Protein 7M1U (pdb70)

Radius of gyration: 30.61 Å; Cα contacts (8 Å, |Δi|>4): 920; chains: 2; bounding box: 86×93×47 Å

Solvent-accessible surface area: 29976 Å² total; per-residue (Å²): 138,82,129,66,62,54,107,73,9,71,83,89,23,99,41,12,20,124,108,0,10,63,10,12,11,0,23,48,0,4,101,74,12,78,80,14,102,4,28,28,10,94,27,122,76,99,90,44,1,61,16,5,41,86,11,39,120,57,114,74,20,14,54,9,1,8,52,5,8,10,6,76,8,15,2,12,0,0,0,13,7,2,6,22,3,19,96,96,125,44,85,128,0,22,43,43,0,43,97,61,0,7,80,53,0,15,71,122,0,52,77,18,10,30,52,136,0,82,114,123,38,36,69,22,0,22,142,4,1,51,34,0,57,118,45,20,73,114,31,47,95,62,25,68,85,5,65,89,114,109,147,114,78,90,66,56,30,52,57,16,13,93,78,0,38,90,29,46,8,2,16,82,149,18,39,79,36,0,60,29,30,39,59,21,31,88,24,42,0,89,122,28,34,52,58,96,123,96,17,53,28,4,58,6,104,27,78,16,134,46,0,31,61,34,9,125,84,44,58,102,21,21,0,2,0,40,82,141,40,83,79,36,0,14,0,0,0,39,26,63,68,0,120,79,14,61,90,85,37,114,91,81,30,57,0,112,98,45,30,74,77,14,35,19,1,55,39,78,35,25,4,40,90,0,2,53,60,0,24,120,112,158,27,11,17,0,0,0,5,29,102,144,17,35,1,8,0,22,0,22,0,31,32,3,0,77,132,38,51,144,100,145,57,88,134,75,44,36,91,65,6,47,80,92,19,88,43,14,16,125,109,0,11,51,12,14,8,1,58,33,0,36,100,67,40,90,84,77,48,30,59,62,116,101,96,117,63,74,31,31,27,68,28,51,92,57,71,100,41,13,34,54,8,1,41,19,8,10,12,75,10,12,1,10,0,0,0,15,8,2,1,20,4,40,81,106,135,36,98,63,0,27,53,55,0,38,92,61,0,6,81,50,0,18,75,121,0,34,22,28,22,34,59,64,0,74,95,56,46,83,76,48,20,64,74,16,11,63,46,10,31,53,57,39,67,125,47,45,91,92,36,77,129,73,124,128,71,74,58,17,30,62,78,0,30,149,19,60,5,9,46,123,103,8,25,127,49,0,53,40,28,46,54,14,27,103,6,25,0,150,104,16,38,46,66,101,129,98,16,38,35,7,48,1,95,30,74,8,110,48,0,40,42,32,7,125,141,52,55,118,13,8,1,2,0,43,68,79,160,77,49,64,8,43,0,0,0,26,39,60,47,0,47,67,12,40,71,72,160,51,122,96,27,57,0,119,100,40,33,71,86,20,52,76,7,74,47,79,42,84,0,55,89,0,2,51,60,0,26,125,89,80,21,4,11,0,0,0,41,36,138,186,51,29,1,9,0,19,0,20,0,60,37,0,1,47,76,44,71,83,144

Secondary structure (DSSP, 8-state):
-HHHHHHHHHHHHHHHHHHHHHHHHHHHHHHHS-HHHHHHHHTTT-SS-HHHHHHHT-HHHHHHHHHHHHHHHHHHHHHHHHHHHHHHSGGGHHHHHHHHHHHHIIIIIIIHHHHHHHHSHHHHHHHHHHHHHHHHHHTHHHHHHHHHH----HHHHHHHHHHHHHHTSS-STTHHHHHHHHHHHT--HHHHSEEGGG---EETTS-HHHHHHHHHHH--SEEEEESSSTT---EEEEHHHHHHHHHH-SS---HHHH-B----B-TT--HHHHHHHHHHTT--EEEEE-TTS-EEEEEEHHHHHHHHHH-/--HHHHHHHHHHHHHHHHHHHHHHHHHHHHHHHS-HHHHHHHHH--HHHHHHHHSHHHHHHHHHHHHHHHHHHHHHHHHHHHHHHHTTHHHHHHHHHHHHHIIIIIIIHHHHHHHHTHHHHHHHTHHHHHHHHHHSHHHHHHH--HHHHHHHHHHTTSS-GGGHHHHHHHHHHHH-BHHHHSEEGGG---EESSS-HHHHHHHHHHT--SEEEEE-SSTT-EEEEEEHHHHHHHHHTT-SS--HHHH-B---EEETT-BHHHHHHHHHHTT--EEEEE-TTS-EEEEEEHHHHHHHHH--

Foldseek 3Di:
DVVVVLVVLVVLLVVLLVQLLLLQLLLLLLVPQDVLNLQQQVLVPHQQSVLSLVVLLDPVLSVVLSVVRNVVSLVSNLVSQLVSQCVVPPPCRNVVSVVVSVVSCCCRRHPVSNVCCVVPSDVSCSVCRVVSVVSSVVVVVVVVVVVVVHDPDPVCLVVVQVVCCVVVVHPPVCSLVVSLVVCLQQDFQLVLFDWLVPADAAEQPDALVVVVVVCVVVVDQKHFYAHPDSQGTNFIAGNVQSVVCVVPVVPRDTSVVHTDGFAEDERGHRVVVVLVVCVVVVHFKHFYHYSSRTGTGMHGNCSSCVVVVVD/DDDVVVLVVLVVLLVVLQQQLLLLQLQLLLLVVDDPVNCVVVVVVVPLSVVCVVPNVLSVVLSVVRNVVSLVSNLVSQLVVQCSVPNPCRNVVSCVVSVVSCCCRRHVPSNVVCVVVSPVSNVVSSVVSSVSSVVCVVVVVVVPPPVVVVVVCVVVVNDDPVCPVVVVVVVVQQQDWCLVLFDWLVPAAEDEQADDLVVVVVVCPVVVDFWHWYAHVDSFRTAFIAGNVLSVVDVVVPDVDDTSNVRGDGFAEDERGHRVVVVVVVCVVVVHFKHWYAYPVSTGTGMHGPCSSCVVVVPD

Organism: NCBI:txid2200

B-factor: mean 104.38, std 41.66, range [52.49, 440.48]

Sequence (611 aa):
VVIDLLIVEVVLFIAALLFSGFFSSSEVALISITRAKVHALQSQGRKGAKALDTLKRSTDAIQITTLIGSTIANVAVASLATAIGITLYGNLGIAVGLVVAAVLVLVFGEIGPKMYASRYTEELALRVSRPILFFSKLLYPVLWVTDRIEVVTEEEIKEWIDVGEEEGTIEEEERDMLYSVLRFGDTTAREVMTPRVDVVMIEDTATLESALAIFNETGFSLIPVYHERIDNIVGLLNVKDVFSAVFRQQTSATIRDLMYEPYFIPESKKIDELLKELQVKKQHMAVVLDEYGSFAGIVTVEDMLEELVHHMVVIDLLIVEVVLFIAALLFSGFFSSSEVALISITRAKVHALQSQAKALDTLKRSTDAIQITTLIGSTIANVAVASLATAIGITLYGNLGIAVGLVVAAVLVLVFGEIGPKMYASRYTEELALRVSRPILFFSKLLYPVLWVTDEIKEWIDVGEEEGTIEEEERDMLYSVLRFGDTTAREVMTPRVDVVMIEDTATLESALAIFNETGFSLIPVYHERIDNIVGLLNVKDVFSAVFRQQTSATIRDLMYEPYFIPESKKIDELLKELQVKKQHMAVVLDEYGSFAGIVTVEDMLEELVHH

Nearest PDB structures (foldseek):
  7m1u-assembly1_A  TM=1.003E+00  e=2.854E-54  Methanoculleus thermophilus
  7m1u-assembly1_B  TM=7.323E-01  e=1.204E-42  Methanoculleus thermophilus
  3nqr-assembly1_D-2  TM=9.173E-01  e=4.320E-12  Salmonella enterica subsp. enterica serovar Typhimurium
  5yz2-assembly1_A  TM=9.239E-01  e=7.484E-12  Escherichia coli K-12
  3i8n-assembly1_B  TM=8.575E-01  e=3.916E-10  Vibrio parahaemolyticus

InterPro domains:
  IPR000644 CBS domain [PF00571] (202-259)
  IPR000644 CBS domain [PF00571] (268-322)
  IPR000644 CBS domain [PS51371] (206-265)
  IPR000644 CBS domain [PS51371] (271-328)
  IPR000644 CBS domain [SM00116] (211-260)
  IPR000644 CBS domain [SM00116] (274-322)
  IPR002550 CNNM, transmembrane domain [PF01595] (13-187)
  IPR002550 CNNM, transmembrane domain [PS51846] (3-187)
  IPR005170 Transporter-associated domain [PF03471] (338-414)
  IPR005170 Transporter-associated domain [SM01091] (337-418)
  IPR016169 FAD-binding, type PCMH, subdomain 2 [G3DSA:3.30.465.10] (331-416)
  IPR036318 FAD-binding, type PCMH-like superfamily [SSF56176] (335-422)
  IPR044751 Ion transporter-like, CBS domain [cd04590] (201-319)
  IPR046342 CBS domain superfamily [G3DSA:3.10.580.10] (181-330)
  IPR046342 CBS domain superfamily [SSF54631] (197-340)

Structure (mmCIF, N/CA/C/O backbone):
data_7M1U
#
_entry.id   7M1U
#
_cell.length_a   139.168
_cell.length_b   124.024
_cell.length_c   86.261
_cell.angle_alpha   90.000
_cell.angle_beta   92.813
_cell.angle_gamma   90.000
#
_symmetry.space_group_name_H-M   'C 1 2 1'
#
loop_
_atom_site.group_PDB
_atom_site.id
_atom_site.type_symbol
_atom_site.label_atom_id
_atom_site.label_alt_id
_atom_site.label_comp_id
_atom_site.label_asym_id
_atom_site.label_entity_id
_atom_site.label_seq_id
_atom_site.pdbx_PDB_ins_code
_atom_site.Cartn_x
_atom_site.Cartn_y
_atom_site.Cartn_z
_atom_site.occupancy
_atom_site.B_iso_or_equiv
_atom_site.auth_seq_id
_atom_site.auth_comp_id
_atom_site.auth_asym_id
_atom_site.auth_atom_id
_atom_site.pdbx_PDB_model_num
ATOM 1 N N . VAL A 1 2 ? -62.94314 -16.80653 19.91038 1.000 72.69758 2 VAL A N 1
ATOM 2 C CA . VAL A 1 2 ? -63.24829 -17.50401 18.66548 1.000 95.23575 2 VAL A CA 1
ATOM 3 C C . VAL A 1 2 ? -62.14345 -18.52219 18.38886 1.000 108.54092 2 VAL A C 1
ATOM 4 O O . VAL A 1 2 ? -61.06106 -18.45250 18.97149 1.000 83.42302 2 VAL A O 1
ATOM 16 N N . VAL A 1 3 ? -62.42628 -19.47271 17.49794 1.000 127.35657 3 VAL A N 1
ATOM 17 C CA . VAL A 1 3 ? -61.44900 -20.50732 17.17814 1.000 107.77430 3 VAL A CA 1
ATOM 18 C C . VAL A 1 3 ? -60.29544 -19.92337 16.37055 1.000 111.04593 3 VAL A C 1
ATOM 19 O O . VAL A 1 3 ? -59.12064 -20.17111 16.66894 1.000 116.64845 3 VAL A O 1
ATOM 23 N N . ILE A 1 4 ? -60.61082 -19.13483 15.33926 1.000 100.37032 4 ILE A N 1
ATOM 24 C CA . ILE A 1 4 ? -59.56944 -18.65119 14.43839 1.000 86.78455 4 ILE A CA 1
ATOM 25 C C . ILE A 1 4 ? -58.62351 -17.69884 15.16096 1.000 94.43275 4 ILE A C 1
ATOM 26 O O . ILE A 1 4 ? -57.40749 -17.72677 14.93786 1.000 84.09995 4 ILE A O 1
ATOM 42 N N . ASP A 1 5 ? -59.15702 -16.83906 16.03314 1.000 113.32771 5 ASP A N 1
ATOM 43 C CA . ASP A 1 5 ? -58.30689 -15.84052 16.67336 1.000 115.29506 5 ASP A CA 1
ATOM 44 C C . ASP A 1 5 ? -57.43276 -16.45937 17.75806 1.000 97.16303 5 ASP A C 1
ATOM 45 O O . ASP A 1 5 ? -56.34480 -15.94529 18.03871 1.000 83.23950 5 ASP A O 1
ATOM 54 N N . LEU A 1 6 ? -57.87667 -17.56006 18.37057 1.000 89.72272 6 LEU A N 1
ATOM 55 C CA . LEU A 1 6 ? -57.03495 -18.24182 19.34885 1.000 75.70269 6 LEU A CA 1
ATOM 56 C C . LEU A 1 6 ? -55.98892 -19.12062 18.67425 1.000 73.77689 6 LEU A C 1
ATOM 57 O O . LEU A 1 6 ? -54.91686 -19.35096 19.24508 1.000 81.40710 6 LEU A O 1
ATOM 73 N N . LEU A 1 7 ? -56.28255 -19.62441 17.47239 1.000 70.11531 7 LEU A N 1
ATOM 74 C CA . LEU A 1 7 ? -55.26566 -20.33137 16.70300 1.000 69.97953 7 LEU A CA 1
ATOM 75 C C . LEU A 1 7 ? -54.19878 -19.37171 16.19354 1.000 78.75392 7 LEU A C 1
ATOM 76 O O . LEU A 1 7 ? -53.05735 -19.78141 15.95058 1.000 68.48791 7 LEU A O 1
ATOM 92 N N . ILE A 1 8 ? -54.55782 -18.09781 16.01482 1.000 94.00612 8 ILE A N 1
ATOM 93 C CA . ILE A 1 8 ? -53.57903 -17.08849 15.62971 1.000 67.55678 8 ILE A CA 1
ATOM 94 C C . ILE A 1 8 ? -52.69637 -16.72095 16.81342 1.000 66.64171 8 ILE A C 1
ATOM 95 O O . ILE A 1 8 ? -51.51278 -16.40470 16.64068 1.000 65.87383 8 ILE A O 1
ATOM 111 N N . VAL A 1 9 ? -53.25028 -16.74826 18.02807 1.000 66.75585 9 VAL A N 1
ATOM 112 C CA . VAL A 1 9 ? -52.45527 -16.45222 19.21423 1.000 67.97117 9 VAL A CA 1
ATOM 113 C C . VAL A 1 9 ? -51.45501 -17.56767 19.48621 1.000 78.55163 9 VAL A C 1
ATOM 114 O O . VAL A 1 9 ? -50.34825 -17.31444 19.97736 1.000 65.12316 9 VAL A O 1
ATOM 127 N N . GLU A 1 10 ? -51.81981 -18.81300 19.18284 1.000 98.52301 10 GLU A N 1
ATOM 128 C CA . GLU A 1 10 ? -50.92621 -19.93211 19.45219 1.000 82.09468 10 GLU A CA 1
ATOM 129 C C . GLU A 1 10 ? -49.85303 -20.07815 18.38232 1.000 81.11898 10 GLU A C 1
ATOM 130 O O . GLU A 1 10 ? -48.77022 -20.60180 18.66666 1.000 85.65063 10 GLU A O 1
ATOM 142 N N . VAL A 1 11 ? -50.12149 -19.61839 17.16048 1.000 74.42257 11 VAL A N 1
ATOM 143 C CA . VAL A 1 11 ? -49.13882 -19.78008 16.09559 1.000 70.03381 11 VAL A CA 1
ATOM 144 C C . VAL A 1 11 ? -47.99655 -18.78157 16.25085 1.000 65.12600 11 VAL A C 1
ATOM 145 O O . VAL A 1 11 ? -46.85065 -19.08751 15.90007 1.000 64.74132 11 VAL A O 1
ATOM 158 N N . VAL A 1 12 ? -48.27506 -17.58671 16.77465 1.000 68.48397 12 VAL A N 1
ATOM 159 C CA . VAL A 1 12 ? -47.20098 -16.63717 17.04325 1.000 73.76038 12 VAL A CA 1
ATOM 160 C C . VAL A 1 12 ? -46.44557 -17.03765 18.30358 1.000 67.83797 12 VAL A C 1
ATOM 161 O O . VAL A 1 12 ? -45.21217 -16.97409 18.35073 1.000 79.85740 12 VAL A O 1
ATOM 174 N N . LEU A 1 13 ? -47.17033 -17.45775 19.34298 1.000 63.60696 13 LEU A N 1
ATOM 175 C CA . LEU A 1 13 ? -46.51173 -17.94357 20.54962 1.000 63.33982 13 LEU A CA 1
ATOM 176 C C . LEU A 1 13 ? -45.67523 -19.17971 20.25687 1.000 65.57626 13 LEU A C 1
ATOM 177 O O . LEU A 1 13 ? -44.67476 -19.43109 20.93787 1.000 67.38846 13 LEU A O 1
ATOM 193 N N . PHE A 1 14 ? -46.06983 -19.96200 19.25219 1.000 64.16275 14 PHE A N 1
ATOM 194 C CA . PHE A 1 14 ? -45.24015 -21.07578 18.80789 1.000 64.30741 14 PHE A CA 1
ATOM 195 C C . PHE A 1 14 ? -43.93904 -20.56570 18.20001 1.000 69.24731 14 PHE A C 1
ATOM 196 O O . PHE A 1 14 ? -42.84913 -21.01740 18.57013 1.000 75.18810 14 PHE A O 1
ATOM 213 N N . ILE A 1 15 ? -44.03466 -19.61459 17.26773 1.000 77.85408 15 ILE A N 1
ATOM 214 C CA . ILE A 1 15 ? -42.83491 -19.03554 16.67010 1.000 80.95495 15 ILE A CA 1
ATOM 215 C C . ILE A 1 15 ? -41.95543 -18.41259 17.74736 1.000 62.15594 15 ILE A C 1
ATOM 216 O O . ILE A 1 15 ? -40.72700 -18.55934 17.73151 1.000 61.30433 15 ILE A O 1
ATOM 232 N N . ALA A 1 16 ? -42.57021 -17.71011 18.70133 1.000 61.62334 16 ALA A N 1
ATOM 233 C CA . ALA A 1 16 ? -41.80740 -17.09210 19.78053 1.000 79.56641 16 ALA A CA 1
ATOM 234 C C . ALA A 1 16 ? -41.15690 -18.14790 20.66617 1.000 72.45827 16 ALA A C 1
ATOM 235 O O . ALA A 1 16 ? -39.96503 -18.05891 20.98498 1.000 60.34704 16 ALA A O 1
ATOM 242 N N . ALA A 1 17 ? -41.92978 -19.15500 21.08112 1.000 80.21150 17 ALA A N 1
ATOM 243 C CA . ALA A 1 17 ? -41.37837 -20.20262 21.93216 1.000 68.61000 17 ALA A CA 1
ATOM 244 C C . ALA A 1 17 ? -40.20731 -20.90769 21.26489 1.000 62.95713 17 ALA A C 1
ATOM 245 O O . ALA A 1 17 ? -39.25703 -21.30912 21.94789 1.000 61.30148 17 ALA A O 1
ATOM 252 N N . LEU A 1 18 ? -40.25074 -21.06237 19.94114 1.000 110.21168 18 LEU A N 1
ATOM 253 C CA . LEU A 1 18 ? -39.13266 -21.68160 19.24225 1.000 120.10355 18 LEU A CA 1
ATOM 254 C C . LEU A 1 18 ? -37.91784 -20.76308 19.22286 1.000 115.08267 18 LEU A C 1
ATOM 255 O O . LEU A 1 18 ? -36.77972 -21.24261 19.17757 1.000 117.46725 18 LEU A O 1
ATOM 271 N N . LEU A 1 19 ? -38.13584 -19.44601 19.25475 1.000 91.74178 19 LEU A N 1
ATOM 272 C CA . LEU A 1 19 ? -37.01228 -18.51551 19.27946 1.000 59.54414 19 LEU A CA 1
ATOM 273 C C . LEU A 1 19 ? -36.31770 -18.52987 20.63630 1.000 73.82281 19 LEU A C 1
ATOM 274 O O . LEU A 1 19 ? -35.08381 -18.48891 20.70740 1.000 70.15459 19 LEU A O 1
ATOM 290 N N . PHE A 1 20 ? -37.09125 -18.59369 21.72325 1.000 78.56394 20 PHE A N 1
ATOM 291 C CA . PHE A 1 20 ? -36.49542 -18.67648 23.05350 1.000 68.54620 20 PHE A CA 1
ATOM 292 C C . PHE A 1 20 ? -35.55998 -19.87363 23.16063 1.000 72.59321 20 PHE A C 1
ATOM 293 O O . PHE A 1 20 ? -34.43059 -19.75410 23.65063 1.000 84.49261 20 PHE A O 1
ATOM 310 N N . SER A 1 21 ? -36.01998 -21.04510 22.71234 1.000 73.38328 21 SER A N 1
ATOM 311 C CA . SER A 1 21 ? -35.17598 -22.23234 22.76552 1.000 59.89421 21 SER A CA 1
ATOM 312 C C . SER A 1 21 ? -33.89543 -22.04451 21.96531 1.000 72.81995 21 SER A C 1
ATOM 313 O O . SER A 1 21 ? -32.86730 -22.65027 22.28670 1.000 67.92926 21 SER A O 1
ATOM 321 N N . GLY A 1 22 ? -33.94314 -21.23471 20.90740 1.000 72.12019 22 GLY A N 1
ATOM 322 C CA . GLY A 1 22 ? -32.72174 -20.89295 20.20033 1.000 74.10334 22 GLY A CA 1
ATOM 323 C C . GLY A 1 22 ? -31.84725 -19.95201 21.00399 1.000 63.87920 22 GLY A C 1
ATOM 324 O O . GLY A 1 22 ? -30.61703 -20.05537 20.97926 1.000 66.40461 22 GLY A O 1
ATOM 328 N N . PHE A 1 23 ? -32.46986 -19.02435 21.73234 1.000 57.82877 23 PHE A N 1
ATOM 329 C CA . PHE A 1 23 ? -31.70706 -18.11699 22.57959 1.000 57.22753 23 PHE A CA 1
ATOM 330 C C . PHE A 1 23 ? -31.00014 -18.87838 23.69373 1.000 57.18415 23 PHE A C 1
ATOM 331 O O . PHE A 1 23 ? -29.79441 -18.71146 23.91415 1.000 73.97888 23 PHE A O 1
ATOM 348 N N . PHE A 1 24 ? -31.74220 -19.72203 24.41385 1.000 57.67223 24 PHE A N 1
ATOM 349 C CA . PHE A 1 24 ? -31.13798 -20.48136 25.50262 1.000 57.72124 24 PHE A CA 1
ATOM 350 C C . PHE A 1 24 ? -30.12710 -21.49462 24.98033 1.000 57.74900 24 PHE A C 1
ATOM 351 O O . PHE A 1 24 ? -29.07593 -21.70609 25.59719 1.000 57.48894 24 PHE A O 1
ATOM 368 N N . SER A 1 25 ? -30.42519 -22.12775 23.84327 1.000 58.09451 25 SER A N 1
ATOM 369 C CA . SER A 1 25 ? -29.55175 -23.18031 23.33523 1.000 60.09068 25 SER A CA 1
ATOM 370 C C . SER A 1 25 ? -28.28395 -22.60331 22.71779 1.000 66.70077 25 SER A C 1
ATOM 371 O O . SER A 1 25 ? -27.18374 -23.11691 22.95737 1.000 68.21700 25 SER A O 1
ATOM 379 N N . SER A 1 26 ? -28.41635 -21.54369 21.91647 1.000 67.01870 26 SER A N 1
ATOM 380 C CA . SER A 1 26 ? -27.24347 -20.93653 21.29695 1.000 66.63725 26 SER A CA 1
ATOM 381 C C . SER A 1 26 ? -26.37662 -20.22958 22.32997 1.000 64.28971 26 SER A C 1
ATOM 382 O O . SER A 1 26 ? -25.14339 -20.26725 22.24534 1.000 67.47553 26 SER A O 1
ATOM 390 N N . SER A 1 27 ? -27.00230 -19.56767 23.30487 1.000 66.02825 27 SER A N 1
ATOM 391 C CA . SER A 1 27 ? -26.23188 -18.89370 24.34381 1.000 55.83317 27 SER A CA 1
ATOM 392 C C . SER A 1 27 ? -25.47474 -19.89945 25.20390 1.000 58.14289 27 SER A C 1
ATOM 393 O O . SER A 1 27 ? -24.35203 -19.62902 25.64389 1.000 64.98455 27 SER A O 1
ATOM 401 N N . GLU A 1 28 ? -26.06908 -21.06987 25.45136 1.000 67.55295 28 GLU A N 1
ATOM 402 C CA . GLU A 1 28 ? -25.40118 -22.06724 26.28382 1.000 61.86744 28 GLU A CA 1
ATOM 403 C C . GLU A 1 28 ? -24.06720 -22.49036 25.67799 1.000 67.29812 28 GLU A C 1
ATOM 404 O O . GLU A 1 28 ? -23.06815 -22.63402 26.39379 1.000 60.18237 28 GLU A O 1
ATOM 408 N N . VAL A 1 29 ? -24.02643 -22.68758 24.35868 1.000 95.27550 29 VAL A N 1
ATOM 409 C CA . VAL A 1 29 ? -22.78821 -23.11814 23.71419 1.000 94.38527 29 VAL A CA 1
ATOM 410 C C . VAL A 1 29 ? -21.76364 -21.98961 23.71382 1.000 97.48859 29 VAL A C 1
ATOM 411 O O . VAL A 1 29 ? -20.59935 -22.18447 24.08386 1.000 98.62792 29 VAL A O 1
ATOM 424 N N . ALA A 1 30 ? -22.17979 -20.79195 23.29790 1.000 88.43690 30 ALA A N 1
ATOM 425 C CA . ALA A 1 30 ? -21.22571 -19.69958 23.14431 1.000 81.85322 30 ALA A CA 1
ATOM 426 C C . ALA A 1 30 ? -20.64119 -19.27338 24.48444 1.000 67.85535 30 ALA A C 1
ATOM 427 O O . ALA A 1 30 ? -19.44330 -18.98305 24.57961 1.000 86.48244 30 ALA A O 1
ATOM 434 N N . LEU A 1 31 ? -21.46313 -19.23064 25.53200 1.000 66.83020 31 LEU A N 1
ATOM 435 C CA . LEU A 1 31 ? -20.99615 -18.68917 26.80375 1.000 56.34490 31 LEU A CA 1
ATOM 436 C C . LEU A 1 31 ? -19.94519 -19.59312 27.44009 1.000 63.51842 31 LEU A C 1
ATOM 437 O O . LEU A 1 31 ? -18.91187 -19.11664 27.92076 1.000 90.50926 31 LEU A O 1
ATOM 453 N N . ILE A 1 32 ? -20.18606 -20.90653 27.45521 1.000 60.84844 32 ILE A N 1
ATOM 454 C CA . ILE A 1 32 ? -19.24659 -21.79673 28.13402 1.000 75.49280 32 ILE A CA 1
ATOM 455 C C . ILE A 1 32 ? -17.94552 -21.92183 27.34942 1.000 85.43684 32 ILE A C 1
ATOM 456 O O . ILE A 1 32 ? -16.87872 -22.14396 27.93670 1.000 94.09129 32 ILE A O 1
ATOM 472 N N . SER A 1 33 ? -18.00060 -21.77517 26.02361 1.000 73.29480 33 SER A N 1
ATOM 473 C CA . SER A 1 33 ? -16.82093 -21.99074 25.19574 1.000 81.89397 33 SER A CA 1
ATOM 474 C C . SER A 1 33 ? -15.88501 -20.78740 25.16131 1.000 59.09876 33 SER A C 1
ATOM 475 O O . SER A 1 33 ? -14.70170 -20.95398 24.84474 1.000 85.11795 33 SER A O 1
ATOM 483 N N . ILE A 1 34 ? -16.37850 -19.58673 25.46576 1.000 58.67573 34 ILE A N 1
ATOM 484 C CA . ILE A 1 34 ? -15.51799 -18.40801 25.46540 1.000 75.28361 34 ILE A CA 1
ATOM 485 C C . ILE A 1 34 ? -14.56918 -18.50328 26.64852 1.000 76.16679 34 ILE A C 1
ATOM 486 O O . ILE A 1 34 ? -14.99776 -18.54018 27.81017 1.000 64.49959 34 ILE A O 1
ATOM 502 N N . THR A 1 35 ? -13.27041 -18.58949 26.35807 1.000 65.42150 35 THR A N 1
ATOM 503 C CA . THR A 1 35 ? -12.28374 -18.82060 27.40719 1.000 56.90481 35 THR A CA 1
ATOM 504 C C . THR A 1 35 ? -12.23559 -17.64702 28.37922 1.000 53.50364 35 THR A C 1
ATOM 505 O O . THR A 1 35 ? -12.27464 -16.48185 27.97508 1.000 81.34601 35 THR A O 1
ATOM 516 N N . ARG A 1 36 ? -12.12954 -17.96355 29.67452 1.000 53.54589 36 ARG A N 1
ATOM 517 C CA . ARG A 1 36 ? -12.15152 -16.92546 30.69991 1.000 82.80687 36 ARG A CA 1
ATOM 518 C C . ARG A 1 36 ? -11.05651 -15.88562 30.49697 1.000 94.47979 36 ARG A C 1
ATOM 519 O O . ARG A 1 36 ? -11.18934 -14.75771 30.98458 1.000 69.34291 36 ARG A O 1
ATOM 540 N N . ALA A 1 37 ? -9.97262 -16.24115 29.80464 1.000 92.19846 37 ALA A N 1
ATOM 541 C CA . ALA A 1 37 ? -8.96186 -15.24883 29.45932 1.000 87.95287 37 ALA A CA 1
ATOM 542 C C . ALA A 1 37 ? -9.49240 -14.25438 28.43549 1.000 99.46809 37 ALA A C 1
ATOM 543 O O . ALA A 1 37 ? -9.10471 -13.08044 28.45217 1.000 119.33494 37 ALA A O 1
ATOM 550 N N . LYS A 1 38 ? -10.37263 -14.70530 27.53762 1.000 68.48526 38 LYS A N 1
ATOM 551 C CA . LYS A 1 38 ? -10.98326 -13.79894 26.57087 1.000 72.87188 38 LYS A CA 1
ATOM 552 C C . LYS A 1 38 ? -12.03215 -12.91227 27.22816 1.000 84.10556 38 LYS A C 1
ATOM 553 O O . LYS A 1 38 ? -12.23174 -11.76995 26.80000 1.000 119.02311 38 LYS A O 1
ATOM 572 N N . VAL A 1 39 ? -12.70247 -13.41271 28.26806 1.000 75.16336 39 VAL A N 1
ATOM 573 C CA . VAL A 1 39 ? -13.67156 -12.59405 28.98913 1.000 81.14442 39 VAL A CA 1
ATOM 574 C C . VAL A 1 39 ? -12.96906 -11.45193 29.71428 1.000 118.88472 39 VAL A C 1
ATOM 575 O O . VAL A 1 39 ? -13.49367 -10.33467 29.79845 1.000 134.57494 39 VAL A O 1
ATOM 588 N N . HIS A 1 40 ? -11.77354 -11.71099 30.24926 1.000 105.09660 40 HIS A N 1
ATOM 589 C CA . HIS A 1 40 ? -11.02353 -10.65904 30.92871 1.000 93.51594 40 HIS A CA 1
ATOM 590 C C . HIS A 1 40 ? -10.64026 -9.54611 29.96175 1.000 90.25135 40 HIS A C 1
ATOM 591 O O . HIS A 1 40 ? -10.63401 -8.36558 30.33030 1.000 110.79131 40 HIS A O 1
ATOM 605 N N . ALA A 1 41 ? -10.32451 -9.90239 28.71556 1.000 56.72758 41 ALA A N 1
ATOM 606 C CA . ALA A 1 41 ? -9.93989 -8.89366 27.73443 1.000 103.27760 41 ALA A CA 1
ATOM 607 C C . ALA A 1 41 ? -11.10518 -7.97086 27.39651 1.000 119.09200 41 ALA A C 1
ATOM 608 O O . ALA A 1 41 ? -10.91101 -6.76599 27.19486 1.000 111.80412 41 ALA A O 1
ATOM 615 N N . LEU A 1 42 ? -12.32316 -8.51451 27.33835 1.000 106.90580 42 LEU A N 1
ATOM 616 C CA . LEU A 1 42 ? -13.46816 -7.72221 26.90072 1.000 106.04718 42 LEU A CA 1
ATOM 617 C C . LEU A 1 42 ? -13.80039 -6.61578 27.89428 1.000 117.37335 42 LEU A C 1
ATOM 618 O O . LEU A 1 42 ? -14.16460 -5.50309 27.49450 1.000 114.88829 42 LEU A O 1
ATOM 622 N N . GLN A 1 43 ? -13.68696 -6.90080 29.19206 1.000 95.67176 43 GLN A N 1
ATOM 623 C CA . GLN A 1 43 ? -14.07885 -5.91653 30.19439 1.000 104.74149 43 GLN A CA 1
ATOM 624 C C . GLN A 1 43 ? -13.23608 -4.65255 30.08715 1.000 123.60616 43 GLN A C 1
ATOM 625 O O . GLN A 1 43 ? -13.76123 -3.53695 30.18347 1.000 111.65360 43 GLN A O 1
ATOM 639 N N . SER A 1 44 ? -11.92971 -4.80525 29.88438 1.000 128.18433 44 SER A N 1
ATOM 640 C CA . SER A 1 44 ? -11.03171 -3.66687 29.74842 1.000 109.91640 44 SER A CA 1
ATOM 641 C C . SER A 1 44 ? -11.06841 -3.04866 28.35776 1.000 92.46170 44 SER A C 1
ATOM 642 O O . SER A 1 44 ? -10.36894 -2.05803 28.11845 1.000 68.98138 44 SER A O 1
ATOM 650 N N . GLN A 1 45 ? -11.86315 -3.60045 27.44513 1.000 98.60826 45 GLN A N 1
ATOM 651 C CA . GLN A 1 45 ? -11.91328 -3.14361 26.06486 1.000 97.54499 45 GLN A CA 1
ATOM 652 C C . GLN A 1 45 ? -13.02191 -2.12901 25.81819 1.000 98.28975 45 GLN A C 1
ATOM 653 O O . GLN A 1 45 ? -13.28942 -1.79171 24.66052 1.000 111.55149 45 GLN A O 1
ATOM 667 N N . GLY A 1 46 ? -13.66456 -1.62965 26.87007 1.000 125.02001 46 GLY A N 1
ATOM 668 C CA . GLY A 1 46 ? -14.82740 -0.78189 26.67865 1.000 125.93616 46 GLY A CA 1
ATOM 669 C C . GLY A 1 46 ? -15.92061 -1.45678 25.88344 1.000 134.17942 46 GLY A C 1
ATOM 670 O O . GLY A 1 46 ? -16.63940 -0.79350 25.12940 1.000 109.81944 46 GLY A O 1
ATOM 674 N N . ARG A 1 47 ? -16.06532 -2.76718 26.03524 1.000 112.24274 47 ARG A N 1
ATOM 675 C CA . ARG A 1 47 ? -16.98546 -3.54031 25.21777 1.000 78.27061 47 ARG A CA 1
ATOM 676 C C . ARG A 1 47 ? -18.39276 -3.49997 25.79954 1.000 71.43045 47 ARG A C 1
ATOM 677 O O . ARG A 1 47 ? -18.58811 -3.36272 27.01095 1.000 52.48597 47 ARG A O 1
ATOM 698 N N . LYS A 1 48 ? -19.37842 -3.61794 24.91095 1.000 79.85364 48 LYS A N 1
ATOM 699 C CA . LYS A 1 48 ? -20.77538 -3.66073 25.32374 1.000 67.97845 48 LYS A CA 1
ATOM 700 C C . LYS A 1 48 ? -21.02033 -4.83973 26.25440 1.000 80.49189 48 LYS A C 1
ATOM 701 O O . LYS A 1 48 ? -20.59132 -5.96426 25.97701 1.000 115.27309 48 LYS A O 1
ATOM 720 N N . GLY A 1 49 ? -21.74000 -4.59282 27.34461 1.000 71.42529 49 GLY A N 1
ATOM 721 C CA . GLY A 1 49 ? -21.94075 -5.62009 28.33358 1.000 72.66131 49 GLY A CA 1
ATOM 722 C C . GLY A 1 49 ? -20.62328 -6.05834 28.93077 1.000 115.88885 49 GLY A C 1
ATOM 723 O O . GLY A 1 49 ? -19.96200 -5.26509 29.60421 1.000 146.01841 49 GLY A O 1
ATOM 727 N N . ALA A 1 50 ? -20.22688 -7.30262 28.67916 1.000 77.12270 50 ALA A N 1
ATOM 728 C CA . ALA A 1 50 ? -18.93263 -7.80423 29.12304 1.000 71.05475 50 ALA A CA 1
ATOM 729 C C . ALA A 1 50 ? -18.83410 -7.82922 30.64327 1.000 94.89030 50 ALA A C 1
ATOM 730 O O . ALA A 1 50 ? -18.59781 -8.88860 31.23246 1.000 114.20175 50 ALA A O 1
ATOM 737 N N . LYS A 1 51 ? -18.99625 -6.66989 31.28855 1.000 110.11280 51 LYS A N 1
ATOM 738 C CA . LYS A 1 51 ? -19.02697 -6.64204 32.74702 1.000 85.02859 51 LYS A CA 1
ATOM 739 C C . LYS A 1 51 ? -20.04439 -7.63400 33.29248 1.000 104.20995 51 LYS A C 1
ATOM 740 O O . LYS A 1 51 ? -19.84066 -8.20763 34.36821 1.000 124.13037 51 LYS A O 1
ATOM 744 N N . ALA A 1 52 ? -21.14277 -7.85202 32.56716 1.000 98.24184 52 ALA A N 1
ATOM 745 C CA . ALA A 1 52 ? -22.08817 -8.89208 32.94808 1.000 79.08131 52 ALA A CA 1
ATOM 746 C C . ALA A 1 52 ? -21.56558 -10.27444 32.57732 1.000 80.37011 52 ALA A C 1
ATOM 747 O O . ALA A 1 52 ? -21.77482 -11.23890 33.32025 1.000 79.12473 52 ALA A O 1
ATOM 754 N N . LEU A 1 53 ? -20.88226 -10.38551 31.43620 1.000 101.47896 53 LEU A N 1
ATOM 755 C CA . LEU A 1 53 ? -20.33054 -11.67252 31.02762 1.000 57.15001 53 LEU A CA 1
ATOM 756 C C . LEU A 1 53 ? -19.38438 -12.23425 32.08060 1.000 53.51401 53 LEU A C 1
ATOM 757 O O . LEU A 1 53 ? -19.23682 -13.45648 32.19048 1.000 53.70414 53 LEU A O 1
ATOM 773 N N . ASP A 1 54 ? -18.74279 -11.36306 32.86535 1.000 98.09128 54 ASP A N 1
ATOM 774 C CA . ASP A 1 54 ? -17.84707 -11.83439 33.91910 1.000 117.31064 54 ASP A CA 1
ATOM 775 C C . ASP A 1 54 ? -18.63522 -12.38688 35.10064 1.000 104.53612 54 ASP A C 1
ATOM 776 O O . ASP A 1 54 ? -18.27235 -13.42441 35.66919 1.000 114.78835 54 ASP A O 1
ATOM 785 N N . THR A 1 55 ? -19.72131 -11.70979 35.48406 1.000 99.57062 55 THR A N 1
ATOM 786 C CA . THR A 1 55 ? -20.49955 -12.15254 36.63693 1.000 103.69204 55 THR A CA 1
ATOM 787 C C . THR A 1 55 ? -20.98308 -13.58634 36.45765 1.000 83.20986 55 THR A C 1
ATOM 788 O O . THR A 1 55 ? -21.02200 -14.36340 37.41935 1.000 63.11027 55 THR A O 1
ATOM 799 N N . LEU A 1 56 ? -21.34688 -13.95781 35.23037 1.000 87.84943 56 LEU A N 1
ATOM 800 C CA . LEU A 1 56 ? -21.85400 -15.30013 34.97661 1.000 93.61302 56 LEU A CA 1
ATOM 801 C C . LEU A 1 56 ? -20.74305 -16.34280 34.98336 1.000 101.40549 56 LEU A C 1
ATOM 802 O O . LEU A 1 56 ? -20.96973 -17.47893 35.41596 1.000 104.13576 56 LEU A O 1
ATOM 818 N N . LYS A 1 57 ? -19.54134 -15.97544 34.53583 1.000 70.73078 57 LYS A N 1
ATOM 819 C CA . LYS A 1 57 ? -18.46916 -16.95242 34.40905 1.000 60.19357 57 LYS A CA 1
ATOM 820 C C . LYS A 1 57 ? -17.96445 -17.45657 35.75348 1.000 83.24762 57 LYS A C 1
ATOM 821 O O . LYS A 1 57 ? -17.27975 -18.48337 35.79456 1.000 119.32278 57 LYS A O 1
ATOM 840 N N . ARG A 1 58 ? -18.28202 -16.77021 36.85077 1.000 107.60134 58 ARG A N 1
ATOM 841 C CA . ARG A 1 58 ? -17.77630 -17.20504 38.14906 1.000 116.89298 58 ARG A CA 1
ATOM 842 C C . ARG A 1 58 ? -18.43349 -18.50482 38.60056 1.000 167.01976 58 ARG A C 1
ATOM 843 O O . ARG A 1 58 ? -17.80630 -19.29348 39.31720 1.000 194.07992 58 ARG A O 1
ATOM 864 N N . SER A 1 59 ? -19.67745 -18.75392 38.18620 1.000 154.87443 59 SER A N 1
ATOM 865 C CA . SER A 1 59 ? -20.40316 -19.97533 38.52729 1.000 118.38506 59 SER A CA 1
ATOM 866 C C . SER A 1 59 ? -20.67466 -20.75468 37.24655 1.000 90.95883 59 SER A C 1
ATOM 867 O O . SER A 1 59 ? -21.47466 -20.32228 36.40998 1.000 64.89014 59 SER A O 1
ATOM 875 N N . THR A 1 60 ? -20.01707 -21.90514 37.09618 1.000 79.78541 60 THR A N 1
ATOM 876 C CA . THR A 1 60 ? -20.20937 -22.72690 35.90783 1.000 109.37934 60 THR A CA 1
ATOM 877 C C . THR A 1 60 ? -21.49370 -23.54488 35.96573 1.000 122.69728 60 THR A C 1
ATOM 878 O O . THR A 1 60 ? -21.97106 -24.00121 34.92138 1.000 99.59348 60 THR A O 1
ATOM 889 N N . ASP A 1 61 ? -22.06025 -23.74113 37.15634 1.000 131.04672 61 ASP A N 1
ATOM 890 C CA . ASP A 1 61 ? -23.32244 -24.46269 37.27017 1.000 117.85275 61 ASP A CA 1
ATOM 891 C C . ASP A 1 61 ? -24.50318 -23.57265 36.90403 1.000 98.36538 61 ASP A C 1
ATOM 892 O O . ASP A 1 61 ? -25.42439 -24.01424 36.20796 1.000 105.55912 61 ASP A O 1
ATOM 901 N N . ALA A 1 62 ? -24.48222 -22.31396 37.34848 1.000 72.63196 62 ALA A N 1
ATOM 902 C CA . ALA A 1 62 ? -25.61022 -21.42187 37.10394 1.000 83.82241 62 ALA A CA 1
ATOM 903 C C . ALA A 1 62 ? -25.87269 -21.25029 35.61342 1.000 81.82166 62 ALA A C 1
ATOM 904 O O . ALA A 1 62 ? -27.03006 -21.20481 35.18054 1.000 73.22620 62 ALA A O 1
ATOM 911 N N . ILE A 1 63 ? -24.81234 -21.14830 34.81095 1.000 79.39402 63 ILE A N 1
ATOM 912 C CA . ILE A 1 63 ? -25.00044 -20.98371 33.37366 1.000 76.76287 63 ILE A CA 1
ATOM 913 C C . ILE A 1 63 ? -25.64468 -22.22685 32.77371 1.000 91.32390 63 ILE A C 1
ATOM 914 O O . ILE A 1 63 ? -26.44206 -22.12812 31.83270 1.000 90.00132 63 ILE A O 1
ATOM 930 N N . GLN A 1 64 ? -25.32746 -23.40859 33.30762 1.000 84.13155 64 GLN A N 1
ATOM 931 C CA . GLN A 1 64 ? -25.92396 -24.64061 32.80672 1.000 61.90405 64 GLN A CA 1
ATOM 932 C C . GLN A 1 64 ? -27.35976 -24.81428 33.28407 1.000 70.88449 64 GLN A C 1
ATOM 933 O O . GLN A 1 64 ? -28.17023 -25.43241 32.58440 1.000 80.64168 64 GLN A O 1
ATOM 937 N N . ILE A 1 65 ? -27.68996 -24.27999 34.45990 1.000 63.63008 65 ILE A N 1
ATOM 938 C CA . ILE A 1 65 ? -29.05501 -24.36133 34.96745 1.000 61.85352 65 ILE A CA 1
ATOM 939 C C . ILE A 1 65 ? -29.94917 -23.34722 34.26516 1.000 73.95543 65 ILE A C 1
ATOM 940 O O . ILE A 1 65 ? -31.06954 -23.66503 33.85081 1.000 101.84420 65 ILE A O 1
ATOM 956 N N . THR A 1 66 ? -29.46776 -22.11057 34.11903 1.000 58.61494 66 THR A N 1
ATOM 957 C CA . THR A 1 66 ? -30.28957 -21.06806 33.51475 1.000 63.16283 66 THR A CA 1
ATOM 958 C C . THR A 1 66 ? -30.60507 -21.36985 32.05644 1.000 58.35472 66 THR A C 1
ATOM 959 O O . THR A 1 66 ? -31.69072 -21.02721 31.57399 1.000 70.98442 66 THR A O 1
ATOM 970 N N . THR A 1 67 ? -29.67383 -21.99708 31.33661 1.000 58.66005 67 THR A N 1
ATOM 971 C CA . THR A 1 67 ? -29.94026 -22.36542 29.95078 1.000 75.01800 67 THR A CA 1
ATOM 972 C C . THR A 1 67 ? -30.81503 -23.61116 29.86517 1.000 76.62787 67 THR A C 1
ATOM 973 O O . THR A 1 67 ? -31.68874 -23.70041 28.99540 1.000 62.59418 67 THR A O 1
ATOM 984 N N . LEU A 1 68 ? -30.59386 -24.58153 30.75489 1.000 86.73708 68 LEU A N 1
ATOM 985 C CA . LEU A 1 68 ? -31.40879 -25.79228 30.74902 1.000 75.16549 68 LEU A CA 1
ATOM 986 C C . LEU A 1 68 ? -32.85893 -25.47624 31.09259 1.000 85.25740 68 LEU A C 1
ATOM 987 O O . LEU A 1 68 ? -33.78175 -25.87495 30.37214 1.000 98.57456 68 LEU A O 1
ATOM 1003 N N . ILE A 1 69 ? -33.07954 -24.76496 32.20107 1.000 74.31360 69 ILE A N 1
ATOM 1004 C CA . ILE A 1 69 ? -34.44223 -24.43784 32.61129 1.000 61.11152 69 ILE A CA 1
ATOM 1005 C C . ILE A 1 69 ? -35.16739 -23.69032 31.50023 1.000 60.90047 69 ILE A C 1
ATOM 1006 O O . ILE A 1 69 ? -36.32316 -23.99231 31.17943 1.000 66.89716 69 ILE A O 1
ATOM 1022 N N . GLY A 1 70 ? -34.50417 -22.71482 30.89169 1.000 60.13280 70 GLY A N 1
ATOM 1023 C CA . GLY A 1 70 ? -35.12161 -21.94848 29.83157 1.000 59.93376 70 GLY A CA 1
ATOM 1024 C C . GLY A 1 70 ? -35.47522 -22.79567 28.62839 1.000 60.31762 70 GLY A C 1
ATOM 1025 O O . GLY A 1 70 ? -36.63699 -22.84940 28.21275 1.000 60.78728 70 GLY A O 1
ATOM 1029 N N . SER A 1 71 ? -34.47402 -23.46978 28.05988 1.000 60.15999 71 SER A N 1
ATOM 1030 C CA . SER A 1 71 ? -34.71537 -24.26649 26.86265 1.000 60.53066 71 SER A CA 1
ATOM 1031 C C . SER A 1 71 ? -35.74631 -25.35852 27.11719 1.000 77.54056 71 SER A C 1
ATOM 1032 O O . SER A 1 71 ? -36.51131 -25.71232 26.21286 1.000 93.77793 71 SER A O 1
ATOM 1040 N N . THR A 1 72 ? -35.79119 -25.89658 28.33649 1.000 62.41373 72 THR A N 1
ATOM 1041 C CA . THR A 1 72 ? -36.77743 -26.92301 28.65716 1.000 62.76170 72 THR A CA 1
ATOM 1042 C C . THR A 1 72 ? -38.18834 -26.34753 28.63616 1.000 69.50623 72 THR A C 1
ATOM 1043 O O . THR A 1 72 ? -39.06257 -26.83306 27.90845 1.000 70.56157 72 THR A O 1
ATOM 1054 N N . ILE A 1 73 ? -38.42828 -25.30592 29.43500 1.000 75.25656 73 ILE A N 1
ATOM 1055 C CA . ILE A 1 73 ? -39.75095 -24.68980 29.47270 1.000 77.73562 73 ILE A CA 1
ATOM 1056 C C . ILE A 1 73 ? -40.13988 -24.18150 28.09185 1.000 64.66904 73 ILE A C 1
ATOM 1057 O O . ILE A 1 73 ? -41.31220 -24.23527 27.70039 1.000 76.73472 73 ILE A O 1
ATOM 1073 N N . ALA A 1 74 ? -39.16569 -23.68114 27.33070 1.000 62.21276 74 ALA A N 1
ATOM 1074 C CA . ALA A 1 74 ? -39.47026 -23.18099 25.99527 1.000 62.07024 74 ALA A CA 1
ATOM 1075 C C . ALA A 1 74 ? -39.80045 -24.32313 25.04200 1.000 62.73863 74 ALA A C 1
ATOM 1076 O O . ALA A 1 74 ? -40.66070 -24.17959 24.16622 1.000 63.08305 74 ALA A O 1
ATOM 1083 N N . ASN A 1 75 ? -39.12350 -25.46434 25.18837 1.000 62.96464 75 ASN A N 1
ATOM 1084 C CA . ASN A 1 75 ? -39.39239 -26.59948 24.31080 1.000 63.64577 75 ASN A CA 1
ATOM 1085 C C . ASN A 1 75 ? -40.68180 -27.31998 24.68434 1.000 64.65012 75 ASN A C 1
ATOM 1086 O O . ASN A 1 75 ? -41.36992 -27.84644 23.80205 1.000 65.28236 75 ASN A O 1
ATOM 1097 N N . VAL A 1 76 ? -41.01904 -27.36568 25.97461 1.000 64.87157 76 VAL A N 1
ATOM 1098 C CA . VAL A 1 76 ? -42.32763 -27.87057 26.38066 1.000 65.84242 76 VAL A CA 1
ATOM 1099 C C . VAL A 1 76 ? -43.42470 -26.96932 25.83132 1.000 80.65487 76 VAL A C 1
ATOM 1100 O O . VAL A 1 76 ? -44.50257 -27.43865 25.44482 1.000 77.72873 76 VAL A O 1
ATOM 1113 N N . ALA A 1 77 ? -43.16794 -25.65923 25.79142 1.000 86.66286 77 ALA A N 1
ATOM 1114 C CA . ALA A 1 77 ? -44.15949 -24.72286 25.27549 1.000 65.11706 77 ALA A CA 1
ATOM 1115 C C . ALA A 1 77 ? -44.33698 -24.87916 23.77144 1.000 65.29518 77 ALA A C 1
ATOM 1116 O O . ALA A 1 77 ? -45.46079 -24.80140 23.26197 1.000 65.87315 77 ALA A O 1
ATOM 1123 N N . VAL A 1 78 ? -43.23855 -25.08272 23.04150 1.000 64.84119 78 VAL A N 1
ATOM 1124 C CA . VAL A 1 78 ? -43.34325 -25.32287 21.60586 1.000 65.09087 78 VAL A CA 1
ATOM 1125 C C . VAL A 1 78 ? -44.22997 -26.53087 21.33649 1.000 68.38425 78 VAL A C 1
ATOM 1126 O O . VAL A 1 78 ? -45.06832 -26.51666 20.42637 1.000 76.87891 78 VAL A O 1
ATOM 1139 N N . ALA A 1 79 ? -44.06098 -27.59431 22.12429 1.000 67.33228 79 ALA A N 1
ATOM 1140 C CA . ALA A 1 79 ? -44.84906 -28.80420 21.91685 1.000 67.76489 79 ALA A CA 1
ATOM 1141 C C . ALA A 1 79 ? -46.28282 -28.61604 22.39799 1.000 68.46712 79 ALA A C 1
ATOM 1142 O O . ALA A 1 79 ? -47.23596 -29.00055 21.70966 1.000 89.08811 79 ALA A O 1
ATOM 1149 N N . SER A 1 80 ? -46.45403 -28.03492 23.58865 1.000 68.20121 80 SER A N 1
ATOM 1150 C CA . SER A 1 80 ? -47.79677 -27.77879 24.09883 1.000 70.74023 80 SER A CA 1
ATOM 1151 C C . SER A 1 80 ? -48.61808 -26.95413 23.11795 1.000 68.87675 80 SER A C 1
ATOM 1152 O O . SER A 1 80 ? -49.84075 -27.12493 23.03365 1.000 69.72857 80 SER A O 1
ATOM 1160 N N . LEU A 1 81 ? -47.96717 -26.05056 22.38080 1.000 87.36710 81 LEU A N 1
ATOM 1161 C CA . LEU A 1 81 ? -48.66484 -25.22806 21.40229 1.000 82.30766 81 LEU A CA 1
ATOM 1162 C C . LEU A 1 81 ? -48.81318 -25.94166 20.06404 1.000 68.60564 81 LEU A C 1
ATOM 1163 O O . LEU A 1 81 ? -49.77826 -25.68554 19.33536 1.000 89.62786 81 LEU A O 1
ATOM 1179 N N . ALA A 1 82 ? -47.88110 -26.83845 19.72612 1.000 68.58707 82 ALA A N 1
ATOM 1180 C CA . ALA A 1 82 ? -47.98657 -27.56874 18.46726 1.000 83.80941 82 ALA A CA 1
ATOM 1181 C C . ALA A 1 82 ? -49.10403 -28.60358 18.51007 1.000 72.44654 82 ALA A C 1
ATOM 1182 O O . ALA A 1 82 ? -49.70822 -28.90499 17.47367 1.000 71.18476 82 ALA A O 1
ATOM 1189 N N . THR A 1 83 ? -49.38521 -29.16623 19.68853 1.000 88.36681 83 THR A N 1
ATOM 1190 C CA . THR A 1 83 ? -50.50371 -30.09235 19.81289 1.000 96.92221 83 THR A CA 1
ATOM 1191 C C . THR A 1 83 ? -51.82686 -29.35708 19.98808 1.000 116.73000 83 THR A C 1
ATOM 1192 O O . THR A 1 83 ? -52.86951 -29.85464 19.54873 1.000 156.66304 83 THR A O 1
ATOM 1203 N N . ALA A 1 84 ? -51.81120 -28.18401 20.62687 1.000 102.96934 84 ALA A N 1
ATOM 1204 C CA . ALA A 1 84 ? -53.02782 -27.38367 20.72200 1.000 94.49312 84 ALA A CA 1
ATOM 1205 C C . ALA A 1 84 ? -53.49508 -26.95561 19.33693 1.000 84.51911 84 ALA A C 1
ATOM 1206 O O . ALA A 1 84 ? -54.66402 -27.13477 18.97674 1.000 86.75575 84 ALA A O 1
ATOM 1213 N N . ILE A 1 85 ? -52.58748 -26.38340 18.54346 1.000 83.68195 85 ILE A N 1
ATOM 1214 C CA . ILE A 1 85 ? -52.90674 -26.07544 17.15325 1.000 92.00332 85 ILE A CA 1
ATOM 1215 C C . ILE A 1 85 ? -53.17269 -27.35938 16.37862 1.000 83.45186 85 ILE A C 1
ATOM 1216 O O . ILE A 1 85 ? -54.08150 -27.42256 15.54014 1.000 101.76542 85 ILE A O 1
ATOM 1232 N N . GLY A 1 86 ? -52.39313 -28.40643 16.65588 1.000 93.31219 86 GLY A N 1
ATOM 1233 C CA . GLY A 1 86 ? -52.52448 -29.63535 15.89214 1.000 88.38432 86 GLY A CA 1
ATOM 1234 C C . GLY A 1 86 ? -53.82974 -30.36419 16.14918 1.000 100.07113 86 GLY A C 1
ATOM 1235 O O . GLY A 1 86 ? -54.47127 -30.85360 15.21403 1.000 136.89347 86 GLY A O 1
ATOM 1239 N N . ILE A 1 87 ? -54.23954 -30.45663 17.41622 1.000 97.95089 87 ILE A N 1
ATOM 1240 C CA . ILE A 1 87 ? -55.43368 -31.23324 17.73140 1.000 76.52437 87 ILE A CA 1
ATOM 1241 C C . ILE A 1 87 ? -56.68671 -30.52900 17.22136 1.000 106.34309 87 ILE A C 1
ATOM 1242 O O . ILE A 1 87 ? -57.67541 -31.18577 16.87034 1.000 137.05413 87 ILE A O 1
ATOM 1258 N N . THR A 1 88 ? -56.67590 -29.19342 17.16581 1.000 123.75095 88 THR A N 1
ATOM 1259 C CA . THR A 1 88 ? -57.82024 -28.48008 16.60855 1.000 122.39645 88 THR A CA 1
ATOM 1260 C C . THR A 1 88 ? -57.87732 -28.61814 15.09053 1.000 122.75679 88 THR A C 1
ATOM 1261 O O . THR A 1 88 ? -58.95833 -28.51036 14.50058 1.000 77.83299 88 THR A O 1
ATOM 1272 N N . LEU A 1 89 ? -56.73575 -28.86858 14.44670 1.000 145.16479 89 LEU A N 1
ATOM 1273 C CA . LEU A 1 89 ? -56.67912 -28.98487 12.99495 1.000 138.54077 89 LEU A CA 1
ATOM 1274 C C . LEU A 1 89 ? -56.92175 -30.40826 12.50157 1.000 155.58652 89 LEU A C 1
ATOM 1275 O O . LEU A 1 89 ? -57.53484 -30.59596 11.44437 1.000 189.11854 89 LEU A O 1
ATOM 1291 N N . TYR A 1 90 ? -56.45479 -31.41644 13.23690 1.000 148.44307 90 TYR A N 1
ATOM 1292 C CA . TYR A 1 90 ? -56.48100 -32.79741 12.76830 1.000 123.18257 90 TYR A CA 1
ATOM 1293 C C . TYR A 1 90 ? -57.00940 -33.73895 13.84177 1.000 140.13750 90 TYR A C 1
ATOM 1294 O O . TYR A 1 90 ? -56.48441 -34.83887 14.04250 1.000 139.61959 90 TYR A O 1
ATOM 1312 N N . GLY A 1 91 ? -58.06476 -33.32711 14.53762 1.000 134.68165 91 GLY A N 1
ATOM 1313 C CA . GLY A 1 91 ? -58.68385 -34.19744 15.52154 1.000 88.98990 91 GLY A CA 1
ATOM 1314 C C . GLY A 1 91 ? -57.67910 -34.74712 16.50782 1.000 100.02354 91 GLY A C 1
ATOM 1315 O O . GLY A 1 91 ? -56.73299 -34.06294 16.91324 1.000 113.97580 91 GLY A O 1
ATOM 1319 N N . ASN A 1 92 ? -57.87654 -36.00837 16.89988 1.000 107.23738 92 ASN A N 1
ATOM 1320 C CA . ASN A 1 92 ? -56.97069 -36.64909 17.84438 1.000 106.04601 92 ASN A CA 1
ATOM 1321 C C . ASN A 1 92 ? -55.70102 -37.17493 17.18969 1.000 113.35673 92 ASN A C 1
ATOM 1322 O O . ASN A 1 92 ? -54.80519 -37.64065 17.90172 1.000 146.44488 92 ASN A O 1
ATOM 1333 N N . LEU A 1 93 ? -55.60697 -37.13494 15.86117 1.000 95.58076 93 LEU A N 1
ATOM 1334 C CA . LEU A 1 93 ? -54.33670 -37.40357 15.20320 1.000 85.40210 93 LEU A CA 1
ATOM 1335 C C . LEU A 1 93 ? -53.40346 -36.20354 15.27082 1.000 78.90358 93 LEU A C 1
ATOM 1336 O O . LEU A 1 93 ? -52.19586 -36.35768 15.04181 1.000 82.10462 93 LEU A O 1
ATOM 1352 N N . GLY A 1 94 ? -53.93607 -35.01822 15.58522 1.000 90.69586 94 GLY A N 1
ATOM 1353 C CA . GLY A 1 94 ? -53.10038 -33.84250 15.73370 1.000 76.93258 94 GLY A CA 1
ATOM 1354 C C . GLY A 1 94 ? -52.13708 -33.91556 16.89828 1.000 76.11345 94 GLY A C 1
ATOM 1355 O O . GLY A 1 94 ? -51.10695 -33.23371 16.88208 1.000 90.46887 94 GLY A O 1
ATOM 1359 N N . ILE A 1 95 ? -52.45044 -34.71176 17.92247 1.000 76.75306 95 ILE A N 1
ATOM 1360 C CA . ILE A 1 95 ? -51.49317 -34.89209 19.01001 1.000 76.08007 95 ILE A CA 1
ATOM 1361 C C . ILE A 1 95 ? -50.23603 -35.56753 18.48489 1.0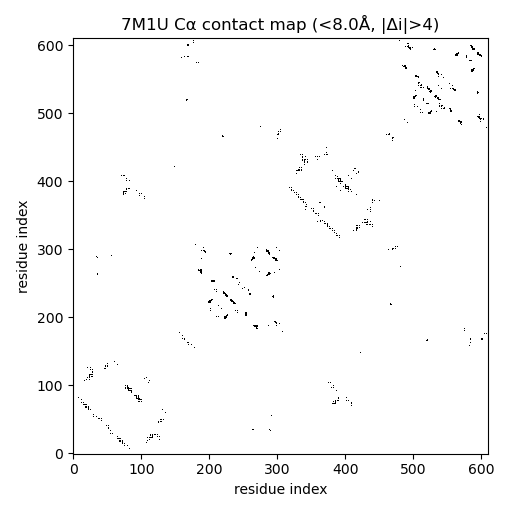00 94.24020 95 ILE A C 1
ATOM 1362 O O . ILE A 1 95 ? -49.13673 -35.35465 19.00888 1.000 100.83928 95 ILE A O 1
ATOM 1378 N N . ALA A 1 96 ? -50.37499 -36.39220 17.44409 1.000 101.71594 96 ALA A N 1
ATOM 1379 C CA . ALA A 1 96 ? -49.21640 -37.03247 16.83533 1.000 76.24285 96 ALA A CA 1
ATOM 1380 C C . ALA A 1 96 ? -48.47188 -36.07107 15.91928 1.000 79.12164 96 ALA A C 1
ATOM 1381 O O . ALA A 1 96 ? -47.23612 -36.04102 15.92338 1.000 88.48031 96 ALA A O 1
ATOM 1388 N N . VAL A 1 97 ? -49.19976 -35.27820 15.12748 1.000 88.12568 97 VAL A N 1
ATOM 1389 C CA . VAL A 1 97 ? -48.53040 -34.33337 14.24119 1.000 93.56289 97 VAL A CA 1
ATOM 1390 C C . VAL A 1 97 ? -47.79876 -33.27428 15.05892 1.000 83.47940 97 VAL A C 1
ATOM 1391 O O . VAL A 1 97 ? -46.69463 -32.84772 14.70126 1.000 83.40037 97 VAL A O 1
ATOM 1404 N N . GLY A 1 98 ? -48.39237 -32.84356 16.17551 1.000 89.36914 98 GLY A N 1
ATOM 1405 C CA . GLY A 1 98 ? -47.73247 -31.86726 17.02395 1.000 85.20692 98 GLY A CA 1
ATOM 1406 C C . GLY A 1 98 ? -46.46693 -32.39762 17.66325 1.000 81.37628 98 GLY A C 1
ATOM 1407 O O . GLY A 1 98 ? -45.54388 -31.63041 17.95389 1.000 92.59394 98 GLY A O 1
ATOM 1411 N N . LEU A 1 99 ? -46.40395 -33.70869 17.89563 1.000 72.00955 99 LEU A N 1
ATOM 1412 C CA . LEU A 1 99 ? -45.17769 -34.30697 18.40929 1.000 89.40892 99 LEU A CA 1
ATOM 1413 C C . LEU A 1 99 ? -44.09355 -34.34144 17.33913 1.000 101.65421 99 LEU A C 1
ATOM 1414 O O . LEU A 1 99 ? -42.91495 -34.11273 17.63417 1.000 101.81164 99 LEU A O 1
ATOM 1430 N N . VAL A 1 100 ? -44.47259 -34.61130 16.08916 1.000 85.50493 100 VAL A N 1
ATOM 1431 C CA . VAL A 1 100 ? -43.48630 -34.70641 15.01697 1.000 75.43622 100 VAL A CA 1
ATOM 1432 C C . VAL A 1 100 ? -42.96851 -33.32284 14.64090 1.000 87.00943 100 VAL A C 1
ATOM 1433 O O . VAL A 1 100 ? -41.75475 -33.09129 14.58125 1.000 76.49959 100 VAL A O 1
ATOM 1446 N N . VAL A 1 101 ? -43.88053 -32.38274 14.38043 1.000 104.00716 101 VAL A N 1
ATOM 1447 C CA . VAL A 1 101 ? -43.47042 -31.05665 13.92583 1.000 69.35581 101 VAL A CA 1
ATOM 1448 C C . VAL A 1 101 ? -42.66115 -30.34586 15.00352 1.000 88.16039 101 VAL A C 1
ATOM 1449 O O . VAL A 1 101 ? -41.63826 -29.71149 14.71691 1.000 101.83271 101 VAL A O 1
ATOM 1462 N N . ALA A 1 102 ? -43.10407 -30.43570 16.25861 1.000 106.52926 102 ALA A N 1
ATOM 1463 C CA . ALA A 1 102 ? -42.39099 -29.75796 17.33533 1.000 102.30948 102 ALA A CA 1
ATOM 1464 C C . ALA A 1 102 ? -41.02334 -30.38571 17.57176 1.000 98.76189 102 ALA A C 1
ATOM 1465 O O . ALA A 1 102 ? -40.04324 -29.67483 17.82318 1.000 98.80380 102 ALA A O 1
ATOM 1472 N N . ALA A 1 103 ? -40.93464 -31.71542 17.48566 1.000 96.78017 103 ALA A N 1
ATOM 1473 C CA . ALA A 1 103 ? -39.67078 -32.38974 17.75932 1.000 88.83979 103 ALA A CA 1
ATOM 1474 C C . ALA A 1 103 ? -38.66508 -32.19281 16.63251 1.000 83.21379 103 ALA A C 1
ATOM 1475 O O . ALA A 1 103 ? -37.45546 -32.15833 16.88467 1.000 101.62296 103 ALA A O 1
ATOM 1482 N N . VAL A 1 104 ? -39.13536 -32.06384 15.39205 1.000 73.20716 104 VAL A N 1
ATOM 1483 C CA . VAL A 1 104 ? -38.20798 -31.89821 14.27874 1.000 76.58332 104 VAL A CA 1
ATOM 1484 C C . VAL A 1 104 ? -37.76828 -30.44254 14.14411 1.000 95.93135 104 VAL A C 1
ATOM 1485 O O . VAL A 1 104 ? -36.65024 -30.16894 13.69172 1.000 113.92444 104 VAL A O 1
ATOM 1498 N N . LEU A 1 105 ? -38.61968 -29.49107 14.53339 1.000 102.22656 105 LEU A N 1
ATOM 1499 C CA . LEU A 1 105 ? -38.24389 -28.08416 14.44539 1.000 86.68277 105 LEU A CA 1
ATOM 1500 C C . LEU A 1 105 ? -37.37084 -27.65999 15.62071 1.000 88.73188 105 LEU A C 1
ATOM 1501 O O . LEU A 1 105 ? -36.39485 -26.92338 15.43791 1.000 101.77612 105 LEU A O 1
ATOM 1517 N N . VAL A 1 106 ? -37.71074 -28.10852 16.83147 1.000 92.91467 106 VAL A N 1
ATOM 1518 C CA . VAL A 1 106 ? -36.93870 -27.73004 18.01176 1.000 91.53964 106 VAL A CA 1
ATOM 1519 C C . VAL A 1 106 ? -35.49672 -28.20017 17.88001 1.000 85.98355 106 VAL A C 1
ATOM 1520 O O . VAL A 1 106 ? -34.55788 -27.48693 18.25453 1.000 83.47863 106 VAL A O 1
ATOM 1533 N N . LEU A 1 107 ? -35.29723 -29.41230 17.36148 1.000 64.83202 107 LEU A N 1
ATOM 1534 C CA . LEU A 1 107 ? -33.94306 -29.91563 17.16201 1.000 69.59728 107 LEU A CA 1
ATOM 1535 C C . LEU A 1 107 ? -33.20160 -29.08471 16.12149 1.000 83.79577 107 LEU A C 1
ATOM 1536 O O . LEU A 1 107 ? -32.08521 -28.61339 16.36530 1.000 78.13566 107 LEU A O 1
ATOM 1552 N N . VAL A 1 108 ? -33.81947 -28.87916 14.95716 1.000 92.01273 108 VAL A N 1
ATOM 1553 C CA . VAL A 1 108 ? -33.13703 -28.20131 13.85947 1.000 93.59696 108 VAL A CA 1
ATOM 1554 C C . VAL A 1 108 ? -32.93463 -26.72569 14.17947 1.000 80.95241 108 VAL A C 1
ATOM 1555 O O . VAL A 1 108 ? -31.81731 -26.20422 14.09236 1.000 85.05852 108 VAL A O 1
ATOM 1568 N N . PHE A 1 109 ? -34.00916 -26.02998 14.54771 1.000 65.62619 109 PHE A N 1
ATOM 1569 C CA . PHE A 1 109 ? -33.97816 -24.58314 14.69850 1.000 61.50753 109 PHE A CA 1
ATOM 1570 C C . PHE A 1 109 ? -33.98538 -24.11690 16.14690 1.000 61.01461 109 PHE A C 1
ATOM 1571 O O . PHE A 1 109 ? -33.94112 -22.90507 16.38947 1.000 82.67197 109 PHE A O 1
ATOM 1588 N N . GLY A 1 110 ? -34.03292 -25.03163 17.11060 1.000 61.22294 110 GLY A N 1
ATOM 1589 C CA . GLY A 1 110 ? -34.14487 -24.63717 18.49928 1.000 70.81785 110 GLY A CA 1
ATOM 1590 C C . GLY A 1 110 ? -33.01183 -25.12120 19.37745 1.000 66.54148 110 GLY A C 1
ATOM 1591 O O . GLY A 1 110 ? -32.76666 -24.55688 20.44851 1.000 60.07731 110 GLY A O 1
ATOM 1595 N N . GLU A 1 111 ? -32.31002 -26.16412 18.93606 1.000 64.19244 111 GLU A N 1
ATOM 1596 C CA . GLU A 1 111 ? -31.25187 -26.75818 19.74259 1.000 72.47686 111 GLU A CA 1
ATOM 1597 C C . GLU A 1 111 ? -29.99984 -27.02503 18.91523 1.000 81.86391 111 GLU A C 1
ATOM 1598 O O . GLU A 1 111 ? -28.92116 -26.51888 19.24046 1.000 106.41660 111 GLU A O 1
ATOM 1610 N N . ILE A 1 112 ? -30.12722 -27.80362 17.84005 1.000 64.88493 112 ILE A N 1
ATOM 1611 C CA . ILE A 1 112 ? -28.95417 -28.16468 17.04864 1.000 94.46604 112 ILE A CA 1
ATOM 1612 C C . ILE A 1 112 ? -28.47908 -26.97350 16.22315 1.000 107.24345 112 ILE A C 1
ATOM 1613 O O . ILE A 1 112 ? -27.30134 -26.59613 16.26962 1.000 99.67072 112 ILE A O 1
ATOM 1629 N N . GLY A 1 113 ? -29.38753 -26.36773 15.45642 1.000 106.17981 113 GLY A N 1
ATOM 1630 C CA . GLY A 1 113 ? -29.06172 -25.26767 14.57907 1.000 104.76681 113 GLY A CA 1
ATOM 1631 C C . GLY A 1 113 ? -28.45637 -24.07831 15.29626 1.000 71.48327 113 GLY A C 1
ATOM 1632 O O . GLY A 1 113 ? -27.34067 -23.64853 14.99140 1.000 72.69717 113 GLY A O 1
ATOM 1636 N N . PRO A 1 114 ? -29.17400 -23.52420 16.27841 1.000 68.38168 114 PRO A N 1
ATOM 1637 C CA . PRO A 1 114 ? -28.58347 -22.45673 17.09453 1.000 69.96862 114 PRO A CA 1
ATOM 1638 C C . PRO A 1 114 ? -27.24925 -22.80858 17.73487 1.000 68.19186 114 PRO A C 1
ATOM 1639 O O . PRO A 1 114 ? -26.49180 -21.89405 18.07512 1.000 71.44045 114 PRO A O 1
ATOM 1650 N N . LYS A 1 115 ? -26.91028 -24.09460 17.90239 1.000 76.92861 115 LYS A N 1
ATOM 1651 C CA . LYS A 1 115 ? -25.56220 -24.40522 18.38242 1.000 80.45703 115 LYS A CA 1
ATOM 1652 C C . LYS A 1 115 ? -24.51001 -24.12999 17.31205 1.000 97.65271 115 LYS A C 1
ATOM 1653 O O . LYS A 1 115 ? -23.36478 -23.79114 17.63454 1.000 95.44896 115 LYS A O 1
ATOM 1657 N N . MET A 1 116 ? -24.88364 -24.26297 16.03828 1.000 105.96325 116 MET A N 1
ATOM 1658 C CA . MET A 1 116 ? -23.94275 -24.00442 14.95566 1.000 98.21997 116 MET A CA 1
ATOM 1659 C C . MET A 1 116 ? -23.54435 -22.53529 14.91222 1.000 90.28956 116 MET A C 1
ATOM 1660 O O . MET A 1 116 ? -22.36457 -22.21472 14.72601 1.000 94.71481 116 MET A O 1
ATOM 1664 N N . TYR A 1 117 ? -24.50936 -21.62737 15.08040 1.000 93.27032 117 TYR A N 1
ATOM 1665 C CA . TYR A 1 117 ? -24.17724 -20.20763 15.09732 1.000 85.60998 117 TYR A CA 1
ATOM 1666 C C . TYR A 1 117 ? -23.30246 -19.86032 16.29262 1.000 87.56264 117 TYR A C 1
ATOM 1667 O O . TYR A 1 117 ? -22.52101 -18.90490 16.23407 1.000 118.06919 117 TYR A O 1
ATOM 1685 N N . ALA A 1 118 ? -23.42401 -20.61318 17.38743 1.000 66.11607 118 ALA A N 1
ATOM 1686 C CA . ALA A 1 118 ? -22.59574 -20.34008 18.55624 1.000 69.34214 118 ALA A CA 1
ATOM 1687 C C . ALA A 1 118 ? -21.13417 -20.67613 18.28502 1.000 100.50114 118 ALA A C 1
ATOM 1688 O O . ALA A 1 118 ? -20.23554 -19.93008 18.69174 1.000 113.91178 118 ALA A O 1
ATOM 1695 N N . SER A 1 119 ? -20.87490 -21.78798 17.58987 1.000 96.01037 119 SER A N 1
ATOM 1696 C CA . SER A 1 119 ? -19.49476 -22.18328 17.32448 1.000 72.38533 119 SER A CA 1
ATOM 1697 C C . SER A 1 119 ? -18.79758 -21.18399 16.40910 1.000 86.30959 119 SER A C 1
ATOM 1698 O O . SER A 1 119 ? -17.62023 -20.86351 16.61299 1.000 90.89943 119 SER A O 1
ATOM 1706 N N . ARG A 1 120 ? -19.50531 -20.68288 15.39374 1.000 103.40663 120 ARG A N 1
ATOM 1707 C CA . ARG A 1 120 ? -18.91021 -19.71345 14.48265 1.000 93.83862 120 ARG A CA 1
ATOM 1708 C C . ARG A 1 120 ? -18.85039 -18.31620 15.08977 1.000 82.10930 120 ARG A C 1
ATOM 1709 O O . ARG A 1 120 ? -17.94540 -17.54247 14.75665 1.000 127.23295 120 ARG A O 1
ATOM 1719 N N . TYR A 1 121 ? -19.79540 -17.97169 15.97099 1.000 92.31570 121 TYR A N 1
ATOM 1720 C CA . TYR A 1 121 ? -19.87577 -16.63839 16.56507 1.000 102.60636 121 TYR A CA 1
ATOM 1721 C C . TYR A 1 121 ? -20.05356 -16.79719 18.07653 1.000 108.77984 121 TYR A C 1
ATOM 1722 O O . TYR A 1 121 ? -21.09403 -16.46199 18.64321 1.000 128.02334 121 TYR A O 1
ATOM 1740 N N . THR A 1 122 ? -19.01782 -17.31894 18.73264 1.000 108.67614 122 THR A N 1
ATOM 1741 C CA . THR A 1 122 ? -19.07524 -17.50786 20.17589 1.000 99.00830 122 THR A CA 1
ATOM 1742 C C . THR A 1 122 ? -18.88157 -16.19852 20.93195 1.000 113.33608 122 THR A C 1
ATOM 1743 O O . THR A 1 122 ? -19.47188 -16.01733 22.00235 1.000 104.12500 122 THR A O 1
ATOM 1754 N N . GLU A 1 123 ? -18.09315 -15.27030 20.38652 1.000 110.37224 123 GLU A N 1
ATOM 1755 C CA . GLU A 1 123 ? -17.76913 -14.04236 21.10635 1.000 89.98027 123 GLU A CA 1
ATOM 1756 C C . GLU A 1 123 ? -18.93045 -13.05299 21.09478 1.000 82.36774 123 GLU A C 1
ATOM 1757 O O . GLU A 1 123 ? -19.46899 -12.69795 22.14881 1.000 53.50014 123 GLU A O 1
ATOM 1761 N N . GLU A 1 124 ? -19.32176 -12.58910 19.90634 1.000 85.93072 124 GLU A N 1
ATOM 1762 C CA . GLU A 1 124 ? -20.34417 -11.55123 19.81917 1.000 86.45478 124 GLU A CA 1
ATOM 1763 C C . GLU A 1 124 ? -21.66607 -12.01779 20.41430 1.000 90.07115 124 GLU A C 1
ATOM 1764 O O . GLU A 1 124 ? -22.36210 -11.24212 21.08030 1.000 76.12819 124 GLU A O 1
ATOM 1776 N N . LEU A 1 125 ? -22.03368 -13.28012 20.18280 1.000 92.54890 125 LEU A N 1
ATOM 1777 C CA . LEU A 1 125 ? -23.26965 -13.79889 20.75875 1.000 85.04504 125 LEU A CA 1
ATOM 1778 C C . LEU A 1 125 ? -23.24161 -13.73190 22.27925 1.000 85.60963 125 LEU A C 1
ATOM 1779 O O . LEU A 1 125 ? -24.27974 -13.50269 22.90921 1.000 78.63209 125 LEU A O 1
ATOM 1795 N N . ALA A 1 126 ? -22.06690 -13.92149 22.88465 1.000 78.60731 126 ALA A N 1
ATOM 1796 C CA . ALA A 1 126 ? -21.96344 -13.86594 24.33901 1.000 72.52608 126 ALA A CA 1
ATOM 1797 C C . ALA A 1 126 ? -22.27520 -12.46662 24.85745 1.000 79.50413 126 ALA A C 1
ATOM 1798 O O . ALA A 1 126 ? -23.07468 -12.29820 25.78515 1.000 91.85145 126 ALA A O 1
ATOM 1805 N N . LEU A 1 127 ? -21.64697 -11.44591 24.27031 1.000 63.99983 127 LEU A N 1
ATOM 1806 C CA . LEU A 1 127 ? -21.90116 -10.07615 24.70365 1.000 67.14444 127 LEU A CA 1
ATOM 1807 C C . LEU A 1 127 ? -23.32789 -9.64203 24.39587 1.000 82.92870 127 LEU A C 1
ATOM 1808 O O . LEU A 1 127 ? -23.86809 -8.76268 25.07685 1.000 72.10001 127 LEU A O 1
ATOM 1824 N N . ARG A 1 128 ? -23.94934 -10.23918 23.37883 1.000 72.74824 128 ARG A N 1
ATOM 1825 C CA . ARG A 1 128 ? -25.32690 -9.91716 23.03302 1.000 53.80841 128 ARG A CA 1
ATOM 1826 C C . ARG A 1 128 ? -26.33728 -10.62413 23.92577 1.000 54.02465 128 ARG A C 1
ATOM 1827 O O . ARG A 1 128 ? -27.47763 -10.15819 24.03165 1.000 54.14911 128 ARG A O 1
ATOM 1848 N N . VAL A 1 129 ? -25.94698 -11.72643 24.56956 1.000 61.39789 129 VAL A N 1
ATOM 1849 C CA . VAL A 1 129 ? -26.82126 -12.48287 25.45372 1.000 57.63703 129 VAL A CA 1
ATOM 1850 C C . VAL A 1 129 ? -26.29898 -12.51359 26.88552 1.000 64.77298 129 VAL A C 1
ATOM 1851 O O . VAL A 1 129 ? -26.79947 -13.28406 27.70637 1.000 55.14010 129 VAL A O 1
ATOM 1864 N N . SER A 1 130 ? -25.30700 -11.67968 27.20717 1.000 80.41564 130 SER A N 1
ATOM 1865 C CA . SER A 1 130 ? -24.72032 -11.69428 28.54440 1.000 55.94039 130 SER A CA 1
ATOM 1866 C C . SER A 1 130 ? -25.72143 -11.22081 29.59085 1.000 62.09430 130 SER A C 1
ATOM 1867 O O . SER A 1 130 ? -26.06585 -11.96111 30.52288 1.000 58.14871 130 SER A O 1
ATOM 1875 N N . ARG A 1 131 ? -26.19078 -9.98038 29.44921 1.000 86.49418 131 ARG A N 1
ATOM 1876 C CA . ARG A 1 131 ? -27.12631 -9.42707 30.41873 1.000 69.51634 131 ARG A CA 1
ATOM 1877 C C . ARG A 1 131 ? -28.44753 -10.17992 30.47113 1.000 62.56184 131 ARG A C 1
ATOM 1878 O O . ARG A 1 131 ? -28.93610 -10.43132 31.58771 1.000 57.99975 131 ARG A O 1
ATOM 1882 N N . PRO A 1 132 ? -29.06585 -10.54611 29.34877 1.000 86.56818 132 PRO A N 1
ATOM 1883 C CA . PRO A 1 132 ? -30.33827 -11.28162 29.43037 1.000 71.77718 132 PRO A CA 1
ATOM 1884 C C . PRO A 1 132 ? -30.27804 -12.49697 30.33375 1.000 75.66540 132 PRO A C 1
ATOM 1885 O O . PRO A 1 132 ? -31.09642 -12.62332 31.25165 1.000 88.08580 132 PRO A O 1
ATOM 1896 N N . ILE A 1 133 ? -29.32130 -13.39832 30.10514 1.000 71.72437 133 ILE A N 1
ATOM 1897 C CA . ILE A 1 133 ? -29.21096 -14.58785 30.93982 1.000 87.84548 133 ILE A CA 1
ATOM 1898 C C . ILE A 1 133 ? -28.88904 -14.23029 32.38219 1.000 75.41655 133 ILE A C 1
ATOM 1899 O O . ILE A 1 133 ? -29.05298 -15.06715 33.27682 1.000 60.76307 133 ILE A O 1
ATOM 1915 N N . LEU A 1 134 ? -28.45838 -12.99534 32.64271 1.000 88.02767 134 LEU A N 1
ATOM 1916 C CA . LEU A 1 134 ? -28.14413 -12.61572 34.01468 1.000 87.03857 134 LEU A CA 1
ATOM 1917 C C . LEU A 1 134 ? -29.38681 -12.20963 34.80265 1.000 124.50423 134 LEU A C 1
ATOM 1918 O O . LEU A 1 134 ? -29.44009 -12.44635 36.01275 1.000 136.25607 134 LEU A O 1
ATOM 1934 N N . PHE A 1 135 ? -30.39129 -11.59797 34.16864 1.000 142.35353 135 PHE A N 1
ATOM 1935 C CA . PHE A 1 135 ? -31.63554 -11.33963 34.88868 1.000 125.28621 135 PHE A CA 1
ATOM 1936 C C . PHE A 1 135 ? -32.56730 -12.54435 34.87578 1.000 145.62782 135 PHE A C 1
ATOM 1937 O O . PHE A 1 135 ? -33.47299 -12.61664 35.71412 1.000 160.91062 135 PHE A O 1
ATOM 1954 N N . PHE A 1 136 ? -32.36254 -13.49094 33.95349 1.000 128.58628 136 PHE A N 1
ATOM 1955 C CA . PHE A 1 136 ? -33.04990 -14.77449 34.05292 1.000 121.61033 136 PHE A CA 1
ATOM 1956 C C . PHE A 1 136 ? -32.55725 -15.55427 35.26761 1.000 122.17133 136 PHE A C 1
ATOM 1957 O O . PHE A 1 136 ? -33.33275 -16.26364 35.91986 1.000 136.37471 136 PHE A O 1
ATOM 1974 N N . SER A 1 137 ? -31.26586 -15.43138 35.58536 1.000 116.43070 137 SER A N 1
ATOM 1975 C CA . SER A 1 137 ? -30.71925 -16.10963 36.75520 1.000 122.71352 137 SER A CA 1
ATOM 1976 C C . SER A 1 137 ? -31.27396 -15.51735 38.04453 1.000 115.44473 137 SER A C 1
ATOM 1977 O O . SER A 1 137 ? -31.53459 -16.24700 39.00841 1.000 123.33858 137 SER A O 1
ATOM 1985 N N . LYS A 1 138 ? -31.46543 -14.19689 38.08007 1.000 121.35308 138 LYS A N 1
ATOM 1986 C CA . LYS A 1 138 ? -31.96718 -13.55854 39.29207 1.000 137.37093 138 LYS A CA 1
ATOM 1987 C C . LYS A 1 138 ? -33.37429 -14.03769 39.62773 1.000 158.53946 138 LYS A C 1
ATOM 1988 O O . LYS A 1 138 ? -33.69490 -14.27474 40.79823 1.000 160.66468 138 LYS A O 1
ATOM 1992 N N . LEU A 1 139 ? -34.23033 -14.18558 38.61567 1.000 178.20715 139 LEU A N 1
ATOM 1993 C CA . LEU A 1 139 ? -35.60481 -14.60733 38.85619 1.000 180.98854 139 LEU A CA 1
ATOM 1994 C C . LEU A 1 139 ? -35.73204 -16.11664 39.01071 1.000 181.91474 139 LEU A C 1
ATOM 1995 O O . LEU A 1 139 ? -36.69415 -16.58078 39.63186 1.000 196.55410 139 LEU A O 1
ATOM 2011 N N . LEU A 1 140 ? -34.78944 -16.88906 38.46855 1.000 161.82993 140 LEU A N 1
ATOM 2012 C CA . LEU A 1 140 ? -34.70522 -18.31944 38.72635 1.000 161.01640 140 LEU A CA 1
ATOM 2013 C C . LEU A 1 140 ? -33.89797 -18.62837 39.98508 1.000 133.50799 140 LEU A C 1
ATOM 2014 O O . LEU A 1 140 ? -33.41491 -19.75576 40.14532 1.000 130.05432 140 LEU A O 1
ATOM 2030 N N . TYR A 1 141 ? -33.75143 -17.65281 40.88231 1.000 121.06192 141 TYR A N 1
ATOM 2031 C CA . TYR A 1 141 ? -32.88395 -17.83271 42.04609 1.000 132.12130 141 TYR A CA 1
ATOM 2032 C C . TYR A 1 141 ? -33.32740 -18.97515 42.94486 1.000 133.08499 141 TYR A C 1
ATOM 2033 O O . TYR A 1 141 ? -32.47111 -19.76424 43.38199 1.000 128.92059 141 TYR A O 1
ATOM 2037 N N . PRO A 1 142 ? -34.61334 -19.11800 43.28586 1.000 135.30261 142 PRO A N 1
ATOM 2038 C CA . PRO A 1 142 ? -34.99768 -20.19407 44.22042 1.000 151.10806 142 PRO A CA 1
ATOM 2039 C C . PRO A 1 142 ? -34.57950 -21.58263 43.76237 1.000 137.06670 142 PRO A C 1
ATOM 2040 O O . PRO A 1 142 ? -34.09219 -22.37559 44.57754 1.000 122.72656 142 PRO A O 1
ATOM 2051 N N . VAL A 1 143 ? -34.75118 -21.90269 42.47809 1.000 133.18221 143 VAL A N 1
ATOM 2052 C CA . VAL A 1 143 ? -34.35856 -23.22134 41.98941 1.000 120.70925 143 VAL A CA 1
ATOM 2053 C C . VAL A 1 143 ? -32.84447 -23.38666 42.05270 1.000 136.93831 143 VAL A C 1
ATOM 2054 O O . VAL A 1 143 ? -32.33709 -24.46411 42.38878 1.000 128.97732 143 VAL A O 1
ATOM 2067 N N . LEU A 1 144 ? -32.09895 -22.32790 41.72418 1.000 159.58284 144 LEU A N 1
ATOM 2068 C CA . LEU A 1 144 ? -30.64174 -22.41574 41.73732 1.000 136.64836 144 LEU A CA 1
ATOM 2069 C C . LEU A 1 144 ? -30.12067 -22.74843 43.12922 1.000 121.60879 144 LEU A C 1
ATOM 2070 O O . LEU A 1 144 ? -29.23971 -23.60315 43.28298 1.000 125.51102 144 LEU A O 1
ATOM 2086 N N . TRP A 1 145 ? -30.65168 -22.08394 44.15691 1.000 116.37685 145 TRP A N 1
ATOM 2087 C CA . TRP A 1 145 ? -30.27195 -22.42505 45.52287 1.000 115.84066 145 TRP A CA 1
ATOM 2088 C C . TRP A 1 145 ? -30.66285 -23.86006 45.85349 1.000 156.34388 145 TRP A C 1
ATOM 2089 O O . TRP A 1 145 ? -29.94142 -24.55875 46.57521 1.000 152.91876 145 TRP A O 1
ATOM 2093 N N . VAL A 1 146 ? -31.80083 -24.31938 45.32846 1.000 155.68875 146 VAL A N 1
ATOM 2094 C CA . VAL A 1 146 ? -32.22813 -25.69259 45.57121 1.000 159.09576 146 VAL A CA 1
ATOM 2095 C C . VAL A 1 146 ? -31.25841 -26.67538 44.92731 1.000 162.72160 146 VAL A C 1
ATOM 2096 O O . VAL A 1 146 ? -30.89210 -27.68973 45.53266 1.000 167.11976 146 VAL A O 1
ATOM 2109 N N . THR A 1 147 ? -30.81689 -26.38967 43.69904 1.000 151.75209 147 THR A N 1
ATOM 2110 C CA . THR A 1 147 ? -29.89955 -27.29685 43.01734 1.000 156.77313 147 THR A CA 1
ATOM 2111 C C . THR A 1 147 ? -28.50678 -27.26414 43.63614 1.000 173.54229 147 THR A C 1
ATOM 2112 O O . THR A 1 147 ? -27.78747 -28.26858 43.59042 1.000 189.77175 147 THR A O 1
ATOM 2123 N N . ASP A 1 148 ? -28.10346 -26.12658 44.20635 1.000 164.63863 148 ASP A N 1
ATOM 2124 C CA . ASP A 1 148 ? -26.81962 -26.07147 44.89793 1.000 154.25104 148 ASP A CA 1
ATOM 2125 C C . ASP A 1 148 ? -26.86772 -26.86625 46.19699 1.000 175.22865 148 ASP A C 1
ATOM 2126 O O . ASP A 1 148 ? -25.90480 -27.56018 46.54501 1.000 161.13414 148 ASP A O 1
ATOM 2130 N N . ARG A 1 149 ? -27.98155 -26.77507 46.92824 1.000 213.43617 149 ARG A N 1
ATOM 2131 C CA . ARG A 1 149 ? -28.13976 -27.57866 48.13529 1.000 222.70610 149 ARG A CA 1
ATOM 2132 C C . ARG A 1 149 ? -28.13075 -29.06482 47.80446 1.000 234.22873 149 ARG A C 1
ATOM 2133 O O . ARG A 1 149 ? -27.47945 -29.85937 48.49294 1.000 254.72262 149 ARG A O 1
ATOM 2137 N N . ILE A 1 150 ? -28.84653 -29.45892 46.74845 1.000 211.52346 150 ILE A N 1
ATOM 2138 C CA . ILE A 1 150 ? -28.82491 -30.85112 46.31410 1.000 193.87114 150 ILE A CA 1
ATOM 2139 C C . ILE A 1 150 ? -27.40902 -31.27253 45.94499 1.000 174.66173 150 ILE A C 1
ATOM 2140 O O . ILE A 1 150 ? -27.01945 -32.42559 46.16670 1.000 161.68248 150 ILE A O 1
ATOM 2156 N N . GLU A 1 151 ? -26.61644 -30.35635 45.39365 1.000 177.33834 151 GLU A N 1
ATOM 2157 C CA . GLU A 1 151 ? -25.23834 -30.65748 45.02098 1.000 137.94269 151 GLU A CA 1
ATOM 2158 C C . GLU A 1 151 ? -24.28414 -30.38407 46.17978 1.000 124.61034 151 GLU A C 1
ATOM 2159 O O . GLU A 1 151 ? -23.27402 -31.06766 46.34057 1.000 94.52326 151 GLU A O 1
ATOM 2163 N N . VAL A 1 164 ? -0.63158 -37.90794 36.95020 1.000 111.60479 164 VAL A N 1
ATOM 2164 C CA . VAL A 1 164 ? -0.14466 -39.22344 37.34292 1.000 138.06345 164 VAL A CA 1
ATOM 2165 C C . VAL A 1 164 ? 1.15966 -39.53791 36.61315 1.000 138.06487 164 VAL A C 1
ATOM 2166 O O . VAL A 1 164 ? 1.42455 -40.69066 36.26647 1.000 104.56323 164 VAL A O 1
ATOM 2169 N N . VAL A 1 165 ? 1.97359 -38.50501 36.38879 1.000 141.94619 165 VAL A N 1
ATOM 2170 C CA . VAL A 1 165 ? 3.23477 -38.65397 35.67139 1.000 123.11164 165 VAL A CA 1
ATOM 2171 C C . VAL A 1 165 ? 4.28691 -39.24750 36.59942 1.000 107.33059 165 VAL A C 1
ATOM 2172 O O . VAL A 1 165 ? 5.11855 -38.52621 37.16399 1.000 73.43122 165 VAL A O 1
ATOM 2185 N N . THR A 1 166 ? 4.25856 -40.56821 36.75519 1.000 131.23377 166 THR A N 1
ATOM 2186 C CA . THR A 1 166 ? 5.24099 -41.24834 37.58576 1.000 116.64762 166 THR A CA 1
ATOM 2187 C C . THR A 1 166 ? 6.61958 -41.14739 36.94911 1.000 99.40021 166 THR A C 1
ATOM 2188 O O . THR A 1 166 ? 6.78128 -41.38520 35.74801 1.000 97.28950 166 THR A O 1
ATOM 2199 N N . GLU A 1 167 ? 7.61744 -40.79167 37.75777 1.000 85.56240 167 GLU A N 1
ATOM 2200 C CA . GLU A 1 167 ? 8.97887 -40.71564 37.24290 1.000 106.98616 167 GLU A CA 1
ATOM 2201 C C . GLU A 1 167 ? 9.48096 -42.09122 36.82134 1.000 124.77210 167 GLU A C 1
ATOM 2202 O O . GLU A 1 167 ? 10.16700 -42.22031 35.80127 1.000 136.48276 167 GLU A O 1
ATOM 2206 N N . GLU A 1 168 ? 9.13985 -43.13346 37.58483 1.000 132.40820 168 GLU A N 1
ATOM 2207 C CA . GLU A 1 168 ? 9.59452 -44.47667 37.23974 1.000 122.78263 168 GLU A CA 1
ATOM 2208 C C . GLU A 1 168 ? 8.87473 -45.01871 36.01074 1.000 142.65122 168 GLU A C 1
ATOM 2209 O O . GLU A 1 168 ? 9.45505 -45.80399 35.25161 1.000 150.62404 168 GLU A O 1
ATOM 2213 N N . GLU A 1 169 ? 7.61827 -44.61844 35.80017 1.000 114.35481 169 GLU A N 1
ATOM 2214 C CA . GLU A 1 169 ? 6.87503 -45.08674 34.63480 1.000 106.83924 169 GLU A CA 1
ATOM 2215 C C . GLU A 1 169 ? 7.59877 -44.72441 33.34423 1.000 109.94655 169 GLU A C 1
ATOM 2216 O O . GLU A 1 169 ? 7.72539 -45.55162 32.43383 1.000 111.42523 169 GLU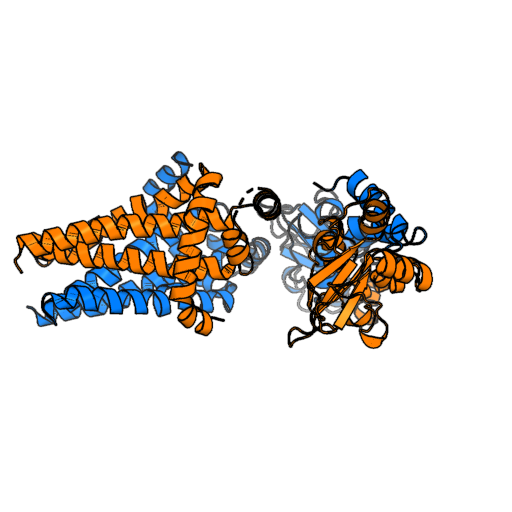 A O 1
ATOM 2220 N N . ILE A 1 170 ? 8.07676 -43.48306 33.24530 1.000 105.66066 170 ILE A N 1
ATOM 2221 C CA . ILE A 1 170 ? 8.81301 -43.06654 32.05567 1.000 94.72294 170 ILE A CA 1
ATOM 2222 C C . ILE A 1 170 ? 10.10836 -43.85957 31.93612 1.000 103.05266 170 ILE A C 1
ATOM 2223 O O . ILE A 1 170 ? 10.45842 -44.35554 30.85897 1.000 105.01116 170 ILE A O 1
ATOM 2227 N N . LYS A 1 171 ? 10.83363 -44.00052 33.04713 1.000 103.25448 171 LYS A N 1
ATOM 2228 C CA . LYS A 1 171 ? 12.09044 -44.74136 33.03081 1.000 103.32431 171 LYS A CA 1
ATOM 2229 C C . LYS A 1 171 ? 11.87148 -46.17843 32.57100 1.000 103.63805 171 LYS A C 1
ATOM 2230 O O . LYS A 1 171 ? 12.50054 -46.64337 31.61395 1.000 92.73074 171 LYS A O 1
ATOM 2234 N N . GLU A 1 172 ? 10.97928 -46.90265 33.24887 1.000 104.30278 172 GLU A N 1
ATOM 2235 C CA . GLU A 1 172 ? 10.70778 -48.28363 32.86233 1.000 84.98251 172 GLU A CA 1
ATOM 2236 C C . GLU A 1 172 ? 10.16297 -48.35340 31.44017 1.000 104.35785 172 GLU A C 1
ATOM 2237 O O . GLU A 1 172 ? 10.62328 -49.16130 30.62541 1.000 116.95680 172 GLU A O 1
ATOM 2241 N N . TRP A 1 173 ? 9.17940 -47.50658 31.12158 1.000 109.19438 173 TRP A N 1
ATOM 2242 C CA . TRP A 1 173 ? 8.60224 -47.51825 29.78056 1.000 105.58531 173 TRP A CA 1
ATOM 2243 C C . TRP A 1 173 ? 9.67194 -47.29025 28.72075 1.000 106.11049 173 TRP A C 1
ATOM 2244 O O . TRP A 1 173 ? 9.67005 -47.94496 27.67169 1.000 123.73377 173 TRP A O 1
ATOM 2248 N N . ILE A 1 174 ? 10.59812 -46.36786 28.97872 1.000 92.78214 174 ILE A N 1
ATOM 2249 C CA . ILE A 1 174 ? 11.67210 -46.11095 28.02575 1.000 88.46134 174 ILE A CA 1
ATOM 2250 C C . ILE A 1 174 ? 12.61890 -47.30318 27.96356 1.000 97.31451 174 ILE A C 1
ATOM 2251 O O . ILE A 1 174 ? 12.91041 -47.82861 26.88266 1.000 86.73368 174 ILE A O 1
ATOM 2267 N N . ASP A 1 175 ? 13.10598 -47.75442 29.12327 1.000 100.06896 175 ASP A N 1
ATOM 2268 C CA . ASP A 1 175 ? 14.02491 -48.88838 29.14615 1.000 89.86637 175 ASP A CA 1
ATOM 2269 C C . ASP A 1 175 ? 13.39776 -50.12658 28.52054 1.000 92.09903 175 ASP A C 1
ATOM 2270 O O . ASP A 1 175 ? 14.09949 -50.92853 27.89274 1.000 107.42097 175 ASP A O 1
ATOM 2279 N N . VAL A 1 176 ? 12.08542 -50.30445 28.68525 1.000 107.24529 176 VAL A N 1
ATOM 2280 C CA . VAL A 1 176 ? 11.38607 -51.34689 27.94198 1.000 96.57568 176 VAL A CA 1
ATOM 2281 C C . VAL A 1 176 ? 11.52453 -51.09941 26.44672 1.000 83.24030 176 VAL A C 1
ATOM 2282 O O . VAL A 1 176 ? 11.75999 -52.02854 25.66394 1.000 87.38107 176 VAL A O 1
ATOM 2295 N N . GLY A 1 177 ? 11.37493 -49.84190 26.02685 1.000 72.90149 177 GLY A N 1
ATOM 2296 C CA . GLY A 1 177 ? 11.57975 -49.51312 24.62785 1.000 71.19828 177 GLY A CA 1
ATOM 2297 C C . GLY A 1 177 ? 13.01597 -49.72290 24.19319 1.000 91.67589 177 GLY A C 1
ATOM 2298 O O . GLY A 1 177 ? 13.27300 -50.23633 23.09978 1.000 119.85372 177 GLY A O 1
ATOM 2302 N N . GLU A 1 178 ? 13.97225 -49.32925 25.03803 1.000 73.94486 178 GLU A N 1
ATOM 2303 C CA . GLU A 1 178 ? 15.37369 -49.58167 24.72492 1.000 81.90526 178 GLU A CA 1
ATOM 2304 C C . GLU A 1 178 ? 15.63826 -51.07063 24.54924 1.000 111.08133 178 GLU A C 1
ATOM 2305 O O . GLU A 1 178 ? 16.47375 -51.46012 23.72514 1.000 126.04734 178 GLU A O 1
ATOM 2309 N N . GLU A 1 179 ? 14.93499 -51.91567 25.30896 1.000 107.33304 179 GLU A N 1
ATOM 2310 C CA . GLU A 1 179 ? 15.08635 -53.35786 25.15001 1.000 100.21979 179 GLU A CA 1
ATOM 2311 C C . GLU A 1 179 ? 14.49359 -53.82916 23.82882 1.000 101.84953 179 GLU A C 1
ATOM 2312 O O . GLU A 1 179 ? 15.08087 -54.67307 23.14136 1.000 161.25329 179 GLU A O 1
A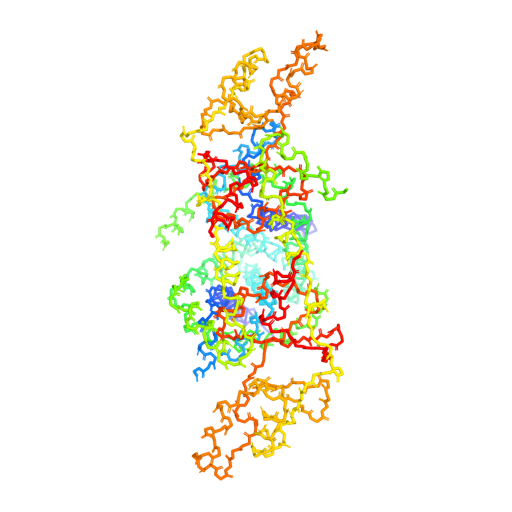TOM 2316 N N . GLU A 1 180 ? 13.33086 -53.29370 23.45787 1.000 89.07033 180 GLU A N 1
ATOM 2317 C CA . GLU A 1 180 ? 12.70472 -53.64565 22.19304 1.000 104.88474 180 GLU A CA 1
ATOM 2318 C C . GLU A 1 180 ? 13.48291 -53.14598 20.98370 1.000 109.36082 180 GLU A C 1
ATOM 2319 O O . GLU A 1 180 ? 13.19735 -53.58238 19.86339 1.000 105.27327 180 GLU A O 1
ATOM 2331 N N . GLY A 1 181 ? 14.45346 -52.25452 21.17553 1.000 117.17139 181 GLY A N 1
ATOM 2332 C CA . GLY A 1 181 ? 15.04792 -51.53304 20.07442 1.000 112.75631 181 GLY A CA 1
ATOM 2333 C C . GLY A 1 181 ? 14.17234 -50.44734 19.49832 1.000 110.04102 181 GLY A C 1
ATOM 2334 O O . GLY A 1 181 ? 14.63086 -49.70264 18.62273 1.000 99.67508 181 GLY A O 1
ATOM 2338 N N . THR A 1 182 ? 12.92478 -50.33225 19.95807 1.000 103.44743 182 THR A N 1
ATOM 2339 C CA . THR A 1 182 ? 12.03373 -49.28458 19.47338 1.000 100.35847 182 THR A CA 1
ATOM 2340 C C . THR A 1 182 ? 12.52189 -47.90484 19.89374 1.000 112.30806 182 THR A C 1
ATOM 2341 O O . THR A 1 182 ? 12.30157 -46.92480 19.17286 1.000 94.88162 182 THR A O 1
ATOM 2352 N N . ILE A 1 183 ? 13.18552 -47.81238 21.04446 1.000 114.60662 183 ILE A N 1
ATOM 2353 C CA . ILE A 1 183 ? 13.88724 -46.61069 21.46658 1.000 79.80642 183 ILE A CA 1
ATOM 2354 C C . ILE A 1 183 ? 15.36158 -46.97407 21.60385 1.000 93.42701 183 ILE A C 1
ATOM 2355 O O . ILE A 1 183 ? 15.72719 -48.14292 21.75519 1.000 108.18500 183 ILE A O 1
ATOM 2371 N N . GLU A 1 184 ? 16.21281 -45.95682 21.54394 1.000 95.18836 184 GLU A N 1
ATOM 2372 C CA . GLU A 1 184 ? 17.64793 -46.12907 21.71028 1.000 87.37326 184 GLU A CA 1
ATOM 2373 C C . GLU A 1 184 ? 18.06987 -45.62045 23.08169 1.000 106.20958 184 GLU A C 1
ATOM 2374 O O . GLU A 1 184 ? 17.42152 -44.74484 23.66276 1.000 142.34248 184 GLU A O 1
ATOM 2378 N N . GLU A 1 185 ? 19.15854 -46.19069 23.60353 1.000 104.13646 185 GLU A N 1
ATOM 2379 C CA . GLU A 1 185 ? 19.70778 -45.69067 24.85827 1.000 83.60850 185 GLU A CA 1
ATOM 2380 C C . GLU A 1 185 ? 20.37241 -44.33339 24.66620 1.000 95.55069 185 GLU A C 1
ATOM 2381 O O . GLU A 1 185 ? 20.34637 -43.49548 25.57610 1.000 115.49182 185 GLU A O 1
ATOM 2385 N N . GLU A 1 186 ? 20.95939 -44.09532 23.48870 1.000 91.30489 186 GLU A N 1
ATOM 2386 C CA . GLU A 1 186 ? 21.60128 -42.81264 23.22034 1.000 87.53798 186 GLU A CA 1
ATOM 2387 C C . GLU A 1 186 ? 20.59732 -41.66522 23.25864 1.000 96.76010 186 GLU A C 1
ATOM 2388 O O . GLU A 1 186 ? 20.93040 -40.55629 23.69363 1.000 73.62654 186 GLU A O 1
ATOM 2400 N N . GLU A 1 187 ? 19.36387 -41.90983 22.81214 1.000 147.62197 187 GLU A N 1
ATOM 2401 C CA . GLU A 1 187 ? 18.34839 -40.87124 22.69864 1.000 142.58500 187 GLU A CA 1
ATOM 2402 C C . GLU A 1 187 ? 17.49406 -40.73248 23.95646 1.000 114.18277 187 GLU A C 1
ATOM 2403 O O . GLU A 1 187 ? 16.37182 -40.21779 23.87937 1.000 111.86497 187 GLU A O 1
ATOM 2415 N N . ARG A 1 188 ? 17.99616 -41.17529 25.10923 1.000 88.01266 188 ARG A N 1
ATOM 2416 C CA . ARG A 1 188 ? 17.19412 -41.13075 26.32744 1.000 63.74192 188 ARG A CA 1
ATOM 2417 C C . ARG A 1 188 ? 16.99233 -39.69695 26.80431 1.000 94.07479 188 ARG A C 1
ATOM 2418 O O . ARG A 1 188 ? 15.87662 -39.30331 27.16486 1.000 92.51554 188 ARG A O 1
ATOM 2422 N N . ASP A 1 189 ? 18.06178 -38.89820 26.80519 1.000 86.11661 189 ASP A N 1
ATOM 2423 C CA . ASP A 1 189 ? 17.97951 -37.54342 27.34228 1.000 58.42356 189 ASP A CA 1
ATOM 2424 C C . ASP A 1 189 ? 16.91304 -36.72435 26.62384 1.000 79.86729 189 ASP A C 1
ATOM 2425 O O . ASP A 1 189 ? 16.03528 -36.13107 27.26170 1.000 79.52736 189 ASP A O 1
ATOM 2429 N N . MET A 1 190 ? 16.97653 -36.67225 25.29128 1.000 93.67191 190 MET A N 1
ATOM 2430 C CA . MET A 1 190 ? 15.99825 -35.88682 24.54626 1.000 57.34905 190 MET A CA 1
ATOM 2431 C C . MET A 1 190 ? 14.57734 -36.36351 24.81847 1.000 75.04430 190 MET A C 1
ATOM 2432 O O . MET A 1 190 ? 13.64425 -35.55275 24.83034 1.000 68.64259 190 MET A O 1
ATOM 2436 N N . LEU A 1 191 ? 14.39310 -37.66669 25.05030 1.000 88.15660 191 LEU A N 1
ATOM 2437 C CA . LEU A 1 191 ? 13.05747 -38.19169 25.31764 1.000 89.26181 191 LEU A CA 1
ATOM 2438 C C . LEU A 1 191 ? 12.58265 -37.79626 26.71138 1.000 90.69607 191 LEU A C 1
ATOM 2439 O O . LEU A 1 191 ? 11.44472 -37.34530 26.88564 1.000 99.96168 191 LEU A O 1
ATOM 2455 N N . TYR A 1 192 ? 13.43949 -37.96855 27.72247 1.000 77.01733 192 TYR A N 1
ATOM 2456 C CA . TYR A 1 192 ? 13.05479 -37.60163 29.08150 1.000 79.55815 192 TYR A CA 1
ATOM 2457 C C . TYR A 1 192 ? 12.75207 -36.11567 29.19479 1.000 89.45615 192 TYR A C 1
ATOM 2458 O O . TYR A 1 192 ? 11.86724 -35.71988 29.96403 1.000 84.31175 192 TYR A O 1
ATOM 2462 N N . SER A 1 193 ? 13.46055 -35.28567 28.43359 1.000 67.97532 193 SER A N 1
ATOM 2463 C CA . SER A 1 193 ? 13.21614 -33.85149 28.47235 1.000 56.77206 193 SER A CA 1
ATOM 2464 C C . SER A 1 193 ? 11.94303 -33.48301 27.72197 1.000 61.83122 193 SER A C 1
ATOM 2465 O O . SER A 1 193 ? 11.09336 -32.75308 28.24496 1.000 79.28677 193 SER A O 1
ATOM 2473 N N . VAL A 1 194 ? 11.80262 -33.97363 26.48791 1.000 64.77356 194 VAL A N 1
ATOM 2474 C CA . VAL A 1 194 ? 10.64780 -33.62101 25.66821 1.000 66.53003 194 VAL A CA 1
ATOM 2475 C C . VAL A 1 194 ? 9.34879 -33.95827 26.38437 1.000 72.21901 194 VAL A C 1
ATOM 2476 O O . VAL A 1 194 ? 8.33012 -33.28356 26.18955 1.000 94.26272 194 VAL A O 1
ATOM 2489 N N . LEU A 1 195 ? 9.35454 -34.99758 27.22090 1.000 57.66595 195 LEU A N 1
ATOM 2490 C CA . LEU A 1 195 ? 8.15655 -35.32330 27.98710 1.000 81.70821 195 LEU A CA 1
ATOM 2491 C C . LEU A 1 195 ? 7.87727 -34.26077 29.04455 1.000 84.88008 195 LEU A C 1
ATOM 2492 O O . LEU A 1 195 ? 6.72329 -33.86441 29.24520 1.000 86.29779 195 LEU A O 1
ATOM 2508 N N . ARG A 1 196 ? 8.91979 -33.78487 29.72978 1.000 72.84075 196 ARG A N 1
ATOM 2509 C CA . ARG A 1 196 ? 8.72708 -32.72886 30.71754 1.000 86.31609 196 ARG A CA 1
ATOM 2510 C C . ARG A 1 196 ? 8.32369 -31.41523 30.06165 1.000 89.66053 196 ARG A C 1
ATOM 2511 O O . ARG A 1 196 ? 7.56665 -30.63713 30.65343 1.000 97.88611 196 ARG A O 1
ATOM 2515 N N . PHE A 1 197 ? 8.80629 -31.15672 28.84428 1.000 89.88147 197 PHE A N 1
ATOM 2516 C CA . PHE A 1 197 ? 8.46048 -29.91748 28.15591 1.000 74.11705 197 PHE A CA 1
ATOM 2517 C C . PHE A 1 197 ? 6.96521 -29.85089 27.86820 1.000 91.19316 197 PHE A C 1
ATOM 2518 O O . PHE A 1 197 ? 6.32127 -28.82091 28.09908 1.000 118.63187 197 PHE A O 1
ATOM 2535 N N . GLY A 1 198 ? 6.39238 -30.94439 27.36308 1.000 76.71627 198 GLY A N 1
ATOM 2536 C CA . GLY A 1 198 ? 4.97364 -30.94529 27.05763 1.000 93.68218 198 GLY A CA 1
ATOM 2537 C C . GLY A 1 198 ? 4.09497 -30.95131 28.29003 1.000 100.41705 198 GLY A C 1
ATOM 2538 O O . GLY A 1 198 ? 3.01328 -30.35533 28.28708 1.000 93.37983 198 GLY A O 1
ATOM 2542 N N . ASP A 1 199 ? 4.54120 -31.61332 29.35457 1.000 104.91192 199 ASP A N 1
ATOM 2543 C CA . ASP A 1 199 ? 3.77892 -31.72726 30.59013 1.000 122.45716 199 ASP A CA 1
ATOM 2544 C C . ASP A 1 199 ? 4.00523 -30.55704 31.53885 1.000 116.06616 199 ASP A C 1
ATOM 2545 O O . ASP A 1 199 ? 3.48904 -30.57872 32.66130 1.000 126.89807 199 ASP A O 1
ATOM 2554 N N . THR A 1 200 ? 4.75143 -29.53999 31.11961 1.000 103.33053 200 THR A N 1
ATOM 2555 C CA . THR A 1 200 ? 5.00498 -28.37459 31.95341 1.000 93.56827 200 THR A CA 1
ATOM 2556 C C . THR A 1 200 ? 3.94543 -27.30562 31.71833 1.000 76.03085 200 THR A C 1
ATOM 2557 O O . THR A 1 200 ? 3.59139 -27.00093 30.57549 1.000 56.80589 200 THR A O 1
ATOM 2568 N N . THR A 1 201 ? 3.45190 -26.73286 32.81097 1.000 70.29897 201 THR A N 1
ATOM 2569 C CA . THR A 1 201 ? 2.42663 -25.70585 32.75495 1.000 55.03776 201 THR A CA 1
ATOM 2570 C C . THR A 1 201 ? 3.06160 -24.32119 32.68495 1.000 54.88201 201 THR A C 1
ATOM 2571 O O . THR A 1 201 ? 4.27161 -24.15132 32.84787 1.000 61.98956 201 THR A O 1
ATOM 2582 N N . ALA A 1 202 ? 2.21861 -23.31531 32.44666 1.000 66.13673 202 ALA A N 1
ATOM 2583 C CA . ALA A 1 202 ? 2.70279 -21.94056 32.47292 1.000 54.56405 202 ALA A CA 1
ATOM 2584 C C . ALA A 1 202 ? 3.11287 -21.53566 33.88278 1.000 54.78328 202 ALA A C 1
ATOM 2585 O O . ALA A 1 202 ? 4.12455 -20.84942 34.06785 1.000 70.12852 202 ALA A O 1
ATOM 2592 N N . ARG A 1 203 ? 2.33979 -21.95236 34.88983 1.000 54.93341 203 ARG A N 1
ATOM 2593 C CA . ARG A 1 203 ? 2.67920 -21.61935 36.26937 1.000 55.21681 203 ARG A CA 1
ATOM 2594 C C . ARG A 1 203 ? 4.11659 -22.00257 36.59339 1.000 55.46971 203 ARG A C 1
ATOM 2595 O O . ARG A 1 203 ? 4.84723 -21.23409 37.23044 1.000 82.80355 203 ARG A O 1
ATOM 2609 N N . GLU A 1 204 ? 4.53940 -23.19263 36.16646 1.000 55.53383 204 GLU A N 1
ATOM 2610 C CA . GLU A 1 204 ? 5.87264 -23.67010 36.50534 1.000 64.85165 204 GLU A CA 1
ATOM 2611 C C . GLU A 1 204 ? 6.97092 -22.82097 35.88366 1.000 57.16021 204 GLU A C 1
ATOM 2612 O O . GLU A 1 204 ? 8.09135 -22.81497 36.40173 1.000 58.85084 204 GLU A O 1
ATOM 2624 N N . VAL A 1 205 ? 6.67921 -22.08230 34.81337 1.000 55.42015 205 VAL A N 1
ATOM 2625 C CA . VAL A 1 205 ? 7.68430 -21.25938 34.14993 1.000 62.90375 205 VAL A CA 1
ATOM 2626 C C . VAL A 1 205 ? 7.38125 -19.77454 34.25074 1.000 74.49401 205 VAL A C 1
ATOM 2627 O O . VAL A 1 205 ? 8.19772 -18.95855 33.80271 1.000 61.46233 205 VAL A O 1
ATOM 2640 N N . MET A 1 206 ? 6.23825 -19.38842 34.81493 1.000 73.81934 206 MET A N 1
ATOM 2641 C CA . MET A 1 206 ? 5.84460 -17.98624 34.81889 1.000 62.11711 206 MET A CA 1
ATOM 2642 C C . MET A 1 206 ? 6.61660 -17.21114 35.87727 1.000 63.90710 206 MET A C 1
ATOM 2643 O O . MET A 1 206 ? 6.79220 -17.67404 37.00532 1.000 64.11195 206 MET A O 1
ATOM 2657 N N . THR A 1 207 ? 7.08065 -16.03022 35.50492 1.000 61.78608 207 THR A N 1
ATOM 2658 C CA . THR A 1 207 ? 7.62165 -15.09282 36.48578 1.000 55.79346 207 THR A CA 1
ATOM 2659 C C . THR A 1 207 ? 6.47491 -14.65272 37.38618 1.000 55.76662 207 THR A C 1
ATOM 2660 O O . THR A 1 207 ? 5.47879 -14.11753 36.88165 1.000 61.86349 207 THR A O 1
ATOM 2671 N N . PRO A 1 208 ? 6.55540 -14.85889 38.70041 1.000 56.09731 208 PRO A N 1
ATOM 2672 C CA . PRO A 1 208 ? 5.38359 -14.61412 39.55109 1.000 56.10444 208 PRO A CA 1
ATOM 2673 C C . PRO A 1 208 ? 4.94180 -13.16125 39.48539 1.000 56.03098 208 PRO A C 1
ATOM 2674 O O . PRO A 1 208 ? 5.70887 -12.26340 39.13138 1.000 56.12322 208 PRO A O 1
ATOM 2685 N N . ARG A 1 209 ? 3.67255 -12.93874 39.83228 1.000 55.89821 209 ARG A N 1
ATOM 2686 C CA . ARG A 1 209 ? 3.14023 -11.58273 39.79831 1.000 55.82758 209 ARG A CA 1
ATOM 2687 C C . ARG A 1 209 ? 3.98276 -10.63986 40.64538 1.000 56.26820 209 ARG A C 1
ATOM 2688 O O . ARG A 1 209 ? 4.19570 -9.47908 40.27467 1.000 99.06770 209 ARG A O 1
ATOM 2709 N N . VAL A 1 210 ? 4.45057 -11.11539 41.79940 1.000 56.69276 210 VAL A N 1
ATOM 2710 C CA . VAL A 1 210 ? 5.08241 -10.22658 42.76568 1.000 61.34853 210 VAL A CA 1
ATOM 2711 C C . VAL A 1 210 ? 6.33610 -9.59008 42.18544 1.000 81.25162 210 VAL A C 1
ATOM 2712 O O . VAL A 1 210 ? 6.64330 -8.42924 42.48221 1.000 146.35154 210 VAL A O 1
ATOM 2725 N N . ASP A 1 211 ? 7.06785 -10.31576 41.34369 1.000 57.17974 211 ASP A N 1
ATOM 2726 C CA . ASP A 1 211 ? 8.33094 -9.83259 40.80460 1.000 57.38026 211 ASP A CA 1
ATOM 2727 C C . ASP A 1 211 ? 8.17850 -9.11792 39.46303 1.000 59.06138 211 ASP A C 1
ATOM 2728 O O . ASP A 1 211 ? 9.19063 -8.80920 38.82400 1.000 82.12038 211 ASP A O 1
ATOM 2737 N N . VAL A 1 212 ? 6.95165 -8.83347 39.02968 1.000 64.54371 212 VAL A N 1
ATOM 2738 C CA . VAL A 1 212 ? 6.71562 -8.19902 37.73675 1.000 62.79224 212 VAL A CA 1
ATOM 2739 C C . VAL A 1 212 ? 6.70799 -6.68669 37.90749 1.000 66.84355 212 VAL A C 1
ATOM 2740 O O . VAL A 1 212 ? 6.22907 -6.16103 38.91994 1.000 63.80135 212 VAL A O 1
ATOM 2753 N N . VAL A 1 213 ? 7.23823 -5.98124 36.91024 1.000 76.14704 213 VAL A N 1
ATOM 2754 C CA . VAL A 1 213 ? 7.25231 -4.52451 36.87998 1.000 56.84307 213 VAL A CA 1
ATOM 2755 C C . VAL A 1 213 ? 6.28959 -4.06321 35.79593 1.000 56.44619 213 VAL A C 1
ATOM 2756 O O . VAL A 1 213 ? 6.41065 -4.47014 34.63300 1.000 56.23352 213 VAL A O 1
ATOM 2769 N N . MET A 1 214 ? 5.34934 -3.20274 36.17220 1.000 56.38851 214 MET A N 1
ATOM 2770 C CA . MET A 1 214 ? 4.28134 -2.76571 35.28978 1.000 56.02192 214 MET A CA 1
ATOM 2771 C C . MET A 1 214 ? 4.23061 -1.24519 35.28388 1.000 56.28420 214 MET A C 1
ATOM 2772 O O . MET A 1 214 ? 4.98926 -0.57101 35.98615 1.000 80.12381 214 MET A O 1
ATOM 2786 N N . ILE A 1 215 ? 3.31024 -0.70474 34.49322 1.000 56.01706 215 ILE A N 1
ATOM 2787 C CA . ILE A 1 215 ? 3.07748 0.73203 34.42923 1.000 56.23374 215 ILE A CA 1
ATOM 2788 C C . ILE A 1 215 ? 1.57654 0.95377 34.33038 1.000 75.10213 215 ILE A C 1
ATOM 2789 O O . ILE A 1 215 ? 0.90583 0.33102 33.50205 1.000 90.70824 215 ILE A O 1
ATOM 2805 N N . GLU A 1 216 ? 1.04588 1.82750 35.17715 1.000 55.99120 216 GLU A N 1
ATOM 2806 C CA . GLU A 1 216 ? -0.38353 2.09756 35.15108 1.000 55.66407 216 GLU A CA 1
ATOM 2807 C C . GLU A 1 216 ? -0.75399 2.80241 33.85290 1.000 55.54944 216 GLU A C 1
ATOM 2808 O O . GLU A 1 216 ? 0.00658 3.62571 33.33679 1.000 77.07251 216 GLU A O 1
ATOM 2820 N N . ASP A 1 217 ? -1.93169 2.46876 33.31850 1.000 62.69326 217 ASP A N 1
ATOM 2821 C CA . ASP A 1 217 ? -2.34760 3.04356 32.04463 1.000 55.03807 217 ASP A CA 1
ATOM 2822 C C . ASP A 1 217 ? -2.48182 4.55862 32.11475 1.000 55.33058 217 ASP A C 1
ATOM 2823 O O . ASP A 1 217 ? -2.38752 5.22735 31.07879 1.000 55.44988 217 ASP A O 1
ATOM 2832 N N . THR A 1 218 ? -2.68878 5.11406 33.30774 1.000 61.09853 218 THR A N 1
ATOM 2833 C CA . THR A 1 218 ? -2.80905 6.55535 33.47713 1.000 74.98504 218 THR A CA 1
ATOM 2834 C C . THR A 1 218 ? -1.45983 7.26281 33.54489 1.000 62.96084 218 THR A C 1
ATOM 2835 O O . THR A 1 218 ? -1.43125 8.49224 33.67323 1.000 85.54412 218 THR A O 1
ATOM 2846 N N . ALA A 1 219 ? -0.35200 6.53002 33.46122 1.000 60.16866 219 ALA A N 1
ATOM 2847 C CA . ALA A 1 219 ? 0.96175 7.13128 33.61555 1.000 82.08022 219 ALA A CA 1
ATOM 2848 C C . ALA A 1 219 ? 1.43512 7.75596 32.30397 1.000 95.00785 219 ALA A C 1
ATOM 2849 O O . ALA A 1 219 ? 0.88267 7.51379 31.22727 1.000 61.69906 219 ALA A O 1
ATOM 2856 N N . THR A 1 220 ? 2.48906 8.56429 32.41373 1.000 99.19588 220 THR A N 1
ATOM 2857 C CA . THR A 1 220 ? 3.03288 9.28451 31.27320 1.000 77.03844 220 THR A CA 1
ATOM 2858 C C . THR A 1 220 ? 4.01376 8.41633 30.49578 1.000 61.66120 220 THR A C 1
ATOM 2859 O O . THR A 1 220 ? 4.66064 7.52110 31.04825 1.000 74.33973 220 THR A O 1
ATOM 2870 N N . LEU A 1 221 ? 4.12400 8.69659 29.19339 1.000 58.48712 221 LEU A N 1
ATOM 2871 C CA . LEU A 1 221 ? 5.14723 8.04166 28.38741 1.000 86.63469 221 LEU A CA 1
ATOM 2872 C C . LEU A 1 221 ? 6.54336 8.37764 28.89374 1.000 73.96088 221 LEU A C 1
ATOM 2873 O O . LEU A 1 221 ? 7.46728 7.56597 28.76689 1.000 65.03199 221 LEU A O 1
ATOM 2889 N N . GLU A 1 222 ? 6.71954 9.57770 29.44789 1.000 59.82564 222 GLU A N 1
ATOM 2890 C CA . GLU A 1 222 ? 7.99958 9.94159 30.04263 1.000 60.50608 222 GLU A CA 1
ATOM 2891 C C . GLU A 1 222 ? 8.29787 9.08829 31.26715 1.000 68.02401 222 GLU A C 1
ATOM 2892 O O . GLU A 1 222 ? 9.46219 8.76421 31.52665 1.000 74.85877 222 GLU A O 1
ATOM 2904 N N . SER A 1 223 ? 7.26350 8.69913 32.01602 1.000 70.13483 223 SER A N 1
ATOM 2905 C CA . SER A 1 223 ? 7.46839 7.81466 33.15699 1.000 74.71509 223 SER A CA 1
ATOM 2906 C C . SER A 1 223 ? 7.74339 6.38384 32.71291 1.000 66.75712 223 SER A C 1
ATOM 2907 O O . SER A 1 223 ? 8.50185 5.66499 33.37432 1.000 59.32902 223 SER A O 1
ATOM 2915 N N . ALA A 1 224 ? 7.13439 5.95223 31.60576 1.000 79.80384 224 ALA A N 1
ATOM 2916 C CA . ALA A 1 224 ? 7.40168 4.61378 31.09248 1.000 58.42194 224 ALA A CA 1
ATOM 2917 C C . ALA A 1 224 ? 8.87744 4.44330 30.76091 1.000 58.93209 224 ALA A C 1
ATOM 2918 O O . ALA A 1 224 ? 9.48652 3.42099 31.09813 1.000 91.42803 224 ALA A O 1
ATOM 2925 N N . LEU A 1 225 ? 9.46891 5.43711 30.09490 1.000 61.84845 225 LEU A N 1
ATOM 2926 C CA . LEU A 1 225 ? 10.88026 5.34986 29.73962 1.000 60.05248 225 LEU A CA 1
ATOM 2927 C C . LEU A 1 225 ? 11.74362 5.13794 30.97339 1.000 60.37648 225 LEU A C 1
ATOM 2928 O O . LEU A 1 225 ? 12.70883 4.36562 30.93929 1.000 60.53155 225 LEU A O 1
ATOM 2944 N N . ALA A 1 226 ? 11.40972 5.81241 32.07547 1.000 60.51622 226 ALA A N 1
ATOM 2945 C CA . ALA A 1 226 ? 12.15173 5.60975 33.31409 1.000 60.85910 226 ALA A CA 1
ATOM 2946 C C . ALA A 1 226 ? 12.09930 4.15181 33.74665 1.000 72.76008 226 ALA A C 1
ATOM 2947 O O . ALA A 1 226 ? 13.08786 3.60605 34.25013 1.000 89.34022 226 ALA A O 1
ATOM 2954 N N . ILE A 1 227 ? 10.94995 3.50521 33.55762 1.000 69.66525 227 ILE A N 1
ATOM 2955 C CA . ILE A 1 227 ? 10.81729 2.10205 33.92973 1.000 62.62414 227 ILE A CA 1
ATOM 2956 C C . ILE A 1 227 ? 11.61493 1.22139 32.97724 1.000 63.91869 227 ILE A C 1
ATOM 2957 O O . ILE A 1 227 ? 12.29802 0.28284 33.40541 1.000 77.56555 227 ILE A O 1
ATOM 2973 N N . PHE A 1 228 ? 11.55639 1.51547 31.67482 1.000 59.45259 228 PHE A N 1
ATOM 2974 C CA . PHE A 1 228 ? 12.29078 0.70870 30.70545 1.000 59.15345 228 PHE A CA 1
ATOM 2975 C C . PHE A 1 228 ? 13.79117 0.77167 30.95865 1.000 64.02583 228 PHE A C 1
ATOM 2976 O O . PHE A 1 228 ? 14.49901 -0.23213 30.81260 1.000 77.58711 228 PHE A O 1
ATOM 2993 N N . ASN A 1 229 ? 14.29804 1.95032 31.31867 1.000 92.41637 229 ASN A N 1
ATOM 2994 C CA . ASN A 1 229 ? 15.72353 2.08414 31.58959 1.000 93.73851 229 ASN A CA 1
ATOM 2995 C C . ASN A 1 229 ? 16.08555 1.46977 32.93513 1.000 95.67151 229 ASN A C 1
ATOM 2996 O O . ASN A 1 229 ? 17.04682 0.69888 33.03889 1.000 117.50741 229 ASN A O 1
ATOM 3007 N N . GLU A 1 230 ? 15.32750 1.80485 33.98119 1.000 81.32736 230 GLU A N 1
ATOM 3008 C CA . GLU A 1 230 ? 15.65119 1.31264 35.31618 1.000 84.11404 230 GLU A CA 1
ATOM 3009 C C . GLU A 1 230 ? 15.69586 -0.20981 35.34333 1.000 104.51608 230 GLU A C 1
ATOM 3010 O O . GLU A 1 230 ? 16.65051 -0.80682 35.85513 1.000 159.61614 230 GLU A O 1
ATOM 3014 N N . THR A 1 231 ? 14.67246 -0.85679 34.78411 1.000 110.85076 231 THR A N 1
ATOM 3015 C CA . THR A 1 231 ? 14.61423 -2.31313 34.81291 1.000 115.41007 231 THR A CA 1
ATOM 3016 C C . THR A 1 231 ? 15.46897 -2.93645 33.71543 1.000 109.85187 231 THR A C 1
ATOM 3017 O O . THR A 1 231 ? 16.07127 -3.99659 33.92058 1.000 94.64000 231 THR A O 1
ATOM 3028 N N . GLY A 1 232 ? 15.53166 -2.29728 32.54834 1.000 111.98482 232 GLY A N 1
ATOM 3029 C CA . GLY A 1 232 ? 16.16228 -2.87861 31.38788 1.000 103.32425 232 GLY A CA 1
ATOM 3030 C C . GLY A 1 232 ? 15.23236 -3.68242 30.50451 1.000 87.19826 232 GLY A C 1
ATOM 3031 O O . GLY A 1 232 ? 15.63940 -4.09058 29.40936 1.000 67.45753 232 GLY A O 1
ATOM 3035 N N . PHE A 1 233 ? 13.99999 -3.92258 30.94101 1.000 89.27856 233 PHE A N 1
ATOM 3036 C CA . PHE A 1 233 ? 13.05811 -4.69093 30.14218 1.000 84.45656 233 PHE A CA 1
ATOM 3037 C C . PHE A 1 233 ? 12.58030 -3.85838 28.95699 1.000 78.52669 233 PHE A C 1
ATOM 3038 O O . PHE A 1 233 ? 12.56028 -2.62471 29.00172 1.000 80.46896 233 PHE A O 1
ATOM 3055 N N . SER A 1 234 ? 12.19642 -4.54733 27.88521 1.000 70.45920 234 SER A N 1
ATOM 3056 C CA . SER A 1 234 ? 11.66009 -3.87406 26.71033 1.000 70.04267 234 SER A CA 1
ATOM 3057 C C . SER A 1 234 ? 10.14155 -3.79880 26.72446 1.000 75.92130 234 SER A C 1
ATOM 3058 O O . SER A 1 234 ? 9.57475 -2.80448 26.25171 1.000 68.39320 234 SER A O 1
ATOM 3066 N N . LEU A 1 235 ? 9.47506 -4.81338 27.26748 1.000 86.20277 235 LEU A N 1
ATOM 3067 C CA . LEU A 1 235 ? 8.02125 -4.86372 27.34548 1.000 58.06575 235 LEU A CA 1
ATOM 3068 C C . LEU A 1 235 ? 7.61242 -4.96760 28.80616 1.000 56.05867 235 LEU 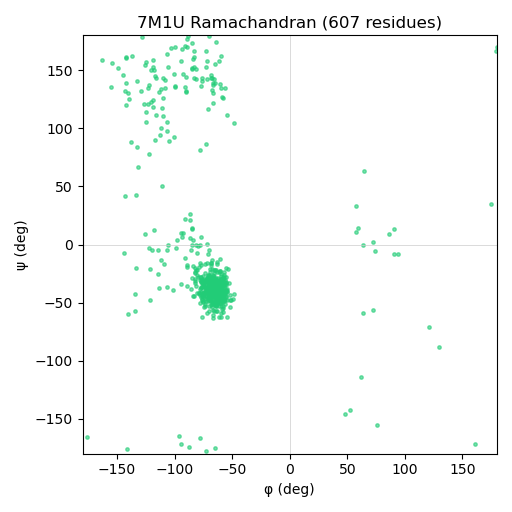A C 1
ATOM 3069 O O . LEU A 1 235 ? 8.02623 -5.89865 29.50412 1.000 71.52601 235 LEU A O 1
ATOM 3085 N N . ILE A 1 236 ? 6.79825 -4.02242 29.26457 1.000 55.99920 236 ILE A N 1
ATOM 3086 C CA . ILE A 1 236 ? 6.28404 -4.00737 30.62632 1.000 55.89646 236 ILE A CA 1
ATOM 3087 C C . ILE A 1 236 ? 4.76114 -3.99727 30.54624 1.000 55.46302 236 ILE A C 1
ATOM 3088 O O . ILE A 1 236 ? 4.20342 -3.24828 29.74363 1.000 55.41038 236 ILE A O 1
ATOM 3104 N N . PRO A 1 237 ? 4.06224 -4.81343 31.33126 1.000 55.19167 237 PRO A N 1
ATOM 3105 C CA . PRO A 1 237 ? 2.59848 -4.81460 31.25568 1.000 54.82389 237 PRO A CA 1
ATOM 3106 C C . PRO A 1 237 ? 2.02662 -3.47327 31.68040 1.000 54.91343 237 PRO A C 1
ATOM 3107 O O . PRO A 1 237 ? 2.72319 -2.56958 32.14807 1.000 55.27015 237 PRO A O 1
ATOM 3118 N N . VAL A 1 238 ? 0.71507 -3.36134 31.51930 1.000 54.61102 238 VAL A N 1
ATOM 3119 C CA . VAL A 1 238 ? -0.03650 -2.17800 31.90827 1.000 54.64459 238 VAL A CA 1
ATOM 3120 C C . VAL A 1 238 ? -1.21071 -2.64126 32.75441 1.000 54.39912 238 VAL A C 1
ATOM 3121 O O . VAL A 1 238 ? -1.91089 -3.59016 32.38482 1.000 54.10655 238 VAL A O 1
ATOM 3134 N N . TYR A 1 239 ? -1.41193 -1.98969 33.89441 1.000 54.57219 239 TYR A N 1
ATOM 3135 C CA . TYR A 1 239 ? -2.50449 -2.31076 34.80173 1.000 54.43326 239 TYR A CA 1
ATOM 3136 C C . TYR A 1 239 ? -3.40122 -1.09079 34.93401 1.000 54.43456 239 TYR A C 1
ATOM 3137 O O . TYR A 1 239 ? -2.93121 -0.00215 35.28050 1.000 89.84750 239 TYR A O 1
ATOM 3155 N N . HIS A 1 240 ? -4.68980 -1.27965 34.64972 1.000 54.13657 240 HIS A N 1
ATOM 3156 C CA . HIS A 1 240 ? -5.60960 -0.15059 34.57054 1.000 69.76934 240 HIS A CA 1
ATOM 3157 C C . HIS A 1 240 ? -5.79375 0.51881 35.92612 1.000 93.75518 240 HIS A C 1
ATOM 3158 O O . HIS A 1 240 ? -5.68810 1.74678 36.04079 1.000 96.69105 240 HIS A O 1
ATOM 3172 N N . GLU A 1 241 ? -6.07104 -0.26992 36.96381 1.000 77.09160 241 GLU A N 1
ATOM 3173 C CA . GLU A 1 241 ? -6.33137 0.27348 38.29041 1.000 72.07117 241 GLU A CA 1
ATOM 3174 C C . GLU A 1 241 ? -5.60226 -0.46730 39.39917 1.000 54.99104 241 GLU A C 1
ATOM 3175 O O . GLU A 1 241 ? -5.08643 0.17721 40.31937 1.000 63.93375 241 GLU A O 1
ATOM 3187 N N . ARG A 1 242 ? -5.56956 -1.79938 39.35604 1.000 58.40776 242 ARG A N 1
ATOM 3188 C CA . ARG A 1 242 ? -4.92490 -2.59554 40.38975 1.000 69.62184 242 ARG A CA 1
ATOM 3189 C C . ARG A 1 242 ? -3.90758 -3.52256 39.74735 1.000 95.79180 242 ARG A C 1
ATOM 3190 O O . ARG A 1 242 ? -4.03111 -3.88313 38.57348 1.000 122.63718 242 ARG A O 1
ATOM 3194 N N . ILE A 1 243 ? -2.89884 -3.90622 40.53423 1.000 86.92513 243 ILE A N 1
ATOM 3195 C CA . ILE A 1 243 ? -1.90722 -4.86035 40.06235 1.000 66.52460 243 ILE A CA 1
ATOM 3196 C C . ILE A 1 243 ? -2.53882 -6.19594 39.70235 1.000 59.13645 243 ILE A C 1
ATOM 3197 O O . ILE A 1 243 ? -1.95685 -6.96949 38.93161 1.000 54.93539 243 ILE A O 1
ATOM 3213 N N . ASP A 1 244 ? -3.71676 -6.49500 40.25577 1.000 82.07363 244 ASP A N 1
ATOM 3214 C CA . ASP A 1 244 ? -4.45185 -7.68319 39.84642 1.000 58.46190 244 ASP A CA 1
ATOM 3215 C C . ASP A 1 244 ? -4.85688 -7.62117 38.38209 1.000 58.75470 244 ASP A C 1
ATOM 3216 O O . ASP A 1 244 ? -5.21169 -8.65191 37.79914 1.000 55.05502 244 ASP A O 1
ATOM 3225 N N . ASN A 1 245 ? -4.81733 -6.43596 37.78330 1.000 72.80500 245 ASN A N 1
ATOM 3226 C CA . ASN A 1 245 ? -5.33429 -6.19875 36.44480 1.000 64.31775 245 ASN A CA 1
ATOM 3227 C C . ASN A 1 245 ? -4.18452 -5.98840 35.47363 1.000 63.64889 245 ASN A C 1
ATOM 3228 O O . ASN A 1 245 ? -3.24141 -5.25040 35.77094 1.000 74.33998 245 ASN A O 1
ATOM 3239 N N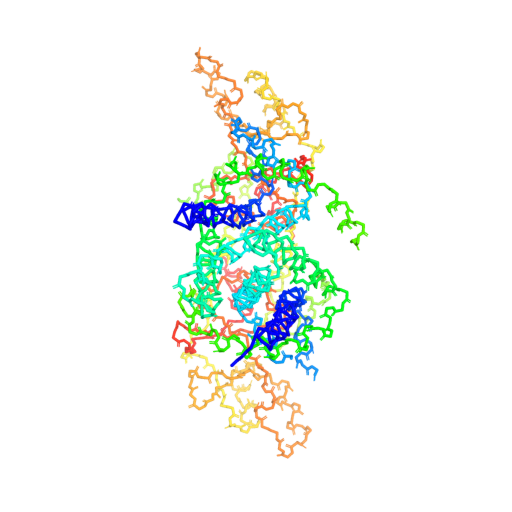 . ILE A 1 246 ? -4.26571 -6.64412 34.32113 1.000 59.91278 246 ILE A N 1
ATOM 3240 C CA . ILE A 1 246 ? -3.35914 -6.40583 33.20658 1.000 56.24903 246 ILE A CA 1
ATOM 3241 C C . ILE A 1 246 ? -4.22096 -6.11556 31.98821 1.000 57.50578 246 ILE A C 1
ATOM 3242 O O . ILE A 1 246 ? -5.04724 -6.94970 31.59650 1.000 67.93828 246 ILE A O 1
ATOM 3258 N N . VAL A 1 247 ? -4.03698 -4.94016 31.39421 1.000 53.52634 247 VAL A N 1
ATOM 3259 C CA . VAL A 1 247 ? -4.84631 -4.52293 30.25654 1.000 53.36850 247 VAL A CA 1
ATOM 3260 C C . VAL A 1 247 ? -4.05563 -4.45777 28.96376 1.000 53.44839 247 VAL A C 1
ATOM 3261 O O . VAL A 1 247 ? -4.66884 -4.37977 27.88623 1.000 53.35216 247 VAL A O 1
ATOM 3274 N N . GLY A 1 248 ? -2.73326 -4.50378 29.02203 1.000 53.66385 248 GLY A N 1
ATOM 3275 C CA . GLY A 1 248 ? -1.94791 -4.39649 27.81016 1.000 53.80827 248 GLY A CA 1
ATOM 3276 C C . GLY A 1 248 ? -0.47037 -4.46512 28.11756 1.000 54.08638 248 GLY A C 1
ATOM 3277 O O . GLY A 1 248 ? -0.04197 -4.41454 29.27619 1.000 54.19505 248 GLY A O 1
ATOM 3281 N N . LEU A 1 249 ? 0.30399 -4.59011 27.04582 1.000 61.74135 249 LEU A N 1
ATOM 3282 C CA . LEU A 1 249 ? 1.75767 -4.59993 27.09741 1.000 58.58058 249 LEU A CA 1
ATOM 3283 C C . LEU A 1 249 ? 2.27938 -3.40273 26.31893 1.000 65.43340 249 LEU A C 1
ATOM 3284 O O . LEU A 1 249 ? 1.69714 -3.01583 25.29945 1.000 75.70496 249 LEU A O 1
ATOM 3300 N N . LEU A 1 250 ? 3.37500 -2.82479 26.79554 1.000 68.74074 250 LEU A N 1
ATOM 3301 C CA . LEU A 1 250 ? 3.92214 -1.59433 26.24177 1.000 55.85523 250 LEU A CA 1
ATOM 3302 C C . LEU A 1 250 ? 5.35966 -1.84183 25.81523 1.000 71.39844 250 LEU A C 1
ATOM 3303 O O . LEU A 1 250 ? 6.20018 -2.21099 26.64193 1.000 92.64013 250 LEU A O 1
ATOM 3319 N N . ASN A 1 251 ? 5.63871 -1.63836 24.53004 1.000 68.01616 251 ASN A N 1
ATOM 3320 C CA . ASN A 1 251 ? 6.98210 -1.81106 23.99337 1.000 87.11751 251 ASN A CA 1
ATOM 3321 C C . ASN A 1 251 ? 7.74256 -0.49345 24.08705 1.000 105.94299 251 ASN A C 1
ATOM 3322 O O . ASN A 1 251 ? 7.22309 0.55873 23.69928 1.000 112.10163 251 ASN A O 1
ATOM 3333 N N . VAL A 1 252 ? 8.97411 -0.55428 24.60068 1.000 88.54248 252 VAL A N 1
ATOM 3334 C CA . VAL A 1 252 ? 9.77740 0.65864 24.72791 1.000 82.27344 252 VAL A CA 1
ATOM 3335 C C . VAL A 1 252 ? 10.01038 1.28545 23.35931 1.000 78.75185 252 VAL A C 1
ATOM 3336 O O . VAL A 1 252 ? 9.99883 2.51405 23.21207 1.000 94.30322 252 VAL A O 1
ATOM 3349 N N . LYS A 1 253 ? 10.22456 0.45306 22.33560 1.000 80.25633 253 LYS A N 1
ATOM 3350 C CA . LYS A 1 253 ? 10.47297 0.97886 20.99814 1.000 59.20842 253 LYS A CA 1
ATOM 3351 C C . LYS A 1 253 ? 9.34932 1.89403 20.53857 1.000 78.49958 253 LYS A C 1
ATOM 3352 O O . LYS A 1 253 ? 9.60211 2.87071 19.82246 1.000 101.10002 253 LYS A O 1
ATOM 3356 N N . ASP A 1 254 ? 8.11401 1.60491 20.94540 1.000 80.23766 254 ASP A N 1
ATOM 3357 C CA . ASP A 1 254 ? 6.99371 2.46522 20.59352 1.000 83.00623 254 ASP A CA 1
ATOM 3358 C C . ASP A 1 254 ? 6.95882 3.72955 21.44334 1.000 79.43443 254 ASP A C 1
ATOM 3359 O O . ASP A 1 254 ? 6.51229 4.77813 20.96580 1.000 85.92938 254 ASP A O 1
ATOM 3368 N N . VAL A 1 255 ? 7.42562 3.65620 22.69163 1.000 84.96064 255 VAL A N 1
ATOM 3369 C CA . VAL A 1 255 ? 7.42005 4.83493 23.55194 1.000 70.87125 255 VAL A CA 1
ATOM 3370 C C . VAL A 1 255 ? 8.49874 5.81944 23.11744 1.000 78.12624 255 VAL A C 1
ATOM 3371 O O . VAL A 1 255 ? 8.28677 7.03831 23.13082 1.000 66.29142 255 VAL A O 1
ATOM 3384 N N . PHE A 1 256 ? 9.67289 5.31203 22.73234 1.000 99.30132 256 PHE A N 1
ATOM 3385 C CA . PHE A 1 256 ? 10.74229 6.19014 22.26777 1.000 85.53281 256 PHE A CA 1
ATOM 3386 C C . PHE A 1 256 ? 10.33385 6.91918 20.99377 1.000 81.72037 256 PHE A C 1
ATOM 3387 O O . PHE A 1 256 ? 10.51007 8.13723 20.87608 1.000 110.55592 256 PHE A O 1
ATOM 3404 N N . SER A 1 257 ? 9.79268 6.18306 20.01972 1.000 86.20974 257 SER A N 1
ATOM 3405 C CA . SER A 1 257 ? 9.35294 6.81321 18.78029 1.000 78.14023 257 SER A CA 1
ATOM 3406 C C . SER A 1 257 ? 8.27821 7.85995 19.03802 1.000 93.70809 257 SER A C 1
ATOM 3407 O O . SER A 1 257 ? 8.16971 8.83681 18.28781 1.000 120.63577 257 SER A O 1
ATOM 3415 N N . ALA A 1 258 ? 7.47853 7.67695 20.08971 1.000 79.07982 258 ALA A N 1
ATOM 3416 C CA . ALA A 1 258 ? 6.43394 8.64391 20.40808 1.000 89.39611 258 ALA A CA 1
ATOM 3417 C C . ALA A 1 258 ? 7.03240 9.93303 20.95924 1.000 128.95226 258 ALA A C 1
ATOM 3418 O O . ALA A 1 258 ? 6.83916 11.01496 20.39403 1.000 144.52767 258 ALA A O 1
ATOM 3425 N N . VAL A 1 259 ? 7.77219 9.83569 22.06654 1.000 120.60871 259 VAL A N 1
ATOM 3426 C CA . VAL A 1 259 ? 8.32781 11.03149 22.69355 1.000 95.27467 259 VAL A CA 1
ATOM 3427 C C . VAL A 1 259 ? 9.20123 11.80870 21.71680 1.000 117.94604 259 VAL A C 1
ATOM 3428 O O . VAL A 1 259 ? 9.35897 13.02879 21.84925 1.000 163.64407 259 VAL A O 1
ATOM 3441 N N . PHE A 1 260 ? 9.77761 11.12825 20.72291 1.000 108.79262 260 PHE A N 1
ATOM 3442 C CA . PHE A 1 260 ? 10.63387 11.81645 19.76191 1.000 97.69067 260 PHE A CA 1
ATOM 3443 C C . PHE A 1 260 ? 9.81324 12.65638 18.78992 1.000 124.51420 260 PHE A C 1
ATOM 3444 O O . PHE A 1 260 ? 10.23871 13.74787 18.39263 1.000 163.24962 260 PHE A O 1
ATOM 3448 N N . ARG A 1 261 ? 8.63650 12.16910 18.39717 1.000 114.86513 261 ARG A N 1
ATOM 3449 C CA . ARG A 1 261 ? 7.77395 12.88021 17.46007 1.000 147.26790 261 ARG A CA 1
ATOM 3450 C C . ARG A 1 261 ? 6.30920 12.69564 17.83542 1.000 143.48433 261 ARG A C 1
ATOM 3451 O O . ARG A 1 261 ? 5.44707 12.50204 16.97132 1.000 143.42167 261 ARG A O 1
ATOM 3455 N N . GLN A 1 262 ? 6.00542 12.76530 19.13285 1.000 136.53819 262 GLN A N 1
ATOM 3456 C CA . GLN A 1 262 ? 4.63313 12.56399 19.58725 1.000 128.74238 262 GLN A CA 1
ATOM 3457 C C . GLN A 1 262 ? 3.69961 13.61355 18.99534 1.000 152.72988 262 GLN A C 1
ATOM 3458 O O . GLN A 1 262 ? 2.76247 13.28761 18.25724 1.000 185.46855 262 GLN A O 1
ATOM 3462 N N . GLN A 1 263 ? 3.93730 14.88523 19.32049 1.000 153.44026 263 GLN A N 1
ATOM 3463 C CA . GLN A 1 263 ? 3.09425 15.97995 18.85294 1.000 129.41680 263 GLN A CA 1
ATOM 3464 C C . GLN A 1 263 ? 1.74690 15.96744 19.56649 1.000 144.90552 263 GLN A C 1
ATOM 3465 O O . GLN A 1 263 ? 1.35767 16.96450 20.18230 1.000 100.11895 263 GLN A O 1
ATOM 3469 N N . THR A 1 264 ? 1.03040 14.84456 19.49527 1.000 171.34657 264 THR A N 1
ATOM 3470 C CA . THR A 1 264 ? -0.26849 14.72418 20.14486 1.000 164.36478 264 THR A CA 1
ATOM 3471 C C . THR A 1 264 ? -0.17763 14.21760 21.57875 1.000 165.21551 264 THR A C 1
ATOM 3472 O O . THR A 1 264 ? -1.13952 14.37772 22.33829 1.000 182.01631 264 THR A O 1
ATOM 3476 N N . SER A 1 265 ? 0.94251 13.60816 21.96491 1.000 152.80642 265 SER A N 1
ATOM 3477 C CA . SER A 1 265 ? 1.13718 13.10029 23.32179 1.000 137.59707 265 SER A CA 1
ATOM 3478 C C . SER A 1 265 ? 0.14670 11.97537 23.63327 1.000 168.27572 265 SER A C 1
ATOM 3479 O O . SER A 1 265 ? -0.70144 12.08007 24.52140 1.000 190.01169 265 SER A O 1
ATOM 3483 N N . ALA A 1 266 ? 0.27884 10.88275 22.88472 1.000 157.39377 266 ALA A N 1
ATOM 3484 C CA . ALA A 1 266 ? -0.58877 9.72891 23.08090 1.000 123.51320 266 ALA A CA 1
ATOM 3485 C C . ALA A 1 266 ? -0.30389 9.06520 24.42265 1.000 110.17657 266 ALA A C 1
ATOM 3486 O O . ALA A 1 266 ? 0.84604 8.99218 24.86598 1.000 153.07587 266 ALA A O 1
ATOM 3493 N N . THR A 1 267 ? -1.36064 8.57273 25.06866 1.000 113.62077 267 THR A N 1
ATOM 3494 C CA . THR A 1 267 ? -1.22015 7.95014 26.37227 1.000 99.07515 267 THR A CA 1
ATOM 3495 C C . THR A 1 267 ? -0.91301 6.46082 26.21800 1.000 86.46777 267 THR A C 1
ATOM 3496 O O . THR A 1 267 ? -0.83009 5.92086 25.11173 1.000 76.83212 267 THR A O 1
ATOM 3507 N N . ILE A 1 268 ? -0.75166 5.78276 27.35400 1.000 77.57768 268 ILE A N 1
ATOM 3508 C CA . ILE A 1 268 ? -0.39108 4.36900 27.32647 1.000 62.86023 268 ILE A CA 1
ATOM 3509 C C . ILE A 1 268 ? -1.47585 3.55920 26.63284 1.000 55.32472 268 ILE A C 1
ATOM 3510 O O . ILE A 1 268 ? -1.18426 2.67694 25.81614 1.000 60.49247 268 ILE A O 1
ATOM 3526 N N . ARG A 1 269 ? -2.74362 3.86264 26.92267 1.000 55.05729 269 ARG A N 1
ATOM 3527 C CA . ARG A 1 269 ? -3.83496 3.10947 26.31549 1.000 65.66048 269 ARG A CA 1
ATOM 3528 C C . ARG A 1 269 ? -3.80870 3.20005 24.79483 1.000 77.45321 269 ARG A C 1
ATOM 3529 O O . ARG A 1 269 ? -4.29576 2.29308 24.11090 1.000 76.05573 269 ARG A O 1
ATOM 3550 N N . ASP A 1 270 ? -3.25741 4.28024 24.24641 1.000 77.05399 270 ASP A N 1
ATOM 3551 C CA . ASP A 1 270 ? -3.20508 4.44572 22.80155 1.000 97.69382 270 ASP A CA 1
ATOM 3552 C C . ASP A 1 270 ? -2.04078 3.70180 22.16843 1.000 89.75172 270 ASP A C 1
ATOM 3553 O O . ASP A 1 270 ? -2.12137 3.34830 20.98577 1.000 63.72334 270 ASP A O 1
ATOM 3562 N N . LEU A 1 271 ? -0.97849 3.44016 22.93000 1.000 84.78759 271 LEU A N 1
ATOM 3563 C CA . LEU A 1 271 ? 0.21580 2.80936 22.39622 1.000 91.41576 271 LEU A CA 1
ATOM 3564 C C . LEU A 1 271 ? 0.42074 1.37762 22.86359 1.000 76.52575 271 LEU A C 1
ATOM 3565 O O . LEU A 1 271 ? 1.21356 0.65729 22.25002 1.000 77.11741 271 LEU A O 1
ATOM 3581 N N . MET A 1 272 ? -0.25373 0.95053 23.92664 1.000 70.46942 272 MET A N 1
ATOM 3582 C CA . MET A 1 272 ? -0.15097 -0.43267 24.35875 1.000 64.98076 272 MET A CA 1
ATOM 3583 C C . MET A 1 272 ? -0.84733 -1.33952 23.34429 1.000 60.19604 272 MET A C 1
ATOM 3584 O O . MET A 1 272 ? -1.41374 -0.88915 22.34506 1.000 54.83691 272 MET A O 1
ATOM 3598 N N . TYR A 1 273 ? -0.81770 -2.63990 23.61119 1.000 54.51577 273 TYR A N 1
ATOM 3599 C CA . TYR A 1 273 ? -1.48496 -3.61726 22.76570 1.000 54.32481 273 TYR A CA 1
ATOM 3600 C C . TYR A 1 273 ? -2.02242 -4.73908 23.63924 1.000 58.72374 273 TYR A C 1
ATOM 3601 O O . TYR A 1 273 ? -1.43445 -5.09136 24.66369 1.000 63.70217 273 TYR A O 1
ATOM 3619 N N . GLU A 1 274 ? -3.16932 -5.27930 23.23366 1.000 62.98220 274 GLU A N 1
ATOM 3620 C CA . GLU A 1 274 ? -3.81562 -6.33130 24.00698 1.000 55.40618 274 GLU A CA 1
ATOM 3621 C C . GLU A 1 274 ? -2.86604 -7.51155 24.17143 1.000 56.84339 274 GLU A C 1
ATOM 3622 O O . GLU A 1 274 ? -2.34956 -8.03270 23.17234 1.000 53.64646 274 GLU A O 1
ATOM 3626 N N . PRO A 1 275 ? -2.61949 -7.96457 25.40395 1.000 53.43976 275 PRO A N 1
ATOM 3627 C CA . PRO A 1 275 ? -1.69262 -9.08570 25.58846 1.000 53.49737 275 PRO A CA 1
ATOM 3628 C C . PRO A 1 275 ? -2.29223 -10.39321 25.13206 1.000 53.37084 275 PRO A C 1
ATOM 3629 O O . PRO A 1 275 ? -3.43210 -10.42381 24.63561 1.000 56.44382 275 PRO A O 1
ATOM 3640 N N . TYR A 1 276 ? -1.54783 -11.47712 25.29712 1.000 65.28564 276 TYR A N 1
ATOM 3641 C CA . TYR A 1 276 ? -2.05028 -12.82681 25.07011 1.000 53.34764 276 TYR A CA 1
ATOM 3642 C C . TYR A 1 276 ? -2.27599 -13.43514 26.45065 1.000 53.27966 276 TYR A C 1
ATOM 3643 O O . TYR A 1 276 ? -1.38478 -14.05737 27.03189 1.000 53.37552 276 TYR A O 1
ATOM 3661 N N . PHE A 1 277 ? -3.47421 -13.22672 26.98769 1.000 53.15577 277 PHE A N 1
ATOM 3662 C CA . PHE A 1 277 ? -3.83210 -13.82273 28.26497 1.000 53.15458 277 PHE A CA 1
ATOM 3663 C C . PHE A 1 277 ? -3.91491 -15.33747 28.12734 1.000 53.20441 277 PHE A C 1
ATOM 3664 O O . PHE A 1 277 ? -4.42294 -15.86045 27.13155 1.000 53.18347 277 PHE A O 1
ATOM 3681 N N . ILE A 1 278 ? -3.40569 -16.04231 29.13167 1.000 53.31691 278 ILE A N 1
ATOM 3682 C CA . ILE A 1 278 ? -3.48869 -17.50100 29.17695 1.000 53.41343 278 ILE A CA 1
ATOM 3683 C C . ILE A 1 278 ? -3.73314 -17.93102 30.61201 1.000 53.54399 278 ILE A C 1
ATOM 3684 O O . ILE A 1 278 ? -3.50222 -17.16581 31.55819 1.000 53.58563 278 ILE A O 1
ATOM 3700 N N . PRO A 1 279 ? -4.21703 -19.15224 30.80346 1.000 53.66684 279 PRO A N 1
ATOM 3701 C CA . PRO A 1 279 ? -4.35770 -19.68560 32.16043 1.000 53.88092 279 PRO A CA 1
ATOM 3702 C C . PRO A 1 279 ? -3.05687 -20.29964 32.65474 1.000 54.05722 279 PRO A C 1
ATOM 3703 O O . PRO A 1 279 ? -2.16547 -20.65793 31.88259 1.000 54.02886 279 PRO A O 1
ATOM 3714 N N . GLU A 1 280 ? -2.96665 -20.42037 33.98022 1.000 54.28320 280 GLU A N 1
ATOM 3715 C CA . GLU A 1 280 ? -1.80020 -21.04471 34.59122 1.000 54.51260 280 GLU A CA 1
ATOM 3716 C C . GLU A 1 280 ? -1.55113 -22.44812 34.05452 1.000 67.01043 280 GLU A C 1
ATOM 3717 O O . GLU A 1 280 ? -0.42585 -22.94908 34.15950 1.000 54.74032 280 GLU A O 1
ATOM 3729 N N . SER A 1 281 ? -2.56873 -23.08460 33.47386 1.000 84.03771 281 SER A N 1
ATOM 3730 C CA . SER A 1 281 ? -2.48443 -24.46996 33.03649 1.000 54.73868 281 SER A CA 1
ATOM 3731 C C . SER A 1 281 ? -2.01608 -24.62916 31.59528 1.000 60.42333 281 SER A C 1
ATOM 3732 O O . SER A 1 281 ? -1.70720 -25.75408 31.18625 1.000 73.09948 281 SER A O 1
ATOM 3740 N N . LYS A 1 282 ? -1.95529 -23.54802 30.81800 1.000 66.80429 282 LYS A N 1
ATOM 3741 C CA . LYS A 1 282 ? -1.57637 -23.65051 29.41223 1.000 54.19002 282 LYS A CA 1
ATOM 3742 C C . LYS A 1 282 ? -0.23353 -24.35743 29.27370 1.000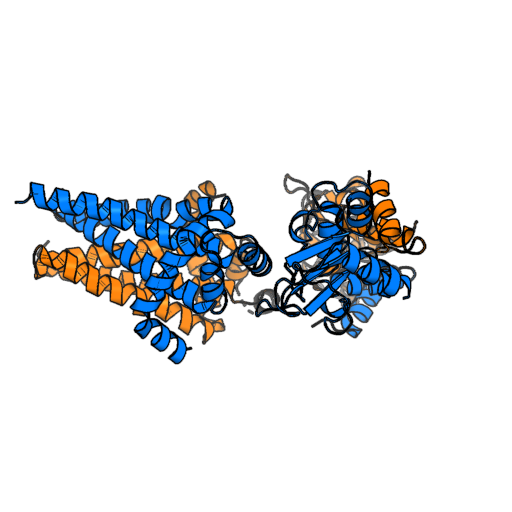 56.35508 282 LYS A C 1
ATOM 3743 O O . LYS A 1 282 ? 0.80216 -23.82684 29.68854 1.000 54.32817 282 LYS A O 1
ATOM 3762 N N . LYS A 1 283 ? -0.24693 -25.56452 28.71152 1.000 79.33776 283 LYS A N 1
ATOM 3763 C CA . LYS A 1 283 ? 0.99369 -26.28630 28.46639 1.000 64.32724 283 LYS A CA 1
ATOM 3764 C C . LYS A 1 283 ? 1.89206 -25.45988 27.55719 1.000 54.47492 283 LYS A C 1
ATOM 3765 O O . LYS A 1 283 ? 1.47399 -25.02086 26.48152 1.000 54.72615 283 LYS A O 1
ATOM 3769 N N . ILE A 1 284 ? 3.13241 -25.24207 27.99508 1.000 54.54358 284 ILE A N 1
ATOM 3770 C CA . ILE A 1 284 ? 4.03828 -24.39704 27.22498 1.000 54.49492 284 ILE A CA 1
ATOM 3771 C C . ILE A 1 284 ? 4.19596 -24.92366 25.80620 1.000 66.07921 284 ILE A C 1
ATOM 3772 O O . ILE A 1 284 ? 4.46134 -24.15153 24.87690 1.000 82.31413 284 ILE A O 1
ATOM 3788 N N . ASP A 1 285 ? 4.04428 -26.23665 25.60954 1.000 58.77878 285 ASP A N 1
ATOM 3789 C CA . ASP A 1 285 ? 4.09412 -26.78030 24.25590 1.000 54.78443 285 ASP A CA 1
ATOM 3790 C C . ASP A 1 285 ? 3.08677 -26.07661 23.35603 1.000 60.82744 285 ASP A C 1
ATOM 3791 O O . ASP A 1 285 ? 3.38314 -25.77209 22.19422 1.000 54.73221 285 ASP A O 1
ATOM 3795 N N . GLU A 1 286 ? 1.89222 -25.79875 23.88339 1.000 73.84416 286 GLU A N 1
ATOM 3796 C CA . GLU A 1 286 ? 0.89982 -25.04114 23.13222 1.000 75.41270 286 GLU A CA 1
ATOM 3797 C C . GLU A 1 286 ? 1.23200 -23.55407 23.12371 1.000 66.62217 286 GLU A C 1
ATOM 3798 O O . GLU A 1 286 ? 1.01023 -22.86627 22.12059 1.000 71.16054 286 GLU A O 1
ATOM 3810 N N . LEU A 1 287 ? 1.76395 -23.04639 24.23687 1.000 54.19664 287 LEU A N 1
ATOM 3811 C CA . LEU A 1 287 ? 2.01184 -21.61435 24.35528 1.000 54.09029 287 LEU A CA 1
ATOM 3812 C C . LEU A 1 287 ? 3.06847 -21.14786 23.36348 1.000 59.95449 287 LEU A C 1
ATOM 3813 O O . LEU A 1 287 ? 2.97503 -20.04025 22.82099 1.000 73.61796 287 LEU A O 1
ATOM 3829 N N . LEU A 1 288 ? 4.08663 -21.97500 23.11483 1.000 83.63573 288 LEU A N 1
ATOM 3830 C CA . LEU A 1 288 ? 5.15281 -21.56940 22.20364 1.000 79.41865 288 LEU A CA 1
ATOM 3831 C C . LEU A 1 288 ? 4.63705 -21.45378 20.77429 1.000 83.08035 288 LEU A C 1
ATOM 3832 O O . LEU A 1 288 ? 4.85386 -20.43661 20.10497 1.000 106.84206 288 LEU A O 1
ATOM 3848 N N . LYS A 1 289 ? 3.95349 -22.49068 20.28601 1.000 66.86697 289 LYS A N 1
ATOM 3849 C CA . LYS A 1 289 ? 3.42182 -22.44162 18.92833 1.000 70.51756 289 LYS A CA 1
ATOM 3850 C C . LYS A 1 289 ? 2.37894 -21.33995 18.78793 1.000 69.56768 289 LYS A C 1
ATOM 3851 O O . LYS A 1 289 ? 2.31028 -20.66631 17.75326 1.000 75.49298 289 LYS A O 1
ATOM 3855 N N . GLU A 1 290 ? 1.56315 -21.13616 19.82463 1.000 66.22999 290 GLU A N 1
ATOM 3856 C CA . GLU A 1 290 ? 0.52249 -20.11533 19.76065 1.000 68.64047 290 GLU A CA 1
ATOM 3857 C C . GLU A 1 290 ? 1.11492 -18.71136 19.80399 1.000 79.86554 290 GLU A C 1
ATOM 3858 O O . GLU A 1 290 ? 0.61528 -17.80160 19.13130 1.000 70.31109 290 GLU A O 1
ATOM 3870 N N . LEU A 1 291 ? 2.17715 -18.51240 20.58934 1.000 93.59922 291 LEU A N 1
ATOM 3871 C CA . LEU A 1 291 ? 2.78936 -17.18991 20.67143 1.000 88.00652 291 LEU A CA 1
ATOM 3872 C C . LEU A 1 291 ? 3.56677 -16.85935 19.40172 1.000 88.67676 291 LEU A C 1
ATOM 3873 O O . LEU A 1 291 ? 3.48422 -15.73611 18.89121 1.000 98.00752 291 LEU A O 1
ATOM 3889 N N . GLN A 1 292 ? 4.33147 -17.82064 18.87686 1.000 88.25812 292 GLN A N 1
ATOM 3890 C CA . GLN A 1 292 ? 5.13248 -17.54077 17.68989 1.000 82.44713 292 GLN A CA 1
ATOM 3891 C C . GLN A 1 292 ? 4.25892 -17.38874 16.45146 1.000 72.18833 292 GLN A C 1
ATOM 3892 O O . GLN A 1 292 ? 4.65236 -16.70716 15.49776 1.000 118.10785 292 GLN A O 1
ATOM 3906 N N . VAL A 1 293 ? 3.08149 -18.01756 16.44078 1.000 60.68908 293 VAL A N 1
ATOM 3907 C CA . VAL A 1 293 ? 2.13289 -17.78148 15.35790 1.000 80.16912 293 VAL A CA 1
ATOM 3908 C C . VAL A 1 293 ? 1.60976 -16.35168 15.41811 1.000 87.99281 293 VAL A C 1
ATOM 3909 O O . VAL A 1 293 ? 1.48833 -15.67628 14.38902 1.000 97.78680 293 VAL A O 1
ATOM 3922 N N . LYS A 1 294 ? 1.29704 -15.86635 16.62085 1.000 91.49623 294 LYS A N 1
ATOM 3923 C CA . LYS A 1 294 ? 0.86982 -14.48568 16.80214 1.000 97.79817 294 LYS A CA 1
ATOM 3924 C C . LYS A 1 294 ? 2.00662 -13.48653 16.63861 1.000 87.49130 294 LYS A C 1
ATOM 3925 O O . LYS A 1 294 ? 1.77442 -12.28254 16.80413 1.000 74.96316 294 LYS A O 1
ATOM 3944 N N . LYS A 1 295 ? 3.22153 -13.94605 16.34301 1.000 109.29281 295 LYS A N 1
ATOM 3945 C CA . LYS A 1 295 ? 4.41464 -13.10746 16.26558 1.000 104.09404 295 LYS A CA 1
ATOM 3946 C C . LYS A 1 295 ? 4.67343 -12.35300 17.56306 1.000 105.99413 295 LYS A C 1
ATOM 3947 O O . LYS A 1 295 ? 5.52361 -11.45651 17.60017 1.000 108.90596 295 LYS A O 1
ATOM 3966 N N . GLN A 1 296 ? 3.95452 -12.69812 18.62326 1.000 75.06780 296 GLN A N 1
ATOM 3967 C CA . GLN A 1 296 ? 4.13955 -12.15293 19.95887 1.000 84.03128 296 GLN A CA 1
ATOM 3968 C C . GLN A 1 296 ? 4.92397 -13.16186 20.78556 1.000 88.91575 296 GLN A C 1
ATOM 3969 O O . GLN A 1 296 ? 4.80057 -14.37334 20.59274 1.000 74.38055 296 GLN A O 1
ATOM 3983 N N . HIS A 1 297 ? 5.74690 -12.65894 21.69952 1.000 86.67597 297 HIS A N 1
ATOM 3984 C CA . HIS A 1 297 ? 6.66467 -13.51839 22.43177 1.000 64.18684 297 HIS A CA 1
ATOM 3985 C C . HIS A 1 297 ? 6.49329 -13.45599 23.94299 1.000 55.28358 297 HIS A C 1
ATOM 3986 O O . HIS A 1 297 ? 7.17361 -14.20295 24.65485 1.000 54.86010 297 HIS A O 1
ATOM 4000 N N . MET A 1 298 ? 5.59778 -12.61611 24.45327 1.000 65.63495 298 MET A N 1
ATOM 4001 C CA . MET A 1 298 ? 5.24490 -12.60295 25.86571 1.000 54.50103 298 MET A CA 1
ATOM 4002 C C . MET A 1 298 ? 3.76262 -12.92243 26.00797 1.000 54.18293 298 MET A C 1
ATOM 4003 O O . MET A 1 298 ? 2.96512 -12.65700 25.10375 1.000 54.08704 298 MET A O 1
ATOM 4017 N N . ALA A 1 299 ? 3.39483 -13.49530 27.15083 1.000 54.07066 299 ALA A N 1
ATOM 4018 C CA . ALA A 1 299 ? 2.01083 -13.87792 27.40172 1.000 53.82916 299 ALA A CA 1
ATOM 4019 C C . ALA A 1 299 ? 1.67264 -13.60460 28.85591 1.000 53.81344 299 ALA A C 1
ATOM 4020 O O . ALA A 1 299 ? 2.30983 -14.15623 29.75710 1.000 53.94492 299 ALA A O 1
ATOM 4027 N N . VAL A 1 300 ? 0.67293 -12.75296 29.08150 1.000 53.69031 300 VAL A N 1
ATOM 4028 C CA . VAL A 1 300 ? 0.17707 -12.54105 30.43304 1.000 53.69839 300 VAL A CA 1
ATOM 4029 C C . VAL A 1 300 ? -0.52590 -13.80827 30.90304 1.000 53.63633 300 VAL A C 1
ATOM 4030 O O . VAL A 1 300 ? -1.15566 -14.52691 30.11468 1.000 53.51328 300 VAL A O 1
ATOM 4043 N N . VAL A 1 301 ? -0.41535 -14.09359 32.19674 1.000 53.78169 301 VAL A N 1
ATOM 4044 C CA . VAL A 1 301 ? -0.95980 -15.31326 32.77904 1.000 53.82310 301 VAL A CA 1
ATOM 4045 C C . VAL A 1 301 ? -1.88816 -14.91087 33.91321 1.000 53.88059 301 VAL A C 1
ATOM 4046 O O . VAL A 1 301 ? -1.44196 -14.36752 34.93270 1.000 54.07390 301 VAL A O 1
ATOM 4059 N N . LEU A 1 302 ? -3.17384 -15.18013 33.73750 1.000 53.75980 302 LEU A N 1
ATOM 4060 C CA . LEU A 1 302 ? -4.19018 -14.88918 34.72714 1.000 53.83668 302 LEU A CA 1
ATOM 4061 C C . LEU A 1 302 ? -4.45164 -16.14457 35.56308 1.000 54.07060 302 LEU A C 1
ATOM 4062 O O . LEU A 1 302 ? -3.66176 -17.09517 35.54428 1.000 54.18800 302 LEU A O 1
ATOM 4078 N N . ASP A 1 303 ? -5.56239 -16.16121 36.29505 1.000 54.17860 303 ASP A N 1
ATOM 4079 C CA . ASP A 1 303 ? -5.91857 -17.30016 37.12499 1.000 54.47764 303 ASP A CA 1
ATOM 4080 C C . ASP A 1 303 ? -7.42281 -17.51885 37.03553 1.000 73.84132 303 ASP A C 1
ATOM 4081 O O . ASP A 1 303 ? -8.12893 -16.84114 36.28000 1.000 54.21666 303 ASP A O 1
ATOM 4090 N N . GLU A 1 304 ? -7.91241 -18.48224 37.82110 1.000 111.64429 304 GLU A N 1
ATOM 4091 C CA . GLU A 1 304 ? -9.30829 -18.88871 37.71038 1.000 93.88355 304 GLU A CA 1
ATOM 4092 C C . GLU A 1 304 ? -10.25385 -17.72993 38.00439 1.000 88.25037 304 GLU A C 1
ATOM 4093 O O . GLU A 1 304 ? -11.26436 -17.55567 37.31368 1.000 99.58535 304 GLU A O 1
ATOM 4105 N N . TYR A 1 305 ? -9.94533 -16.92270 39.01624 1.000 97.76927 305 TYR A N 1
ATOM 4106 C CA . TYR A 1 305 ? -10.81941 -15.81318 39.37794 1.000 84.57402 305 TYR A CA 1
ATOM 4107 C C . TYR A 1 305 ? -10.67007 -14.61329 38.45054 1.000 61.86025 305 TYR A C 1
ATOM 4108 O O . TYR A 1 305 ? -11.36617 -13.61140 38.64493 1.000 54.43981 305 TYR A O 1
ATOM 4126 N N . GLY A 1 306 ? -9.79629 -14.68912 37.45255 1.000 54.23867 306 GLY A N 1
ATOM 4127 C CA . GLY A 1 306 ? -9.57780 -13.58284 36.54781 1.000 53.91467 306 GLY A CA 1
ATOM 4128 C C . GLY A 1 306 ? -8.56078 -12.56400 37.00750 1.000 102.21527 306 GLY A C 1
ATOM 4129 O O . GLY A 1 306 ? -8.43818 -11.50623 36.37742 1.000 129.26059 306 GLY A O 1
ATOM 4133 N N . SER A 1 307 ? -7.82715 -12.84159 38.07771 1.000 74.71873 307 SER A N 1
ATOM 4134 C CA . SER A 1 307 ? -6.84527 -11.89397 38.58175 1.000 54.34362 307 SER A CA 1
ATOM 4135 C C . SER A 1 307 ? -5.59119 -11.96971 37.70977 1.000 54.20682 307 SER A C 1
ATOM 4136 O O . SER A 1 307 ? -5.59322 -12.54693 36.61986 1.000 76.22603 307 SER A O 1
ATOM 4144 N N . PHE A 1 308 ? -4.50145 -11.38172 38.18687 1.000 54.38493 308 PHE A N 1
ATOM 4145 C CA . PHE A 1 308 ? -3.20082 -11.44699 37.53495 1.000 54.35440 308 PHE A CA 1
ATOM 4146 C C . PHE A 1 308 ? -2.29643 -12.35387 38.35660 1.000 54.66202 308 PHE A C 1
ATOM 4147 O O . PHE A 1 308 ? -2.35864 -12.35165 39.59006 1.000 54.98055 308 PHE A O 1
ATOM 4164 N N . ALA A 1 309 ? -1.47492 -13.14928 37.67403 1.000 54.60283 309 ALA A N 1
ATOM 4165 C CA . ALA A 1 309 ? -0.63162 -14.12254 38.35664 1.000 54.88988 309 ALA A CA 1
ATOM 4166 C C . ALA A 1 309 ? 0.81306 -14.14665 37.88564 1.000 54.94966 309 ALA A C 1
ATOM 4167 O O . ALA A 1 309 ? 1.66821 -14.64188 38.62924 1.000 55.25951 309 ALA A O 1
ATOM 4174 N N . GLY A 1 310 ? 1.11979 -13.64042 36.70160 1.000 54.71593 310 GLY A N 1
ATOM 4175 C CA . GLY A 1 310 ? 2.48775 -13.62030 36.23124 1.000 54.82207 310 GLY A CA 1
ATOM 4176 C C . GLY A 1 310 ? 2.53002 -13.43403 34.72770 1.000 54.55276 310 GLY A C 1
ATOM 4177 O O . GLY A 1 310 ? 1.51547 -13.16881 34.08497 1.000 64.63140 310 GLY A O 1
ATOM 4181 N N . ILE A 1 311 ? 3.73774 -13.58396 34.18385 1.000 54.66546 311 ILE A N 1
ATOM 4182 C CA . ILE A 1 311 ? 3.96880 -13.45630 32.75211 1.000 54.51123 311 ILE A CA 1
ATOM 4183 C C . ILE A 1 311 ? 4.90312 -14.57124 32.30954 1.000 54.59699 311 ILE A C 1
ATOM 4184 O O . ILE A 1 311 ? 5.59715 -15.19145 33.11813 1.000 54.81165 311 ILE A O 1
ATOM 4200 N N . VAL A 1 312 ? 4.91276 -14.82093 31.00131 1.000 54.46080 312 VAL A N 1
ATOM 4201 C CA . VAL A 1 312 ? 5.73580 -15.87226 30.41688 1.000 54.54064 312 VAL A CA 1
ATOM 4202 C C . VAL A 1 312 ? 6.33188 -15.35247 29.11857 1.000 54.59108 312 VAL A C 1
ATOM 4203 O O . VAL A 1 312 ? 5.59737 -14.92306 28.22223 1.000 54.43310 312 VAL A O 1
ATOM 4216 N N . THR A 1 313 ? 7.65126 -15.40995 29.00789 1.000 54.85518 313 THR A N 1
ATOM 4217 C CA . THR A 1 313 ? 8.36038 -15.09265 27.78116 1.000 67.51244 313 THR A CA 1
ATOM 4218 C C . THR A 1 313 ? 8.87617 -16.38558 27.16118 1.000 76.98025 313 THR A C 1
ATOM 4219 O O . THR A 1 313 ? 8.92983 -17.43471 27.81053 1.000 86.21093 313 THR A O 1
ATOM 4230 N N . VAL A 1 314 ? 9.24721 -16.30377 25.88224 1.000 77.25495 314 VAL A N 1
ATOM 4231 C CA . VAL A 1 314 ? 9.63995 -17.50827 25.15794 1.000 55.19568 314 VAL A CA 1
ATOM 4232 C C . VAL A 1 314 ? 10.90590 -18.11504 25.74753 1.000 71.70413 314 VAL A C 1
ATOM 4233 O O . VAL A 1 314 ? 11.08761 -19.33822 25.71383 1.000 99.50380 314 VAL A O 1
ATOM 4246 N N . GLU A 1 315 ? 11.80113 -17.28771 26.29265 1.000 79.73634 315 GLU A N 1
ATOM 4247 C CA . GLU A 1 315 ? 12.99988 -17.83510 26.92226 1.000 78.85395 315 GLU A CA 1
ATOM 4248 C C . GLU A 1 315 ? 12.63871 -18.65418 28.15702 1.000 75.13026 315 GLU A C 1
ATOM 4249 O O . GLU A 1 315 ? 13.20514 -19.73086 28.37723 1.000 78.41368 315 GLU A O 1
ATOM 4261 N N . ASP A 1 316 ? 11.68950 -18.17084 28.96578 1.000 75.11644 316 ASP A N 1
ATOM 4262 C CA . ASP A 1 316 ? 11.27192 -18.91715 30.14994 1.000 67.14682 316 ASP A CA 1
ATOM 4263 C C . ASP A 1 316 ? 10.91012 -20.35437 29.79250 1.000 70.26914 316 ASP A C 1
ATOM 4264 O O . ASP A 1 316 ? 11.34525 -21.30468 30.45296 1.000 82.92942 316 ASP A O 1
ATOM 4273 N N . MET A 1 317 ? 10.10916 -20.52897 28.73961 1.000 70.04832 317 MET A N 1
ATOM 4274 C CA . MET A 1 317 ? 9.66640 -21.86533 28.36120 1.000 61.57009 317 MET A CA 1
ATOM 4275 C C . MET A 1 317 ? 10.83033 -22.74296 27.92462 1.000 63.30724 317 MET A C 1
ATOM 4276 O O . MET A 1 317 ? 10.79506 -23.96280 28.12398 1.000 56.47932 317 MET A O 1
ATOM 4290 N N . LEU A 1 318 ? 11.86710 -22.14890 27.34017 1.000 62.41122 318 LEU A N 1
ATOM 4291 C CA . LEU A 1 318 ? 12.99714 -22.89675 26.81109 1.000 73.11398 318 LEU A CA 1
ATOM 4292 C C . LEU A 1 318 ? 14.19073 -22.92127 27.75211 1.000 76.77872 318 LEU A C 1
ATOM 4293 O O . LEU A 1 318 ? 15.19294 -23.57247 27.44225 1.000 87.50680 318 LEU A O 1
ATOM 4309 N N . GLU A 1 319 ? 14.11350 -22.22967 28.88743 1.000 76.56689 319 GLU A N 1
ATOM 4310 C CA . GLU A 1 319 ? 15.27391 -22.11960 29.76414 1.000 98.24442 319 GLU A CA 1
ATOM 4311 C C . GLU A 1 319 ? 15.57829 -23.45205 30.43932 1.000 108.32278 319 GLU A C 1
ATOM 4312 O O . GLU A 1 319 ? 16.68497 -23.98874 30.30910 1.000 134.74932 319 GLU A O 1
ATOM 4324 N N . GLU A 1 320 ? 14.60208 -24.00707 31.16555 1.000 119.56408 320 GLU A N 1
ATOM 4325 C CA . GLU A 1 320 ? 14.84084 -25.25873 31.87740 1.000 151.94470 320 GLU A CA 1
ATOM 4326 C C . GLU A 1 320 ? 15.27290 -26.36884 30.93261 1.000 132.37660 320 GLU A C 1
ATOM 4327 O O . GLU A 1 320 ? 16.08028 -27.22514 31.31323 1.000 137.81443 320 GLU A O 1
ATOM 4339 N N . LEU A 1 321 ? 14.75396 -26.37101 29.70685 1.000 100.88155 321 LEU A N 1
ATOM 4340 C CA . LEU A 1 321 ? 15.12373 -27.41052 28.75588 1.000 104.38500 321 LEU A CA 1
ATOM 4341 C C . LEU A 1 321 ? 16.56278 -27.23971 28.28688 1.000 119.19044 321 LEU A C 1
ATOM 4342 O O . LEU A 1 321 ? 17.30895 -28.22045 28.18957 1.000 117.15518 321 LEU A O 1
ATOM 4358 N N . VAL A 1 322 ? 16.97190 -26.00393 27.99682 1.000 125.82926 322 VAL A N 1
ATOM 4359 C CA . VAL A 1 322 ? 18.32272 -25.76675 27.49833 1.000 126.39185 322 VAL A CA 1
ATOM 4360 C C . VAL A 1 322 ? 19.34710 -25.99893 28.60278 1.000 161.98199 322 VAL A C 1
ATOM 4361 O O . VAL A 1 322 ? 20.36776 -26.66500 28.39606 1.000 195.09463 322 VAL A O 1
ATOM 4365 N N . HIS A 1 323 ? 19.09229 -25.45156 29.79328 1.000 159.20224 323 HIS A N 1
ATOM 4366 C CA . HIS A 1 323 ? 20.02630 -25.61067 30.90117 1.000 132.58504 323 HIS A CA 1
ATOM 4367 C C . HIS A 1 323 ? 20.08675 -27.04440 31.41207 1.000 154.98887 323 HIS A C 1
ATOM 4368 O O . HIS A 1 323 ? 21.04914 -27.40171 32.09967 1.000 168.39064 323 HIS A O 1
ATOM 4382 N N . HIS A 1 324 ? 19.09206 -27.86802 31.09527 1.000 157.81698 324 HIS A N 1
ATOM 4383 C CA . HIS A 1 324 ? 19.09356 -29.26609 31.51009 1.000 121.18652 324 HIS A CA 1
ATOM 4384 C C . HIS A 1 324 ? 19.96385 -30.10130 30.57599 1.000 107.87761 324 HIS A C 1
ATOM 4385 O O . HIS A 1 324 ? 21.15111 -30.30314 30.83025 1.000 118.01757 324 HIS A O 1
ATOM 4389 N N . MET B 1 1 ? -62.29996 -46.32191 19.71603 1.000 114.81082 1 MET B N 1
ATOM 4390 C CA . MET B 1 1 ? -61.59498 -45.65971 20.85075 1.000 109.62182 1 MET B CA 1
ATOM 4391 C C . MET B 1 1 ? -62.60989 -45.10016 21.84046 1.000 107.84632 1 MET B C 1
ATOM 4392 O O . MET B 1 1 ? -63.81182 -45.33023 21.71054 1.000 116.42204 1 MET B O 1
ATOM 4398 N N . VAL B 1 2 ? -62.11829 -44.36237 22.83420 1.000 127.88349 2 VAL B N 1
ATOM 4399 C CA . VAL B 1 2 ? -62.97755 -43.74716 23.83850 1.000 92.58225 2 VAL B CA 1
ATOM 4400 C C . VAL B 1 2 ? -62.16616 -42.66788 24.53427 1.000 96.57466 2 VAL B C 1
ATOM 4401 O O . VAL B 1 2 ? -60.93449 -42.68226 24.50843 1.000 107.04445 2 VAL B O 1
ATOM 4405 N N . VAL B 1 3 ? -62.86137 -41.71796 25.15939 1.000 109.57078 3 VAL B N 1
ATOM 4406 C CA . VAL B 1 3 ? -62.17214 -40.64712 25.87450 1.000 101.45081 3 VAL B CA 1
ATOM 4407 C C . VAL B 1 3 ? -61.30416 -41.23388 26.98048 1.000 123.11298 3 VAL B C 1
ATOM 4408 O O . VAL B 1 3 ? -60.08154 -41.04921 27.00332 1.000 142.05623 3 VAL B O 1
ATOM 4412 N N . ILE B 1 4 ? -61.92779 -41.96382 27.90852 1.000 110.04111 4 ILE B N 1
ATOM 4413 C CA . ILE B 1 4 ? -61.18217 -42.53988 29.02319 1.000 113.83108 4 ILE B CA 1
ATOM 4414 C C . ILE B 1 4 ? -60.07051 -43.44294 28.50600 1.000 115.05735 4 ILE B C 1
ATOM 4415 O O . ILE B 1 4 ? -58.93417 -43.39751 28.99106 1.000 108.70749 4 ILE B O 1
ATOM 4431 N N . ASP B 1 5 ? -60.37760 -44.27178 27.50876 1.000 129.74204 5 ASP B N 1
ATOM 4432 C CA . ASP B 1 5 ? -59.37337 -45.17642 26.96145 1.000 125.97237 5 ASP B CA 1
ATOM 4433 C C . ASP B 1 5 ? -58.16675 -44.40611 26.43737 1.000 118.36038 5 ASP B C 1
ATOM 4434 O O . ASP B 1 5 ? -57.02437 -44.67947 26.82439 1.000 127.06748 5 ASP B O 1
ATOM 4443 N N . LEU B 1 6 ? -58.40156 -43.43869 25.54833 1.000 88.26781 6 LEU B N 1
ATOM 4444 C CA . LEU B 1 6 ? -57.29488 -42.68337 24.96839 1.000 86.60860 6 LEU B CA 1
ATOM 4445 C C . LEU B 1 6 ? -56.47535 -41.99518 26.05231 1.000 85.40097 6 LEU B C 1
ATOM 4446 O O . LEU B 1 6 ? -55.23980 -42.04321 26.04009 1.000 84.41670 6 LEU B O 1
ATOM 4462 N N . LEU B 1 7 ? -57.15098 -41.34757 27.00258 1.000 85.50195 7 LEU B N 1
ATOM 4463 C CA . LEU B 1 7 ? -56.43860 -40.63579 28.05771 1.000 88.86371 7 LEU B CA 1
ATOM 4464 C C . LEU B 1 7 ? -55.54766 -41.58100 28.85143 1.000 84.59582 7 LEU B C 1
ATOM 4465 O O . LEU B 1 7 ? -54.42200 -41.22442 29.21858 1.000 83.43298 7 LEU B O 1
ATOM 4481 N N . ILE B 1 8 ? -56.02903 -42.79607 29.11879 1.000 89.39749 8 ILE B N 1
ATOM 4482 C CA . ILE B 1 8 ? -55.20107 -43.76752 29.82292 1.000 98.55999 8 ILE B CA 1
ATOM 4483 C C . ILE B 1 8 ? -54.08015 -44.26272 28.91822 1.000 85.70361 8 ILE B C 1
ATOM 4484 O O . ILE B 1 8 ? -52.98516 -44.58391 29.39415 1.000 85.15826 8 ILE B O 1
ATOM 4500 N N . VAL B 1 9 ? -54.32539 -44.33987 27.60894 1.000 85.79507 9 VAL B N 1
ATOM 4501 C CA . VAL B 1 9 ? -53.24356 -44.64491 26.67982 1.000 85.06461 9 VAL B CA 1
ATOM 4502 C C . VAL B 1 9 ? -52.24984 -43.49384 26.63547 1.000 83.27644 9 VAL B C 1
ATOM 4503 O O . VAL B 1 9 ? -51.03775 -43.70101 26.50544 1.000 82.48164 9 VAL B O 1
ATOM 4516 N N . GLU B 1 10 ? -52.74497 -42.26218 26.73830 1.000 82.65086 10 GLU B N 1
ATOM 4517 C CA . GLU B 1 10 ? -51.85009 -41.11410 26.69786 1.000 81.01017 10 GLU B CA 1
ATOM 4518 C C . GLU B 1 10 ? -51.04673 -40.99892 27.98435 1.000 80.43992 10 GLU B C 1
ATOM 4519 O O . GLU B 1 10 ? -49.84687 -40.70374 27.94630 1.000 95.11363 10 GLU B O 1
ATOM 4531 N N . VAL B 1 11 ? -51.68013 -41.24209 29.13253 1.000 81.27393 11 VAL B N 1
ATOM 4532 C CA . VAL B 1 11 ? -50.96860 -41.07701 30.39445 1.000 80.79836 11 VAL B CA 1
ATOM 4533 C C . VAL B 1 11 ? -49.86664 -42.12103 30.52848 1.000 80.83146 11 VAL B C 1
ATOM 4534 O O . VAL B 1 11 ? -48.78296 -41.83326 31.04782 1.000 79.88521 11 VAL B O 1
ATOM 4547 N N . VAL B 1 12 ? -50.11614 -43.34736 30.06834 1.000 81.94705 12 VAL B N 1
ATOM 4548 C CA . VAL B 1 12 ? -49.05635 -44.35085 30.09444 1.000 81.97371 12 VAL B CA 1
ATOM 4549 C C . VAL B 1 12 ? -47.97311 -43.99529 29.08477 1.000 80.69799 12 VAL B C 1
ATOM 4550 O O . VAL B 1 12 ? -46.77797 -44.18259 29.34333 1.000 80.54683 12 VAL B O 1
ATOM 4563 N N . LEU B 1 13 ? -48.36974 -43.47078 27.92187 1.000 80.40796 13 LEU B N 1
ATOM 4564 C CA . LEU B 1 13 ? -47.38719 -42.92818 26.99104 1.000 79.14446 13 LEU B CA 1
ATOM 4565 C C . LEU B 1 13 ? -46.71156 -41.69007 27.56377 1.000 77.75065 13 LEU B C 1
ATOM 4566 O O . LEU B 1 13 ? -45.53823 -41.42764 27.27407 1.000 76.69730 13 LEU B O 1
ATOM 4582 N N . PHE B 1 14 ? -47.44701 -40.90375 28.35073 1.000 77.76057 14 PHE B N 1
ATOM 4583 C CA . PHE B 1 14 ? -46.85120 -39.75898 29.02881 1.000 76.56076 14 PHE B CA 1
ATOM 4584 C C . PHE B 1 14 ? -45.91730 -40.21401 30.13900 1.000 76.42330 14 PHE B C 1
ATOM 4585 O O . PHE B 1 14 ? -44.84072 -39.63617 30.33046 1.000 75.29458 14 PHE B O 1
ATOM 4602 N N . ILE B 1 15 ? -46.31606 -41.24809 30.88212 1.000 77.61593 15 ILE B N 1
ATOM 4603 C CA . ILE B 1 15 ? -45.45092 -41.79346 31.91980 1.000 77.87560 15 ILE B CA 1
ATOM 4604 C C . ILE B 1 15 ? -44.23106 -42.45996 31.29564 1.000 77.17882 15 ILE B C 1
ATOM 4605 O O . ILE B 1 15 ? -43.10923 -42.32994 31.79928 1.000 76.41783 15 ILE B O 1
ATOM 4621 N N . ALA B 1 16 ? -44.42771 -43.18713 30.19317 1.000 77.67667 16 ALA B N 1
ATOM 4622 C CA . ALA B 1 16 ? -43.30636 -43.86268 29.54861 1.000 77.32236 16 ALA B CA 1
ATOM 4623 C C . ALA B 1 16 ? -42.36302 -42.86375 28.89114 1.000 75.82375 16 ALA B C 1
ATOM 4624 O O . ALA B 1 16 ? -41.14272 -43.06509 28.88414 1.000 75.17138 16 ALA B O 1
ATOM 4631 N N . ALA B 1 17 ? -42.90928 -41.78418 28.32725 1.000 75.30427 17 ALA B N 1
ATOM 4632 C CA . ALA B 1 17 ? -42.06656 -40.78820 27.67440 1.000 76.85599 17 ALA B CA 1
ATOM 4633 C C . ALA B 1 17 ? -41.17674 -40.07293 28.68252 1.000 81.04398 17 ALA B C 1
ATOM 4634 O O . ALA B 1 17 ? -40.01455 -39.76825 28.38901 1.000 82.14321 17 ALA B O 1
ATOM 4641 N N . LEU B 1 18 ? -41.70709 -39.78785 29.87302 1.000 73.29443 18 LEU B N 1
ATOM 4642 C CA . LEU B 1 18 ? -40.89238 -39.16173 30.90755 1.000 72.51715 18 LEU B CA 1
ATOM 4643 C C . LEU B 1 18 ? -39.75803 -40.08427 31.33349 1.000 82.12682 18 LEU B C 1
ATOM 4644 O O . LEU B 1 18 ? -38.60881 -39.64819 31.47040 1.000 93.80160 18 LEU B O 1
ATOM 4660 N N . LEU B 1 19 ? -40.06140 -41.36985 31.53540 1.000 95.79703 19 LEU B N 1
ATOM 4661 C CA . LEU B 1 19 ? -39.03247 -42.32450 31.93147 1.000 85.56657 19 LEU B CA 1
ATOM 4662 C C . LEU B 1 19 ? -38.01182 -42.54407 30.82320 1.000 73.13062 19 LEU B C 1
ATOM 4663 O O . LEU B 1 19 ? -36.85271 -42.86745 31.10611 1.000 72.71654 19 LEU B O 1
ATOM 4679 N N . PHE B 1 20 ? -38.41838 -42.37958 29.56286 1.000 79.48325 20 PHE B N 1
ATOM 4680 C CA . PHE B 1 20 ? -37.46825 -42.50857 28.46388 1.000 72.41772 20 PHE B CA 1
ATOM 4681 C C . PHE B 1 20 ? -36.50973 -41.32537 28.42203 1.000 86.55063 20 PHE B C 1
ATOM 4682 O O . PHE B 1 20 ? -35.32862 -41.48859 28.09431 1.000 108.60299 20 PHE B O 1
ATOM 4699 N N . SER B 1 21 ? -36.99697 -40.12507 28.74653 1.000 83.98291 21 SER B N 1
ATOM 4700 C CA . SER B 1 21 ? -36.11938 -38.95908 28.75712 1.000 83.26947 21 SER B CA 1
ATOM 4701 C C . SER B 1 21 ? -35.03676 -39.09847 29.81989 1.000 96.34084 21 SER B C 1
ATOM 4702 O O . SER B 1 21 ? -33.88124 -38.71905 29.59508 1.000 118.78330 21 SER B O 1
ATOM 4710 N N . GLY B 1 22 ? -35.39237 -39.63995 30.98631 1.000 87.13321 22 GLY B N 1
ATOM 4711 C CA . GLY B 1 22 ? -34.39957 -39.83869 32.02860 1.000 91.25613 22 GLY B CA 1
ATOM 4712 C C . GLY B 1 22 ? -33.30669 -40.80528 31.61630 1.000 89.00223 22 GLY B C 1
ATOM 4713 O O . GLY B 1 22 ? -32.14260 -40.63772 31.98793 1.000 105.66505 22 GLY B O 1
ATOM 4717 N N . PHE B 1 23 ? -33.66549 -41.83137 30.84286 1.000 70.13642 23 PHE B N 1
ATOM 4718 C CA . PHE B 1 23 ? -32.66500 -42.77841 30.36170 1.000 70.14728 23 PHE B CA 1
ATOM 4719 C C . PHE B 1 23 ? -31.71052 -42.12005 29.37169 1.000 95.70840 23 PHE B C 1
ATOM 4720 O O . PHE B 1 23 ? -30.51138 -42.42212 29.36507 1.000 125.94250 23 PHE B O 1
ATOM 4737 N N . PHE B 1 24 ? -32.21926 -41.21625 28.52985 1.000 99.42243 24 PHE B N 1
ATOM 4738 C CA . PHE B 1 24 ? -31.36638 -40.56443 27.54056 1.000 102.57730 24 PHE B CA 1
ATOM 4739 C C . PHE B 1 24 ? -30.50598 -39.47096 28.16661 1.000 98.96350 24 PHE B C 1
ATOM 4740 O O . PHE B 1 24 ? -29.32705 -39.33208 27.81996 1.000 67.46002 24 PHE B O 1
ATOM 4757 N N . SER B 1 25 ? -31.07415 -38.68851 29.08804 1.000 128.80079 25 SER B N 1
ATOM 4758 C CA . SER B 1 25 ? -30.31680 -37.60513 29.70704 1.000 114.63342 25 SER B CA 1
ATOM 4759 C C . SER B 1 25 ? -29.25423 -38.14351 30.65881 1.000 116.40826 25 SER B C 1
ATOM 4760 O O . SER B 1 25 ? -28.11615 -37.65922 30.66464 1.000 127.62769 25 SER B O 1
ATOM 4768 N N . SER B 1 26 ? -29.60475 -39.14356 31.47213 1.000 96.46079 26 SER B N 1
ATOM 4769 C CA . SER B 1 26 ? -28.63548 -39.72569 32.39150 1.000 88.41092 26 SER B CA 1
ATOM 4770 C C . SER B 1 26 ? -27.55392 -40.51587 31.66645 1.000 114.76357 26 SER B C 1
ATOM 4771 O O . SER B 1 26 ? -26.46284 -40.69922 32.21809 1.000 134.36516 26 SER B O 1
ATOM 4779 N N . SER B 1 27 ? -27.83231 -40.99135 30.44882 1.000 105.50535 27 SER B N 1
ATOM 4780 C CA . SER B 1 27 ? -26.85841 -41.81393 29.73854 1.000 107.89885 27 SER B CA 1
ATOM 4781 C C . SER B 1 27 ? -25.68471 -40.97813 29.24302 1.000 117.07975 27 SER B C 1
ATOM 4782 O O . SER B 1 27 ? -24.53602 -41.43587 29.26323 1.000 119.23841 27 SER B O 1
ATOM 4790 N N . GLU B 1 28 ? -25.95134 -39.75467 28.78319 1.000 91.74987 28 GLU B N 1
ATOM 4791 C CA . GLU B 1 28 ? -24.86322 -38.87599 28.36803 1.000 79.77235 28 GLU B CA 1
ATOM 4792 C C . GLU B 1 28 ? -23.93711 -38.57272 29.53896 1.000 111.36031 28 GLU B C 1
ATOM 4793 O O . GLU B 1 28 ? -22.71163 -38.67679 29.42021 1.000 140.71100 28 GLU B O 1
ATOM 4805 N N . VAL B 1 29 ? -24.51138 -38.19870 30.68468 1.000 105.79905 29 VAL B N 1
ATOM 4806 C CA . VAL B 1 29 ? -23.70188 -37.88951 31.86059 1.000 107.62214 29 VAL B CA 1
ATOM 4807 C C . VAL B 1 29 ? -22.80341 -39.06864 32.21060 1.000 130.02537 29 VAL B C 1
ATOM 4808 O O . VAL B 1 29 ? -21.58900 -38.91760 32.38834 1.000 163.54256 29 VAL B O 1
ATOM 4821 N N . ALA B 1 30 ? -23.38911 -40.26209 32.32186 1.000 106.20346 30 ALA B N 1
ATOM 4822 C CA . ALA B 1 30 ? -22.59498 -41.43778 32.65936 1.000 123.32078 30 ALA B CA 1
ATOM 4823 C C . ALA B 1 30 ? -21.63562 -41.79737 31.53176 1.000 127.44993 30 ALA B C 1
ATOM 4824 O O . ALA B 1 30 ? -20.49935 -42.21412 31.78505 1.000 128.13192 30 ALA B O 1
ATOM 4831 N N . LEU B 1 31 ? -22.07192 -41.64221 30.28034 1.000 128.92995 31 LEU B N 1
ATOM 4832 C CA . LEU B 1 31 ? -21.22202 -42.01010 29.15288 1.000 122.96917 31 LEU B CA 1
ATOM 4833 C C . LEU B 1 31 ? -19.98143 -41.12661 29.08934 1.000 144.89040 31 LEU B C 1
ATOM 4834 O O . LEU B 1 31 ? -18.85337 -41.62482 28.99988 1.000 159.99425 31 LEU B O 1
ATOM 4838 N N . ILE B 1 32 ? -20.16880 -39.80799 29.14634 1.000 117.88741 32 ILE B N 1
ATOM 4839 C CA . ILE B 1 32 ? -19.04082 -38.89823 28.97538 1.000 121.51274 32 ILE B CA 1
ATOM 4840 C C . ILE B 1 32 ? -18.19503 -38.83026 30.24226 1.000 142.43889 32 ILE B C 1
ATOM 4841 O O . ILE B 1 32 ? -16.96482 -38.73303 30.17244 1.000 159.46918 32 ILE B O 1
ATOM 4857 N N . SER B 1 33 ? -18.82777 -38.87824 31.41676 1.000 131.80648 33 SER B N 1
ATOM 4858 C CA . SER B 1 33 ? -18.08319 -38.71404 32.65863 1.000 144.18203 33 SER B CA 1
ATOM 4859 C C . SER B 1 33 ? -17.06639 -39.82268 32.87677 1.000 150.38908 33 SER B C 1
ATOM 4860 O O . SER B 1 33 ? -16.08705 -39.61178 33.60195 1.000 185.88083 33 SER B O 1
ATOM 4868 N N . ILE B 1 34 ? -17.27154 -40.98901 32.26557 1.000 120.57841 34 ILE B N 1
ATOM 4869 C CA . ILE B 1 34 ? -16.34851 -42.09484 32.46216 1.000 149.72964 34 ILE B CA 1
ATOM 4870 C C . ILE B 1 34 ? -14.95821 -41.69007 31.99329 1.000 197.66759 34 ILE B C 1
ATOM 4871 O O . ILE B 1 34 ? -14.79219 -41.04334 30.95006 1.000 190.02719 34 ILE B O 1
ATOM 4875 N N . THR B 1 35 ? -13.94832 -42.06537 32.77552 1.000 225.33503 35 THR B N 1
ATOM 4876 C CA . THR B 1 35 ? -12.56418 -41.78208 32.42373 1.000 215.07580 35 THR B CA 1
ATOM 4877 C C . THR B 1 35 ? -12.09694 -42.73723 31.33268 1.000 221.78041 35 THR B C 1
ATOM 4878 O O . THR B 1 35 ? -12.46510 -43.91585 31.31786 1.000 232.83289 35 THR B O 1
ATOM 4889 N N . ARG B 1 36 ? -11.27328 -42.21979 30.41896 1.000 205.16424 36 ARG B N 1
ATOM 4890 C CA . ARG B 1 36 ? -10.84595 -43.01268 29.27083 1.000 198.00329 36 ARG B CA 1
ATOM 4891 C C . ARG B 1 36 ? -10.10362 -44.26872 29.71085 1.000 244.53085 36 ARG B C 1
ATOM 4892 O O . ARG B 1 36 ? -10.45006 -45.38338 29.30327 1.000 247.67732 36 ARG B O 1
ATOM 4896 N N . ALA B 1 37 ? -9.07380 -44.10786 30.54445 1.000 322.27063 37 ALA B N 1
ATOM 4897 C CA . ALA B 1 37 ? -8.28781 -45.26132 30.97073 1.000 325.00588 37 ALA B CA 1
ATOM 4898 C C . ALA B 1 37 ? -9.15293 -46.27652 31.70859 1.000 319.65383 37 ALA B C 1
ATOM 4899 O O . ALA B 1 37 ? -8.95970 -47.48972 31.56520 1.000 334.29384 37 ALA B O 1
ATOM 4906 N N . LYS B 1 38 ? -10.11396 -45.80065 32.50515 1.000 231.64735 38 LYS B N 1
ATOM 4907 C CA . LYS B 1 38 ? -11.01134 -46.71759 33.20030 1.000 216.24826 38 LYS B CA 1
ATOM 4908 C C . LYS B 1 38 ? -11.85602 -47.51943 32.21910 1.000 229.72779 38 LYS B C 1
ATOM 4909 O O . LYS B 1 38 ? -12.20719 -48.67168 32.49820 1.000 225.85646 38 LYS B O 1
ATOM 4913 N N . VAL B 1 39 ? -12.18906 -46.93088 31.06855 1.000 231.96338 39 VAL B N 1
ATOM 4914 C CA . VAL B 1 39 ? -12.97407 -47.64449 30.06737 1.000 226.03621 39 VAL B CA 1
ATOM 4915 C C . VAL B 1 39 ? -12.16858 -48.79690 29.48096 1.000 219.35204 39 VAL B C 1
ATOM 4916 O O . VAL B 1 39 ? -12.70106 -49.88756 29.24269 1.000 217.88911 39 VAL B O 1
ATOM 4929 N N . HIS B 1 40 ? -10.87584 -48.57543 29.23453 1.000 238.64609 40 HIS B N 1
ATOM 4930 C CA . HIS B 1 40 ? -10.04187 -49.62941 28.66720 1.000 225.03775 40 HIS B CA 1
ATOM 4931 C C . HIS B 1 40 ? -9.88786 -50.79429 29.63725 1.000 235.54764 40 HIS B C 1
ATOM 4932 O O . HIS B 1 40 ? -9.98938 -51.95993 29.23688 1.000 239.46686 40 HIS B O 1
ATOM 4936 N N . ALA B 1 41 ? -9.63991 -50.50009 30.91609 1.000 248.65877 41 ALA B N 1
ATOM 4937 C CA . ALA B 1 41 ? -9.50406 -51.56365 31.90607 1.000 243.86130 41 ALA B CA 1
ATOM 4938 C C . ALA B 1 41 ? -10.77939 -52.39171 32.00093 1.000 231.19455 41 ALA B C 1
ATOM 4939 O O . ALA B 1 41 ? -10.72602 -53.62472 32.08212 1.000 228.33813 41 ALA B O 1
ATOM 4946 N N . LEU B 1 42 ? -11.93766 -51.72963 31.99435 1.000 225.55462 42 LEU B N 1
ATOM 4947 C CA . LEU B 1 42 ? -13.20390 -52.45348 32.01098 1.000 192.98185 42 LEU B CA 1
ATOM 4948 C C . LEU B 1 42 ? -13.36617 -53.30305 30.75658 1.000 196.29851 42 LEU B C 1
ATOM 4949 O O . LEU B 1 42 ? -13.82690 -54.44873 30.82834 1.000 176.93949 42 LEU B O 1
ATOM 4965 N N . GLN B 1 43 ? -12.99027 -52.75890 29.59598 1.000 211.39470 43 GLN B N 1
ATOM 4966 C CA . GLN B 1 43 ? -13.06508 -53.52971 28.35910 1.000 193.91564 43 GLN B CA 1
ATOM 4967 C C . GLN B 1 43 ? -12.20223 -54.78205 28.44239 1.000 204.31767 43 GLN B C 1
ATOM 4968 O O . GLN B 1 43 ? -12.60325 -55.85473 27.97538 1.000 168.20744 43 GLN B O 1
ATOM 4982 N N . SER B 1 44 ? -11.01047 -54.66500 29.03282 1.000 230.34446 44 SER B N 1
ATOM 4983 C CA . SER B 1 44 ? -10.14547 -55.82991 29.18115 1.000 216.24125 44 SER B CA 1
ATOM 4984 C C . SER B 1 44 ? -10.75228 -56.84351 30.14360 1.000 215.00966 44 SER B C 1
ATOM 4985 O O . SER B 1 44 ? -10.66625 -58.05561 29.91422 1.000 207.94595 44 SER B O 1
ATOM 4993 N N . GLN B 1 45 ? -11.37235 -56.36808 31.21951 1.000 206.76893 45 GLN B N 1
ATOM 4994 C CA . GLN B 1 45 ? -11.99748 -57.24627 32.20110 1.000 171.28229 45 GLN B CA 1
ATOM 4995 C C . GLN B 1 45 ? -13.15491 -58.01869 31.57795 1.000 130.26962 45 GLN B C 1
ATOM 4996 O O . GLN B 1 45 ? -13.01372 -59.18883 31.22338 1.000 109.86084 45 GLN B O 1
ATOM 5000 N N . ALA B 1 50 ? -19.85255 -52.66745 27.74479 1.000 108.40029 50 ALA B N 1
ATOM 5001 C CA . ALA B 1 50 ? -18.42044 -52.39909 27.80525 1.000 138.92124 50 ALA B CA 1
ATOM 5002 C C . ALA B 1 50 ? -17.84863 -52.23554 26.39964 1.000 169.20903 50 ALA B C 1
ATOM 5003 O O . ALA B 1 50 ? -17.48329 -51.13144 25.99704 1.000 177.99729 50 ALA B O 1
ATOM 5010 N N . LYS B 1 51 ? -17.76958 -53.34242 25.65528 1.000 198.82180 51 LYS B N 1
ATOM 5011 C CA . LYS B 1 51 ? -17.29362 -53.26607 24.27738 1.000 201.50057 51 LYS B CA 1
ATOM 5012 C C . LYS B 1 51 ? -18.13830 -52.29355 23.46417 1.000 198.09621 51 LYS B C 1
ATOM 5013 O O . LYS B 1 51 ? -17.62220 -51.58965 22.58774 1.000 228.37761 51 LYS B O 1
ATOM 5017 N N . ALA B 1 52 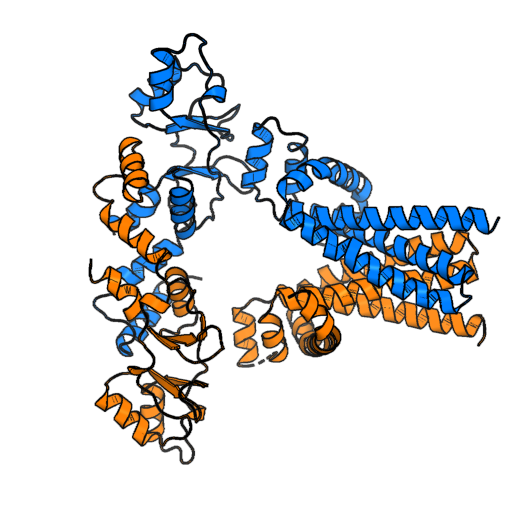? -19.44346 -52.24351 23.73880 1.000 164.62291 52 ALA B N 1
ATOM 5018 C CA . ALA B 1 52 ? -20.29266 -51.24970 23.09266 1.000 153.20941 52 ALA B CA 1
ATOM 5019 C C . ALA B 1 52 ? -19.97735 -49.84985 23.60315 1.000 154.40123 52 ALA B C 1
ATOM 5020 O O . ALA B 1 52 ? -20.01562 -48.87911 22.83769 1.000 147.80007 52 ALA B O 1
ATOM 5027 N N . LEU B 1 53 ? -19.66496 -49.72726 24.89610 1.000 149.67922 53 LEU B N 1
ATOM 5028 C CA . LEU B 1 53 ? -19.30161 -48.42771 25.44987 1.000 163.73107 53 LEU B CA 1
ATOM 5029 C C . LEU B 1 53 ? -18.03841 -47.88694 24.79316 1.000 171.84004 53 LEU B C 1
ATOM 5030 O O . LEU B 1 53 ? -17.94724 -46.69000 24.49509 1.000 149.83187 53 LEU B O 1
ATOM 5034 N N . ASP B 1 54 ? -17.04928 -48.75384 24.56353 1.000 184.31083 54 ASP B N 1
ATOM 5035 C CA . ASP B 1 54 ? -15.84539 -48.32323 23.86159 1.000 166.93044 54 ASP B CA 1
ATOM 5036 C C . ASP B 1 54 ? -16.16183 -47.93750 22.42226 1.000 181.02044 54 ASP B C 1
ATOM 5037 O O . ASP B 1 54 ? -15.56325 -47.00292 21.87667 1.000 176.70433 54 ASP B O 1
ATOM 5041 N N . THR B 1 55 ? -17.10136 -48.64498 21.79149 1.000 187.38279 55 THR B N 1
ATOM 5042 C CA . THR B 1 55 ? -17.48920 -48.30532 20.42680 1.000 167.44964 55 THR B CA 1
ATOM 5043 C C . THR B 1 55 ? -18.09186 -46.90670 20.36680 1.000 165.48856 55 THR B C 1
ATOM 5044 O O . THR B 1 55 ? -17.70398 -46.08459 19.52842 1.000 177.53856 55 THR B O 1
ATOM 5048 N N . LEU B 1 56 ? -19.04145 -46.61550 21.25965 1.000 157.95372 56 LEU B N 1
ATOM 5049 C CA . LEU B 1 56 ? -19.64920 -45.28984 21.28121 1.000 163.79924 56 LEU B CA 1
ATOM 5050 C C . LEU B 1 56 ? -18.64698 -44.21849 21.69303 1.000 169.33814 56 LEU B C 1
ATOM 5051 O O . LEU B 1 56 ? -18.73483 -43.07729 21.22532 1.000 175.36399 56 LEU B O 1
ATOM 5055 N N . LYS B 1 57 ? -17.69304 -44.56053 22.56231 1.000 164.35790 57 LYS B N 1
ATOM 5056 C CA . LYS B 1 57 ? -16.69141 -43.58989 22.98473 1.000 150.78221 57 LYS B CA 1
ATOM 5057 C C . LYS B 1 57 ? -15.75201 -43.20039 21.85100 1.000 177.99345 57 LYS B C 1
ATOM 5058 O O . LYS B 1 57 ? -15.12762 -42.13604 21.91961 1.000 190.43583 57 LYS B O 1
ATOM 5062 N N . ARG B 1 58 ? -15.64158 -44.03326 20.81209 1.000 177.06009 58 ARG B N 1
ATOM 5063 C CA . ARG B 1 58 ? -14.77247 -43.70412 19.68673 1.000 182.08625 58 ARG B CA 1
ATOM 5064 C C . ARG B 1 58 ? -15.13294 -42.34969 19.08885 1.000 201.75993 58 ARG B C 1
ATOM 5065 O O . ARG B 1 58 ? -14.24718 -41.57542 18.70711 1.000 228.86008 58 ARG B O 1
ATOM 5069 N N . SER B 1 59 ? -16.42603 -42.04914 18.99383 1.000 198.07211 59 SER B N 1
ATOM 5070 C CA . SER B 1 59 ? -16.92177 -40.75304 18.53354 1.000 186.84823 59 SER B CA 1
ATOM 5071 C C . SER B 1 59 ? -17.67815 -40.13012 19.70561 1.000 195.21098 59 SER B C 1
ATOM 5072 O O . SER B 1 59 ? -18.88419 -40.33878 19.86106 1.000 205.97385 59 SER B O 1
ATOM 5080 N N . THR B 1 60 ? -16.95978 -39.36789 20.53415 1.000 190.95774 60 THR B N 1
ATOM 5081 C CA . THR B 1 60 ? -17.57191 -38.79202 21.72729 1.000 189.72233 60 THR B CA 1
ATOM 5082 C C . THR B 1 60 ? -18.79409 -37.95346 21.37424 1.000 198.45362 60 THR B C 1
ATOM 5083 O O . THR B 1 60 ? -19.81516 -38.00742 22.07018 1.000 194.00554 60 THR B O 1
ATOM 5087 N N . ASP B 1 61 ? -18.71120 -37.17236 20.29408 1.000 209.46139 61 ASP B N 1
ATOM 5088 C CA . ASP B 1 61 ? -19.84439 -36.34300 19.90016 1.000 198.00527 61 ASP B CA 1
ATOM 5089 C C . ASP B 1 61 ? -21.02774 -37.18879 19.44618 1.000 170.92759 61 ASP B C 1
ATOM 5090 O O . ASP B 1 61 ? -22.18008 -36.76449 19.58847 1.000 156.26948 61 ASP B O 1
ATOM 5099 N N . ALA B 1 62 ? -20.76784 -38.38257 18.90619 1.000 153.61784 62 ALA B N 1
ATOM 5100 C CA . ALA B 1 62 ? -21.85808 -39.24676 18.46484 1.000 129.50888 62 ALA B CA 1
ATOM 5101 C C . ALA B 1 62 ? -22.80849 -39.56433 19.61321 1.000 121.24616 62 ALA B C 1
ATOM 5102 O O . ALA B 1 62 ? -24.03334 -39.53662 19.44145 1.000 108.60785 62 ALA B O 1
ATOM 5109 N N . ILE B 1 63 ? -22.26231 -39.87173 20.79203 1.000 121.37784 63 ILE B N 1
ATOM 5110 C CA . ILE B 1 63 ? -23.10296 -40.09524 21.96404 1.000 107.19889 63 ILE B CA 1
ATOM 5111 C C . ILE B 1 63 ? -23.99730 -38.88777 22.20971 1.000 117.06951 63 ILE B C 1
ATOM 5112 O O . ILE B 1 63 ? -25.17037 -39.02739 22.57801 1.000 110.34269 63 ILE B O 1
ATOM 5128 N N . GLN B 1 64 ? -23.45908 -37.68392 22.00580 1.000 128.30672 64 GLN B N 1
ATOM 5129 C CA . GLN B 1 64 ? -24.23304 -36.47378 22.25528 1.000 117.24707 64 GLN B CA 1
ATOM 5130 C C . GLN B 1 64 ? -25.37751 -36.33312 21.26055 1.000 97.47018 64 GLN B C 1
ATOM 5131 O O . GLN B 1 64 ? -26.48225 -35.92045 21.63279 1.000 86.29695 64 GLN B O 1
ATOM 5135 N N . ILE B 1 65 ? -25.13483 -36.66541 19.99120 1.000 99.36327 65 ILE B N 1
ATOM 5136 C CA . ILE B 1 65 ? -26.19109 -36.56322 18.98883 1.000 94.26997 65 ILE B CA 1
ATOM 5137 C C . ILE B 1 65 ? -27.31844 -37.53644 19.31471 1.000 107.92984 65 ILE B C 1
ATOM 5138 O O . ILE B 1 65 ? -28.49010 -37.15189 19.40531 1.000 113.93646 65 ILE B O 1
ATOM 5154 N N . THR B 1 66 ? -26.97814 -38.81323 19.50776 1.000 114.80654 66 THR B N 1
ATOM 5155 C CA . THR B 1 66 ? -28.00105 -39.81749 19.78344 1.000 111.36890 66 THR B CA 1
ATOM 5156 C C . THR B 1 66 ? -28.80302 -39.45368 21.02768 1.000 90.80884 66 THR B C 1
ATOM 5157 O O . THR B 1 66 ? -30.03895 -39.48887 21.01809 1.000 94.44229 66 THR B O 1
ATOM 5168 N N . THR B 1 67 ? -28.11260 -39.09587 22.11227 1.000 87.07515 67 THR B N 1
ATOM 5169 C CA . THR B 1 67 ? -28.81020 -38.74541 23.34465 1.000 83.68868 67 THR B CA 1
ATOM 5170 C C . THR B 1 67 ? -29.64950 -37.48636 23.16599 1.000 90.86100 67 THR B C 1
ATOM 5171 O O . THR B 1 67 ? -30.78942 -37.41950 23.64108 1.000 72.15347 67 THR B O 1
ATOM 5182 N N . LEU B 1 68 ? -29.10218 -36.47492 22.48748 1.000 109.62260 68 LEU B N 1
ATOM 5183 C CA . LEU B 1 68 ? -29.83724 -35.22797 22.29891 1.000 94.30050 68 LEU B CA 1
ATOM 5184 C C . LEU B 1 68 ? -31.17504 -35.48210 21.61738 1.000 79.35568 68 LEU B C 1
ATOM 5185 O O . LEU B 1 68 ? -32.21657 -34.98548 22.06032 1.000 86.01643 68 LEU B O 1
ATOM 5189 N N . ILE B 1 69 ? -31.16452 -36.25892 20.53323 1.000 78.37696 69 ILE B N 1
ATOM 5190 C CA . ILE B 1 69 ? -32.40565 -36.56038 19.82918 1.000 90.76233 69 ILE B CA 1
ATOM 5191 C C . ILE B 1 69 ? -33.33980 -37.35921 20.72601 1.000 77.95782 69 ILE B C 1
ATOM 5192 O O . ILE B 1 69 ? -34.56306 -37.18786 20.68507 1.000 67.12082 69 ILE B O 1
ATOM 5208 N N . GLY B 1 70 ? -32.78005 -38.24584 21.54786 1.000 84.82882 70 GLY B N 1
ATOM 5209 C CA . GLY B 1 70 ? -33.61278 -39.03984 22.43491 1.000 69.30903 70 GLY B CA 1
ATOM 5210 C C . GLY B 1 70 ? -34.30864 -38.19220 23.48114 1.000 68.68608 70 GLY B C 1
ATOM 5211 O O . GLY B 1 70 ? -35.51933 -38.30895 23.68992 1.000 102.77685 70 GLY B O 1
ATOM 5215 N N . SER B 1 71 ? -33.55169 -37.32171 24.15130 1.000 66.60193 71 SER B N 1
ATOM 5216 C CA . SER B 1 71 ? -34.13621 -36.50515 25.20933 1.000 66.43974 71 SER B CA 1
ATOM 5217 C C . SER B 1 71 ? -35.10770 -35.47553 24.64431 1.000 77.91348 71 SER B C 1
ATOM 5218 O O . SER B 1 71 ? -36.14680 -35.19408 25.25297 1.000 92.10631 71 SER B O 1
ATOM 5226 N N . THR B 1 72 ? -34.78862 -34.90168 23.48381 1.000 81.29252 72 THR B N 1
ATOM 5227 C CA . THR B 1 72 ? -35.65196 -33.87707 22.90633 1.000 65.67295 72 THR B CA 1
ATOM 5228 C C . THR B 1 72 ? -36.99126 -34.46360 22.47838 1.000 66.69792 72 THR B C 1
ATOM 5229 O O . THR B 1 72 ? -38.05313 -33.93028 22.82143 1.000 66.93667 72 THR B O 1
ATOM 5240 N N . ILE B 1 73 ? -36.96013 -35.56496 21.72501 1.000 81.79539 73 ILE B N 1
ATOM 5241 C CA . ILE B 1 73 ? -38.19974 -36.18994 21.27426 1.000 76.67527 73 ILE B CA 1
ATOM 5242 C C . ILE B 1 73 ? -39.00751 -36.69069 22.46386 1.000 69.13010 73 ILE B C 1
ATOM 5243 O O . ILE B 1 73 ? -40.24163 -36.60577 22.47665 1.000 69.78201 73 ILE B O 1
ATOM 5259 N N . ALA B 1 74 ? -38.32930 -37.23221 23.47661 1.000 69.07770 74 ALA B N 1
ATOM 5260 C CA . ALA B 1 74 ? -39.04123 -37.72022 24.65214 1.000 69.81102 74 ALA B CA 1
ATOM 5261 C C . ALA B 1 74 ? -39.74490 -36.58111 25.37987 1.000 72.53954 74 ALA B C 1
ATOM 5262 O O . ALA B 1 74 ? -40.89377 -36.72846 25.81112 1.000 81.98437 74 ALA B O 1
ATOM 5269 N N . ASN B 1 75 ? -39.07571 -35.43144 25.51619 1.000 93.64053 75 ASN B N 1
ATOM 5270 C CA . ASN B 1 75 ? -39.65045 -34.30685 26.24852 1.000 86.09961 75 ASN B CA 1
ATOM 5271 C C . ASN B 1 75 ? -40.71345 -33.56859 25.44359 1.000 86.65644 75 ASN B C 1
ATOM 5272 O O . ASN B 1 75 ? -41.63874 -32.99410 26.02884 1.000 68.39388 75 ASN B O 1
ATOM 5283 N N . VAL B 1 76 ? -40.59308 -33.55383 24.11540 1.000 81.88668 76 VAL B N 1
ATOM 5284 C CA . VAL B 1 76 ? -41.65908 -33.00497 23.28214 1.000 68.35853 76 VAL B CA 1
ATOM 5285 C C . VAL B 1 76 ? -42.93887 -33.80776 23.47682 1.000 88.96155 76 VAL B C 1
ATOM 5286 O O . VAL B 1 76 ? -44.03191 -33.24320 23.60994 1.000 100.22999 76 VAL B O 1
ATOM 5299 N N . ALA B 1 77 ? -42.82149 -35.13854 23.50869 1.000 75.71053 77 ALA B N 1
ATOM 5300 C CA . ALA B 1 77 ? -43.99942 -35.98595 23.66136 1.000 71.63080 77 ALA B CA 1
ATOM 5301 C C . ALA B 1 77 ? -44.63893 -35.80654 25.03133 1.000 71.94194 77 ALA B C 1
ATOM 5302 O O . ALA B 1 77 ? -45.86976 -35.76965 25.14782 1.000 85.47481 77 ALA B O 1
ATOM 5309 N N . VAL B 1 78 ? -43.81950 -35.71488 26.08163 1.000 71.41918 78 VAL B N 1
ATOM 5310 C CA . VAL B 1 78 ? -44.34499 -35.46048 27.42137 1.000 71.67727 78 VAL B CA 1
ATOM 5311 C C . VAL B 1 78 ? -45.27561 -34.25579 27.39203 1.000 81.55448 78 VAL B C 1
ATOM 5312 O O . VAL B 1 78 ? -46.38889 -34.29078 27.92826 1.000 99.60879 78 VAL B O 1
ATOM 5325 N N . ALA B 1 79 ? -44.82878 -33.16738 26.76629 1.000 70.42851 79 ALA B N 1
ATOM 5326 C CA . ALA B 1 79 ? -45.69026 -31.99938 26.62605 1.000 70.20627 79 ALA B CA 1
ATOM 5327 C C . ALA B 1 79 ? -46.85971 -32.29942 25.69690 1.000 71.07300 79 ALA B C 1
ATOM 5328 O O . ALA B 1 79 ? -48.02230 -32.05741 26.04360 1.000 87.03528 79 ALA B O 1
ATOM 5335 N N . SER B 1 80 ? -46.56524 -32.83634 24.51061 1.000 71.19467 80 SER B N 1
ATOM 5336 C CA . SER B 1 80 ? -47.61089 -33.15761 23.54520 1.000 75.85792 80 SER B CA 1
ATOM 5337 C C . SER B 1 80 ? -48.73593 -33.95494 24.19054 1.000 73.33403 80 SER B C 1
ATOM 5338 O O . SER B 1 80 ? -49.91925 -33.64712 24.00890 1.000 73.91921 80 SER B O 1
ATOM 5346 N N . LEU B 1 81 ? -48.38151 -34.98703 24.95394 1.000 73.82062 81 LEU B N 1
ATOM 5347 C CA . LEU B 1 81 ? -49.39769 -35.84314 25.55379 1.000 75.13890 81 LEU B CA 1
ATOM 5348 C C . LEU B 1 81 ? -50.10668 -35.13248 26.69987 1.000 75.19987 81 LEU B C 1
ATOM 5349 O O . LEU B 1 81 ? -51.34167 -35.10974 26.75880 1.000 76.05783 81 LEU B O 1
ATOM 5365 N N . ALA B 1 82 ? -49.34280 -34.53437 27.61723 1.000 74.33098 82 ALA B N 1
ATOM 5366 C CA . ALA B 1 82 ? -49.96585 -33.87490 28.75923 1.000 74.41923 82 ALA B CA 1
ATOM 5367 C C . ALA B 1 82 ? -50.88327 -32.74281 28.32123 1.000 74.21509 82 ALA B C 1
ATOM 5368 O O . ALA B 1 82 ? -51.89277 -32.47050 28.98039 1.000 102.88659 82 ALA B O 1
ATOM 5375 N N . THR B 1 83 ? -50.54968 -32.06444 27.22481 1.000 73.42307 83 THR B N 1
ATOM 5376 C CA . THR B 1 83 ? -51.38403 -30.96377 26.76165 1.000 85.21859 83 THR B CA 1
ATOM 5377 C C . THR B 1 83 ? -52.57626 -31.45098 25.95443 1.000 92.77022 83 THR B C 1
ATOM 5378 O O . THR B 1 83 ? -53.55199 -30.70858 25.80988 1.000 120.74840 83 THR B O 1
ATOM 5389 N N . ALA B 1 84 ? -52.51981 -32.67247 25.42061 1.000 88.53202 84 ALA B N 1
ATOM 5390 C CA . ALA B 1 84 ? -53.73412 -33.30872 24.92356 1.000 76.38567 84 ALA B CA 1
ATOM 5391 C C . ALA B 1 84 ? -54.56817 -33.82467 26.08994 1.000 85.23226 84 ALA B C 1
ATOM 5392 O O . ALA B 1 84 ? -55.77902 -33.58520 26.15350 1.000 78.16107 84 ALA B O 1
ATOM 5399 N N . ILE B 1 85 ? -53.92727 -34.52897 27.02903 1.000 96.26077 85 ILE B N 1
ATOM 5400 C CA . ILE B 1 85 ? -54.57946 -34.84278 28.29557 1.000 83.11075 85 ILE B CA 1
ATOM 5401 C C . ILE B 1 85 ? -54.99953 -33.55791 28.99756 1.000 94.21088 85 ILE B C 1
ATOM 5402 O O . ILE B 1 85 ? -55.98190 -33.53860 29.74953 1.000 105.39378 85 ILE B O 1
ATOM 5418 N N . GLY B 1 86 ? -54.26335 -32.46865 28.77098 1.000 93.43059 86 GLY B N 1
ATOM 5419 C CA . GLY B 1 86 ? -54.58684 -31.22011 29.43957 1.000 75.89877 86 GLY B CA 1
ATOM 5420 C C . GLY B 1 86 ? -55.86468 -30.59313 28.91732 1.000 106.04425 86 GLY B C 1
ATOM 5421 O O . GLY B 1 86 ? -56.71638 -30.15325 29.69464 1.000 142.26346 86 GLY B O 1
ATOM 5425 N N . ILE B 1 87 ? -56.01679 -30.54002 27.59423 1.000 127.40054 87 ILE B N 1
ATOM 5426 C CA . ILE B 1 87 ? -57.17163 -29.85555 27.02475 1.000 118.54385 87 ILE B CA 1
ATOM 5427 C C . ILE B 1 87 ? -58.43197 -30.69437 27.18070 1.000 104.94278 87 ILE B C 1
ATOM 5428 O O . ILE B 1 87 ? -59.52295 -30.15559 27.39169 1.000 107.39221 87 ILE B O 1
ATOM 5444 N N . THR B 1 88 ? -58.30995 -32.01817 27.08574 1.000 100.62295 88 THR B N 1
ATOM 5445 C CA . THR B 1 88 ? -59.46872 -32.88132 27.27041 1.000 94.34715 88 THR B CA 1
ATOM 5446 C C . THR B 1 88 ? -59.94540 -32.91245 28.71470 1.000 87.29283 88 THR B C 1
ATOM 5447 O O . THR B 1 88 ? -60.97390 -33.53923 28.99138 1.000 82.50450 88 THR B O 1
ATOM 5458 N N . LEU B 1 89 ? -59.23415 -32.25810 29.63115 1.000 137.28287 89 LEU B N 1
ATOM 5459 C CA . LEU B 1 89 ? -59.62767 -32.17513 31.03251 1.000 146.53629 89 LEU B CA 1
ATOM 5460 C C . LEU B 1 89 ? -59.99511 -30.76689 31.47421 1.000 160.00164 89 LEU B C 1
ATOM 5461 O O . LEU B 1 89 ? -60.93238 -30.59938 32.25857 1.000 140.12162 89 LEU B O 1
ATOM 5477 N N . TYR B 1 90 ? -59.28424 -29.74316 30.98280 1.000 151.86268 90 TYR B N 1
ATOM 5478 C CA . TYR B 1 90 ? -59.48224 -28.37479 31.44121 1.000 158.82250 90 TYR B CA 1
ATOM 5479 C C . TYR B 1 90 ? -59.77471 -27.39994 30.30404 1.000 128.52098 90 TYR B C 1
ATOM 5480 O O . TYR B 1 90 ? -59.79630 -26.18482 30.53808 1.000 120.52764 90 TYR B O 1
ATOM 5498 N N . GLY B 1 91 ? -59.99967 -27.88987 29.09036 1.000 95.76648 91 GLY B N 1
ATOM 5499 C CA . GLY B 1 91 ? -60.30602 -27.01356 27.97934 1.000 95.29383 91 GLY B CA 1
ATOM 5500 C C . GLY B 1 91 ? -59.07501 -26.29268 27.45825 1.000 111.64640 91 GLY B C 1
ATOM 5501 O O . GLY B 1 91 ? -57.93583 -26.74484 27.61179 1.000 132.30340 91 GLY B O 1
ATOM 5505 N N . ASN B 1 92 ? -59.31987 -25.14216 26.82379 1.000 96.89638 92 ASN B N 1
ATOM 5506 C CA . ASN B 1 92 ? -58.21707 -24.34999 26.28727 1.000 79.95128 92 ASN B CA 1
ATOM 5507 C C . ASN B 1 92 ? -57.18429 -24.04879 27.36559 1.000 81.96075 92 ASN B C 1
ATOM 5508 O O . ASN B 1 92 ? -55.97688 -24.06113 27.10222 1.000 91.99839 92 ASN B O 1
ATOM 5519 N N . LEU B 1 93 ? -57.63997 -23.78817 28.59303 1.000 92.23497 93 LEU B N 1
ATOM 5520 C CA . LEU B 1 93 ? -56.72025 -23.61235 29.71059 1.000 82.55902 93 LEU B CA 1
ATOM 5521 C C . LEU B 1 93 ? -55.87819 -24.85436 29.96922 1.000 97.45880 93 LEU B C 1
ATOM 5522 O O . LEU B 1 93 ? -54.90467 -24.77715 30.72811 1.000 104.55322 93 LEU B O 1
ATOM 5526 N N . GLY B 1 94 ? -56.22705 -25.98958 29.35890 1.000 104.16122 94 GLY B N 1
ATOM 5527 C CA . GLY B 1 94 ? -55.44835 -27.19962 29.55340 1.000 93.50789 94 GLY B CA 1
ATOM 5528 C C . GLY B 1 94 ? -54.06594 -27.13314 28.93701 1.000 90.64186 94 GLY B C 1
ATOM 5529 O O . GLY B 1 94 ? -53.13934 -27.79454 29.41601 1.000 89.08941 94 GLY B O 1
ATOM 5533 N N . ILE B 1 95 ? -53.90505 -26.35517 27.86265 1.000 105.89958 95 ILE B N 1
ATOM 5534 C CA . ILE B 1 95 ? -52.57713 -26.17732 27.28097 1.000 95.51204 95 ILE B CA 1
ATOM 5535 C C . ILE B 1 95 ? -51.66411 -25.47702 28.27818 1.000 86.61431 95 ILE B C 1
ATOM 5536 O O . ILE B 1 95 ? -50.46551 -25.77195 28.36538 1.000 84.25763 95 ILE B O 1
ATOM 5552 N N . ALA B 1 96 ? -52.21810 -24.53274 29.04240 1.000 77.36998 96 ALA B N 1
ATOM 5553 C CA . ALA B 1 96 ? -51.45012 -23.88050 30.09557 1.000 91.87507 96 ALA B CA 1
ATOM 5554 C C . ALA B 1 96 ? -51.15469 -24.85571 31.22669 1.000 88.14434 96 ALA B C 1
ATOM 5555 O O . ALA B 1 96 ? -50.01527 -24.95375 31.69561 1.000 116.26438 96 ALA B O 1
ATOM 5562 N N . VAL B 1 97 ? -52.17340 -25.58893 31.67827 1.000 70.88399 97 VAL B N 1
ATOM 5563 C CA . VAL B 1 97 ? -51.95166 -26.62353 32.68423 1.000 78.33717 97 VAL B CA 1
ATOM 5564 C C . VAL B 1 97 ? -50.95211 -27.64952 32.16539 1.000 95.61197 97 VAL B C 1
ATOM 5565 O O . VAL B 1 97 ? -49.97189 -27.98692 32.83949 1.000 88.20546 97 VAL B O 1
ATOM 5578 N N . GLY B 1 98 ? -51.17835 -28.14909 30.94886 1.000 98.32165 98 GLY B N 1
ATOM 5579 C CA . GLY B 1 98 ? -50.25697 -29.11641 30.37598 1.000 77.93418 98 GLY B CA 1
ATOM 5580 C C . GLY B 1 98 ? -48.85293 -28.56614 30.21970 1.000 70.38450 98 GLY B C 1
ATOM 5581 O O . GLY B 1 98 ? -47.86894 -29.27252 30.45212 1.000 77.58925 98 GLY B O 1
ATOM 5585 N N . LEU B 1 99 ? -48.74068 -27.29620 29.82602 1.000 69.48893 99 LEU B N 1
ATOM 5586 C CA . LEU B 1 99 ? -47.42680 -26.67688 29.68797 1.000 75.27219 99 LEU B CA 1
ATOM 5587 C C . LEU B 1 99 ? -46.75165 -26.49697 31.04253 1.000 96.21269 99 LEU B C 1
ATOM 5588 O O . LEU B 1 99 ? -45.53112 -26.65987 31.16196 1.000 67.40732 99 LEU B O 1
ATOM 5604 N N . VAL B 1 100 ? -47.52527 -26.15221 32.07361 1.000 85.53762 100 VAL B N 1
ATOM 5605 C CA . VAL B 1 100 ? -46.95082 -25.97723 33.40383 1.000 75.88709 100 VAL B CA 1
ATOM 5606 C C . VAL B 1 100 ? -46.47209 -27.31192 33.96008 1.000 91.66730 100 VAL B C 1
ATOM 5607 O O . VAL B 1 100 ? -45.30833 -27.45716 34.35602 1.000 74.42452 100 VAL B O 1
ATOM 5620 N N . VAL B 1 101 ? -47.35956 -28.30918 33.99118 1.000 91.78765 101 VAL B N 1
ATOM 5621 C CA . VAL B 1 101 ? -47.03473 -29.57831 34.63309 1.000 72.69847 101 VAL B CA 1
ATOM 5622 C C . VAL B 1 101 ? -45.98742 -30.33957 33.83011 1.000 70.37183 101 VAL B C 1
ATOM 5623 O O . VAL B 1 101 ? -45.03728 -30.89287 34.39602 1.000 70.27511 101 VAL B O 1
ATOM 5636 N N . ALA B 1 102 ? -46.14493 -30.39394 32.50533 1.000 77.73530 102 ALA B N 1
ATOM 5637 C CA . ALA B 1 102 ? -45.16458 -31.09294 31.68177 1.000 70.15574 102 ALA B CA 1
ATOM 5638 C C . ALA B 1 102 ? -43.80394 -30.40954 31.73703 1.000 68.70814 102 ALA B C 1
ATOM 5639 O O . ALA B 1 102 ? -42.76932 -31.07401 31.60889 1.000 68.49356 102 ALA B O 1
ATOM 5646 N N . ALA B 1 103 ? -43.78128 -29.08810 31.92786 1.000 96.58498 103 ALA B N 1
ATOM 5647 C CA . ALA B 1 103 ? -42.50871 -28.38536 32.05154 1.000 97.68244 103 ALA B CA 1
ATOM 5648 C C . ALA B 1 103 ? -41.84720 -28.68098 33.39131 1.000 95.22273 103 ALA B C 1
ATOM 5649 O O . ALA B 1 103 ? -40.61996 -28.81295 33.47014 1.000 95.21162 103 ALA B O 1
ATOM 5656 N N . VAL B 1 104 ? -42.64443 -28.78573 34.45618 1.000 78.40086 104 VAL B N 1
ATOM 5657 C CA . VAL B 1 104 ? -42.08935 -29.07958 35.77201 1.000 67.82720 104 VAL B CA 1
ATOM 5658 C C . VAL B 1 104 ? -41.52523 -30.49381 35.81139 1.000 68.36055 104 VAL B C 1
ATOM 5659 O O . VAL B 1 104 ? -40.45720 -30.73499 36.38630 1.000 73.00416 104 VAL B O 1
ATOM 5672 N N . LEU B 1 105 ? -42.22707 -31.45018 35.20099 1.000 69.17513 105 LEU B N 1
ATOM 5673 C CA . LEU B 1 105 ? -41.80172 -32.84273 35.29271 1.000 71.15614 105 LEU B CA 1
ATOM 5674 C C . LEU B 1 105 ? -40.57867 -33.11289 34.42308 1.000 69.07828 105 LEU B C 1
ATOM 5675 O O . LEU B 1 105 ? -39.69847 -33.89114 34.80827 1.000 69.16378 105 LEU B O 1
ATOM 5691 N N . VAL B 1 106 ? -40.50122 -32.48418 33.24743 1.000 68.38543 106 VAL B N 1
ATOM 5692 C CA . VAL B 1 106 ? -39.36306 -32.72586 32.36344 1.000 68.55431 106 VAL B CA 1
ATOM 5693 C C . VAL B 1 106 ? -38.06491 -32.26743 33.01209 1.000 66.89764 106 VAL B C 1
ATOM 5694 O O . VAL B 1 106 ? -37.00152 -32.85763 32.78106 1.000 66.64584 106 VAL B O 1
ATOM 5707 N N . LEU B 1 107 ? -38.11987 -31.20502 33.81524 1.000 66.48137 107 LEU B N 1
ATOM 5708 C CA . LEU B 1 107 ? -36.93329 -30.77584 34.54511 1.000 65.80561 107 LEU B CA 1
ATOM 5709 C C . LEU B 1 107 ? -36.65084 -31.70950 35.71420 1.000 66.48054 107 LEU B C 1
ATOM 5710 O O . LEU B 1 107 ? -35.54753 -32.25274 35.84139 1.000 66.27726 107 LEU B O 1
ATOM 5726 N N . VAL B 1 108 ? -37.65059 -31.91991 36.57086 1.000 67.34177 108 VAL B N 1
ATOM 5727 C CA . VAL B 1 108 ? -37.43441 -32.66801 37.80605 1.000 68.03716 108 VAL B CA 1
ATOM 5728 C C . VAL B 1 108 ? -37.05138 -34.11005 37.49819 1.000 73.79185 108 VAL B C 1
ATOM 5729 O O . VAL B 1 108 ? -36.02819 -34.61277 37.97733 1.000 75.72784 108 VAL B O 1
ATOM 5742 N N . PHE B 1 109 ? -37.85790 -34.79500 36.68786 1.000 78.15472 109 PHE B N 1
ATOM 5743 C CA . PHE B 1 109 ? -37.67333 -36.21992 36.44332 1.000 69.95458 109 PHE B CA 1
ATOM 5744 C C . PHE B 1 109 ? -37.10686 -36.53848 35.06430 1.000 69.46932 109 PHE B C 1
ATOM 5745 O O . PHE B 1 109 ? -36.83920 -37.71156 34.77989 1.000 70.00531 109 PHE B O 1
ATOM 5762 N N . GLY B 1 110 ? -36.91993 -35.54122 34.20160 1.000 70.18845 110 GLY B N 1
ATOM 5763 C CA . GLY B 1 110 ? -36.52019 -35.80611 32.83438 1.000 75.75781 110 GLY B CA 1
ATOM 5764 C C . GLY B 1 110 ? -35.14034 -35.30812 32.45928 1.000 72.15269 110 GLY B C 1
ATOM 5765 O O . GLY B 1 110 ? -34.51296 -35.85217 31.54427 1.000 66.91466 110 GLY B O 1
ATOM 5769 N N . GLU B 1 111 ? -34.64969 -34.28160 33.15388 1.000 66.43209 111 GLU B N 1
ATOM 5770 C CA . GLU B 1 111 ? -33.36753 -33.69176 32.79257 1.000 83.83273 111 GLU B CA 1
ATOM 5771 C C . GLU B 1 111 ? -32.52688 -33.31652 34.00617 1.000 101.44756 111 GLU B C 1
ATOM 5772 O O . GLU B 1 111 ? -31.40809 -33.81807 34.15797 1.000 125.31091 111 GLU B O 1
ATOM 5784 N N . ILE B 1 112 ? -33.03829 -32.44205 34.87428 1.000 80.88036 112 ILE B N 1
ATOM 5785 C CA . ILE B 1 112 ? -32.25015 -32.01600 36.02904 1.000 74.07731 112 ILE B CA 1
ATOM 5786 C C . ILE B 1 112 ? -31.98714 -33.19621 36.95683 1.000 82.15252 112 ILE B C 1
ATOM 5787 O O . ILE B 1 112 ? -30.84333 -33.46500 37.34328 1.000 99.56931 112 ILE B O 1
ATOM 5803 N N . GLY B 1 113 ? -33.04325 -33.91165 37.33244 1.000 81.29963 113 GLY B N 1
ATOM 5804 C CA . GLY B 1 113 ? -32.93704 -35.01979 38.25004 1.000 82.97094 113 GLY B CA 1
ATOM 5805 C C . GLY B 1 113 ? -31.93698 -36.07504 37.82413 1.000 105.23922 113 GLY B C 1
ATOM 5806 O O . GLY B 1 113 ? -30.94541 -36.33445 38.51340 1.000 135.05651 113 GLY B O 1
ATOM 5810 N N . PRO B 1 114 ? -32.18215 -36.71361 36.67753 1.000 96.36722 114 PRO B N 1
ATOM 5811 C CA . PRO B 1 114 ? -31.30704 -37.82738 36.26727 1.000 92.35399 114 PRO B CA 1
ATOM 5812 C C . PRO B 1 114 ? -29.85983 -37.42575 36.04031 1.000 106.10120 114 PRO B C 1
ATOM 5813 O O . PRO B 1 114 ? -28.96233 -38.25823 36.22406 1.000 110.05761 114 PRO B O 1
ATOM 5824 N N . LYS B 1 115 ? -29.60132 -36.18007 35.63755 1.000 129.55407 115 LYS B N 1
ATOM 5825 C CA . LYS B 1 115 ? -28.22548 -35.75806 35.39540 1.000 108.49156 115 LYS B CA 1
ATOM 5826 C C . LYS B 1 115 ? -27.41525 -35.74920 36.68610 1.000 121.41151 115 LYS B C 1
ATOM 5827 O O . LYS B 1 115 ? -26.24777 -36.15697 36.69644 1.000 156.35198 115 LYS B O 1
ATOM 5831 N N . MET B 1 116 ? -28.01705 -35.29162 37.78501 1.000 106.53803 116 MET B N 1
ATOM 5832 C CA . MET B 1 116 ? -27.30572 -35.25825 39.05821 1.000 125.25082 116 MET B CA 1
ATOM 5833 C C . MET B 1 116 ? -27.06561 -36.66710 39.59176 1.000 135.40393 116 MET B C 1
ATOM 5834 O O . MET B 1 116 ? -25.94737 -37.00472 39.99788 1.000 146.36990 116 MET B O 1
ATOM 5848 N N . TYR B 1 117 ? -28.10269 -37.50952 39.59037 1.000 136.31537 117 TYR B N 1
ATOM 5849 C CA . TYR B 1 117 ? -27.96719 -38.85608 40.13556 1.000 120.88269 117 TYR B CA 1
ATOM 5850 C C . TYR B 1 117 ? -27.06121 -39.74357 39.29084 1.000 127.79018 117 TYR B C 1
ATOM 5851 O O . TYR B 1 117 ? -26.61704 -40.79105 39.77439 1.000 128.36059 117 TYR B O 1
ATOM 5855 N N . ALA B 1 118 ? -26.77779 -39.35379 38.04565 1.000 129.63326 118 ALA B N 1
ATOM 5856 C CA . ALA B 1 118 ? -25.91072 -40.16762 37.20152 1.000 105.56742 118 ALA B CA 1
ATOM 5857 C C . ALA B 1 118 ? -24.46790 -40.15100 37.69105 1.000 129.42981 118 ALA B C 1
ATOM 5858 O O . ALA B 1 118 ? -23.73585 -41.12503 37.48554 1.000 156.67588 118 ALA B O 1
ATOM 5865 N N . SER B 1 119 ? -24.03821 -39.06184 38.33261 1.000 123.87293 119 SER B N 1
ATOM 5866 C CA . SER B 1 119 ? -22.67209 -39.00327 38.84148 1.000 116.42029 119 SER B CA 1
ATOM 5867 C C . SER B 1 119 ? -22.49449 -39.87887 40.07682 1.000 140.11688 119 SER B C 1
ATOM 5868 O O . SER B 1 119 ? -21.40177 -40.41056 40.30491 1.000 119.74013 119 SER B O 1
ATOM 5876 N N . ARG B 1 120 ? -23.54985 -40.04470 40.87862 1.000 154.15796 120 ARG B N 1
ATOM 5877 C CA . ARG B 1 120 ? -23.44811 -40.86140 42.08436 1.000 120.80553 120 ARG B CA 1
ATOM 5878 C C . ARG B 1 120 ? -23.29198 -42.33800 41.73705 1.000 128.72200 120 ARG B C 1
ATOM 5879 O O . ARG B 1 120 ? -22.41694 -43.02393 42.27854 1.000 152.20270 120 ARG B O 1
ATOM 5883 N N . TYR B 1 121 ? -24.13965 -42.84814 40.84221 1.000 104.75366 121 TYR B N 1
ATOM 5884 C CA . TYR B 1 121 ? -24.04370 -44.23376 40.39546 1.000 107.22901 121 TYR B CA 1
ATOM 5885 C C . TYR B 1 121 ? -23.59506 -44.28337 38.93947 1.000 129.46403 121 TYR B C 1
ATOM 5886 O O . TYR B 1 121 ? -24.21744 -44.95693 38.11109 1.000 131.56438 121 TYR B O 1
ATOM 5890 N N . THR B 1 122 ? -22.50895 -43.57365 38.62250 1.000 136.39968 122 THR B N 1
ATOM 5891 C CA . THR B 1 122 ? -22.06381 -43.47517 37.23670 1.000 143.08729 122 THR B CA 1
ATOM 5892 C C . THR B 1 122 ? -21.52253 -44.80077 36.71693 1.000 136.54785 122 THR B C 1
ATOM 5893 O O . THR B 1 122 ? -21.57298 -45.05690 35.50854 1.000 145.10973 122 THR B O 1
ATOM 5904 N N . GLU B 1 123 ? -21.01059 -45.65411 37.60394 1.000 122.51300 123 GLU B N 1
ATOM 5905 C CA . GLU B 1 123 ? -20.40241 -46.90550 37.16469 1.000 139.58320 123 GLU B CA 1
ATOM 5906 C C . GLU B 1 123 ? -21.44383 -47.84342 36.56486 1.000 133.49698 123 GLU B C 1
ATOM 5907 O O . GLU B 1 123 ? -21.38358 -48.18246 35.37712 1.000 119.94165 123 GLU B O 1
ATOM 5911 N N . GLU B 1 124 ? -22.41302 -48.27349 37.37575 1.000 130.09995 124 GLU B N 1
ATOM 5912 C CA . GLU B 1 124 ? -23.38163 -49.25985 36.90780 1.000 126.78121 124 GLU B CA 1
ATOM 5913 C C . GLU B 1 124 ? -24.25898 -48.69960 35.79459 1.000 148.66206 124 GLU B C 1
ATOM 5914 O O . GLU B 1 124 ? -24.59108 -49.41371 34.84072 1.000 148.47699 124 GLU B O 1
ATOM 5918 N N . LEU B 1 125 ? -24.64779 -47.42670 35.89684 1.000 162.53875 125 LEU B N 1
ATOM 5919 C CA . LEU B 1 125 ? -25.53548 -46.84881 34.89257 1.000 172.30498 125 LEU B CA 1
ATOM 5920 C C . LEU B 1 125 ? -24.84741 -46.75374 33.53623 1.000 174.55284 125 LEU B C 1
ATOM 5921 O O . LEU B 1 125 ? -25.48648 -46.94789 32.49559 1.000 184.66660 125 LEU B O 1
ATOM 5937 N N . ALA B 1 126 ? -23.54410 -46.46571 33.52574 1.000 129.16964 126 ALA B N 1
ATOM 5938 C CA . ALA B 1 126 ? -22.82985 -46.33386 32.26002 1.000 116.74600 126 ALA B CA 1
ATOM 5939 C C . ALA B 1 126 ? -22.84480 -47.64049 31.47432 1.000 160.97459 126 ALA B C 1
ATOM 5940 O O . ALA B 1 126 ? -23.05095 -47.63716 30.25483 1.000 170.96334 126 ALA B O 1
ATOM 5947 N N . LEU B 1 127 ? -22.62975 -48.77017 32.15381 1.000 165.45207 127 LEU B N 1
ATOM 5948 C CA . LEU B 1 127 ? -22.59496 -50.05154 31.45483 1.000 148.58309 127 LEU B CA 1
ATOM 5949 C C . LEU B 1 127 ? -23.99459 -50.49892 31.04794 1.000 147.75088 127 LEU B C 1
ATOM 5950 O O . LEU B 1 127 ? -24.17640 -51.10519 29.98563 1.000 142.60064 127 LEU B O 1
ATOM 5954 N N . ARG B 1 128 ? -24.99768 -50.20884 31.87757 1.000 149.70792 128 ARG B N 1
ATOM 5955 C CA . ARG B 1 128 ? -26.35125 -50.66240 31.57939 1.000 122.47248 128 ARG B CA 1
ATOM 5956 C C . ARG B 1 128 ? -26.90969 -49.96944 30.34251 1.000 137.68347 128 ARG B C 1
ATOM 5957 O O . ARG B 1 128 ? -27.61078 -50.59792 29.53551 1.000 130.06789 128 ARG B O 1
ATOM 5961 N N . VAL B 1 129 ? -26.59267 -48.67506 30.16466 1.000 142.03651 129 VAL B N 1
ATOM 5962 C CA . VAL B 1 129 ? -27.09876 -47.92546 29.01542 1.000 129.32322 129 VAL B CA 1
ATOM 5963 C C . VAL B 1 129 ? -26.14400 -47.91462 27.82975 1.000 126.89574 129 VAL B C 1
ATOM 5964 O O . VAL B 1 129 ? -26.42291 -47.23497 26.82488 1.000 97.90463 129 VAL B O 1
ATOM 5977 N N . SER B 1 130 ? -25.04115 -48.66738 27.89741 1.000 135.53913 130 SER B N 1
ATOM 5978 C CA . SER B 1 130 ? -24.10478 -48.71390 26.77681 1.000 132.87513 130 SER B CA 1
ATOM 5979 C C . SER B 1 130 ? -24.73273 -49.37203 25.54855 1.000 115.68454 130 SER B C 1
ATOM 5980 O O . SER B 1 130 ? -24.79042 -48.78232 24.45966 1.000 90.78059 130 SER B O 1
ATOM 5988 N N . ARG B 1 131 ? -25.19859 -50.60654 25.70927 1.000 110.11168 131 ARG B N 1
ATOM 5989 C CA . ARG B 1 131 ? -25.78730 -51.33602 24.59066 1.000 112.49888 131 ARG B CA 1
ATOM 5990 C C . ARG B 1 131 ? -27.01762 -50.64336 24.02353 1.000 133.06397 131 ARG B C 1
ATOM 5991 O O . ARG B 1 131 ? -27.05720 -50.40651 22.80364 1.000 131.55651 131 ARG B O 1
ATOM 5995 N N . PRO B 1 132 ? -28.03909 -50.29510 24.81473 1.000 139.06418 132 PRO B N 1
ATOM 5996 C CA . PRO B 1 132 ? -29.24589 -49.70351 24.20629 1.000 113.35740 132 PRO B CA 1
ATOM 5997 C C . PRO B 1 132 ? -28.97988 -48.39591 23.48127 1.000 97.73461 132 PRO B C 1
ATOM 5998 O O . PRO B 1 132 ? -29.50722 -48.18816 22.38128 1.000 102.64030 132 PRO B O 1
ATOM 6009 N N . ILE B 1 133 ? -28.18165 -47.49967 24.06755 1.000 98.88042 133 ILE B N 1
ATOM 6010 C CA . ILE B 1 133 ? -27.83279 -46.26580 23.37009 1.000 112.51840 133 ILE B CA 1
ATOM 6011 C C . ILE B 1 133 ? -27.08852 -46.58242 22.07834 1.000 111.74917 133 ILE B C 1
ATOM 6012 O O . ILE B 1 133 ? -27.19935 -45.84636 21.09008 1.000 100.14354 133 ILE B O 1
ATOM 6028 N N . LEU B 1 134 ? -26.32140 -47.67739 22.05992 1.000 116.59167 134 LEU B N 1
ATOM 6029 C CA . LEU B 1 134 ? -25.65556 -48.09365 20.82943 1.000 100.60951 134 LEU B CA 1
ATOM 6030 C C . LEU B 1 134 ? -26.64998 -48.64661 19.81505 1.000 123.07992 134 LEU B C 1
ATOM 6031 O O . LEU B 1 134 ? -26.41448 -48.55397 18.60449 1.000 103.97947 134 LEU B O 1
ATOM 6035 N N . PHE B 1 135 ? -27.75772 -49.22797 20.28520 1.000 124.51738 135 PHE B N 1
ATOM 6036 C CA . PHE B 1 135 ? -28.81098 -49.65796 19.37130 1.000 97.70979 135 PHE B CA 1
ATOM 6037 C C . PHE B 1 135 ? -29.57423 -48.46113 18.81547 1.000 114.39802 135 PHE B C 1
ATOM 6038 O O . PHE B 1 135 ? -29.85573 -48.40103 17.61268 1.000 109.67064 135 PHE B O 1
ATOM 6042 N N . PHE B 1 136 ? -29.91801 -47.49755 19.67626 1.000 123.88699 136 PHE B N 1
ATOM 6043 C CA . PHE B 1 136 ? -30.58917 -46.29195 19.20097 1.000 108.95419 136 PHE B CA 1
ATOM 6044 C C . PHE B 1 136 ? -29.70791 -45.52160 18.22569 1.000 118.61957 136 PHE B C 1
ATOM 6045 O O . PHE B 1 136 ? -30.20036 -44.96101 17.23961 1.000 145.51096 136 PHE B O 1
ATOM 6062 N N . SER B 1 137 ? -28.40063 -45.47140 18.49109 1.000 105.47687 137 SER B N 1
ATOM 6063 C CA . SER B 1 137 ? -27.49555 -44.77316 17.58480 1.000 105.21543 137 SER B CA 1
ATOM 6064 C C . SER B 1 137 ? -27.51262 -45.40859 16.20018 1.000 130.27307 137 SER B C 1
ATOM 6065 O O . SER B 1 137 ? -27.48381 -44.70447 15.18395 1.000 119.79852 137 SER B O 1
ATOM 6073 N N . LYS B 1 138 ? -27.55048 -46.74249 16.13964 1.000 113.53587 138 LYS B N 1
ATOM 6074 C CA . LYS B 1 138 ? -27.67898 -47.41658 14.85244 1.000 109.88852 138 LYS B CA 1
ATOM 6075 C C . LYS B 1 138 ? -29.02625 -47.12073 14.20591 1.000 130.36862 138 LYS B C 1
ATOM 6076 O O . LYS B 1 138 ? -29.11717 -47.03558 12.97571 1.000 142.47882 138 LYS B O 1
ATOM 6080 N N . LEU B 1 139 ? -30.07830 -46.96185 15.01179 1.000 125.15061 139 LEU B N 1
ATOM 6081 C CA . LEU B 1 139 ? -31.36229 -46.52430 14.47510 1.000 131.27138 139 LEU B CA 1
ATOM 6082 C C . LEU B 1 139 ? -31.28409 -45.07909 13.99622 1.000 161.20837 139 LEU B C 1
ATOM 6083 O O . LEU B 1 139 ? -31.76679 -44.74268 12.90893 1.000 167.74443 139 LEU B O 1
ATOM 6099 N N . LEU B 1 140 ? -30.68637 -44.20463 14.80716 1.000 174.13842 140 LEU B N 1
ATOM 6100 C CA . LEU B 1 140 ? -30.50802 -42.79907 14.46091 1.000 179.86050 140 LEU B CA 1
ATOM 6101 C C . LEU B 1 140 ? -29.26186 -42.55523 13.61793 1.000 196.95117 140 LEU B C 1
ATOM 6102 O O . LEU B 1 140 ? -28.85805 -41.39864 13.44949 1.000 225.61218 140 LEU B O 1
ATOM 6118 N N . TYR B 1 141 ? -28.65486 -43.61296 13.08280 1.000 168.92539 141 TYR B N 1
ATOM 6119 C CA . TYR B 1 141 ? -27.42336 -43.44804 12.31521 1.000 169.41727 141 TYR B CA 1
ATOM 6120 C C . TYR B 1 141 ? -27.63163 -42.65842 11.03098 1.000 220.88547 141 TYR B C 1
ATOM 6121 O O . TYR B 1 141 ? -26.82410 -41.75482 10.75010 1.000 230.39607 141 TYR B O 1
ATOM 6125 N N . PRO B 1 142 ? -28.65598 -42.93128 10.21425 1.000 218.63458 142 PRO B N 1
ATOM 6126 C CA . PRO B 1 142 ? -28.79484 -42.17109 8.95724 1.000 220.42422 142 PRO B CA 1
ATOM 6127 C C . PRO B 1 142 ? -28.84451 -40.66708 9.16787 1.000 210.04763 142 PRO B C 1
ATOM 6128 O O . PRO B 1 142 ? -28.18083 -39.91942 8.43834 1.000 194.01069 142 PRO B O 1
ATOM 6139 N N . VAL B 1 143 ? -29.61828 -40.19959 10.14979 1.000 202.08747 143 VAL B N 1
ATOM 6140 C CA . VAL B 1 143 ? -29.65289 -38.77035 10.44542 1.000 192.96781 143 VAL B CA 1
ATOM 6141 C C . VAL B 1 143 ? -28.27538 -38.28866 10.88145 1.000 205.14753 143 VAL B C 1
ATOM 6142 O O . VAL B 1 143 ? -27.84472 -37.18366 10.52848 1.000 223.68383 143 VAL B O 1
ATOM 6155 N N . LEU B 1 144 ? -27.56327 -39.10798 11.65892 1.000 232.16520 144 LEU B N 1
ATOM 6156 C CA . LEU B 1 144 ? -26.21544 -38.73890 12.07513 1.000 227.66682 144 LEU B CA 1
ATOM 6157 C C . LEU B 1 144 ? -25.28532 -38.59329 10.87827 1.000 246.75873 144 LEU B C 1
ATOM 6158 O O . LEU B 1 144 ? -24.36558 -37.76750 10.90453 1.000 254.38888 144 LEU B O 1
ATOM 6162 N N . TRP B 1 145 ? -25.50275 -39.38427 9.82366 1.000 238.14782 145 TRP B N 1
ATOM 6163 C CA . TRP B 1 145 ? -24.69309 -39.23965 8.61948 1.000 238.92087 145 TRP B CA 1
ATOM 6164 C C . TRP B 1 145 ? -24.81873 -37.84230 8.03222 1.000 260.23841 145 TRP B C 1
ATOM 6165 O O . TRP B 1 145 ? -23.84365 -37.30958 7.48805 1.000 257.37670 145 TRP B O 1
ATOM 6169 N N . VAL B 1 146 ? -25.99978 -37.23388 8.14122 1.000 300.69115 146 VAL B N 1
ATOM 6170 C CA . VAL B 1 146 ? -26.18304 -35.87662 7.64441 1.000 295.25038 146 VAL B CA 1
ATOM 6171 C C . VAL B 1 146 ? -25.37000 -34.89310 8.47648 1.000 284.52827 146 VAL B C 1
ATOM 6172 O O . VAL B 1 146 ? -24.78551 -33.94236 7.94354 1.000 292.56905 146 VAL B O 1
ATOM 6185 N N . THR B 1 147 ? -25.31912 -35.10269 9.79380 1.000 257.19685 147 THR B N 1
ATOM 6186 C CA . THR B 1 147 ? -24.56642 -34.19973 10.65832 1.000 236.75096 147 THR B CA 1
ATOM 6187 C C . THR B 1 147 ? -23.07947 -34.24265 10.32418 1.000 227.12351 147 THR B C 1
ATOM 6188 O O . THR B 1 147 ? -22.44335 -33.20048 10.12640 1.000 189.78107 147 THR B O 1
ATOM 6199 N N . ASP B 1 148 ? -22.51327 -35.44391 10.25022 1.000 222.31930 148 ASP B N 1
ATOM 6200 C CA . ASP B 1 148 ? -21.11474 -35.63620 9.87882 1.000 189.96369 148 ASP B CA 1
ATOM 6201 C C . ASP B 1 148 ? -20.18326 -34.70632 10.64607 1.000 158.06844 148 ASP B C 1
ATOM 6202 O O . ASP B 1 148 ? -19.13299 -34.30963 10.14041 1.000 132.01703 148 ASP B O 1
ATOM 6206 N N . GLU B 1 169 ? 11.34881 -15.23953 7.30001 1.000 74.92922 169 GLU B N 1
ATOM 6207 C CA . GLU B 1 169 ? 10.07735 -15.77498 7.77301 1.000 101.98774 169 GLU B CA 1
ATOM 6208 C C . GLU B 1 169 ? 10.18953 -16.19305 9.23608 1.000 83.23728 169 GLU B C 1
ATOM 6209 O O . GLU B 1 169 ? 9.91156 -15.40607 10.14020 1.000 76.34374 169 GLU B O 1
ATOM 6212 N N . ILE B 1 170 ? 10.60223 -17.44155 9.46198 1.000 90.52562 170 ILE B N 1
ATOM 6213 C CA . ILE B 1 170 ? 10.75777 -17.92936 10.82894 1.000 81.81641 170 ILE B CA 1
ATOM 6214 C C . ILE B 1 170 ? 11.83860 -17.13912 11.55486 1.000 101.87619 170 ILE B C 1
ATOM 6215 O O . ILE B 1 170 ? 11.71182 -16.83553 12.74743 1.000 115.44343 170 ILE B O 1
ATOM 6219 N N . LYS B 1 171 ? 12.91640 -16.78865 10.84838 1.000 94.16916 171 LYS B N 1
ATOM 6220 C CA . LYS B 1 171 ? 13.99926 -16.04234 11.48001 1.000 85.26782 171 LYS B CA 1
ATOM 6221 C C . LYS B 1 171 ? 13.54091 -14.66426 11.93590 1.000 97.76002 171 LYS B C 1
ATOM 6222 O O . LYS B 1 171 ? 14.04143 -14.14373 12.93951 1.000 105.62530 171 LYS B O 1
ATOM 6226 N N . GLU B 1 172 ? 12.59196 -14.06070 11.21923 1.000 96.98550 172 GLU B N 1
ATOM 6227 C CA . GLU B 1 172 ? 12.12504 -12.72730 11.58294 1.000 103.11054 172 GLU B CA 1
ATOM 6228 C C . GLU B 1 172 ? 11.48727 -12.72910 12.96742 1.000 101.98153 172 GLU B C 1
ATOM 6229 O O . GLU B 1 172 ? 11.82813 -11.90301 13.82148 1.000 103.41800 172 GLU B O 1
ATOM 6233 N N . TRP B 1 173 ? 10.56225 -13.66014 13.21274 1.000 120.80819 173 TRP B N 1
ATOM 6234 C CA . TRP B 1 173 ? 9.88255 -13.69813 14.50454 1.000 105.27910 173 TRP B CA 1
ATOM 6235 C C . TRP B 1 173 ? 10.87013 -13.90999 15.64574 1.000 118.23760 173 TRP B C 1
ATOM 6236 O O . TRP B 1 173 ? 10.71650 -13.32656 16.72650 1.000 134.47059 173 TRP B O 1
ATOM 6240 N N . ILE B 1 174 ? 11.89824 -14.72964 15.42144 1.000 108.09740 174 ILE B N 1
ATOM 6241 C CA . ILE B 1 174 ? 12.85281 -15.03251 16.48260 1.000 110.87017 174 ILE B CA 1
ATOM 6242 C C . ILE B 1 174 ? 13.81469 -13.86630 16.69010 1.000 118.33413 174 ILE B C 1
ATOM 6243 O O . ILE B 1 174 ? 14.08799 -13.46067 17.82612 1.000 131.46156 174 ILE B O 1
ATOM 6259 N N . ASP B 1 175 ? 14.36418 -13.32487 15.59922 1.000 123.12993 175 ASP B N 1
ATOM 6260 C CA . ASP B 1 175 ? 15.28127 -12.19672 15.72510 1.000 85.77951 175 ASP B CA 1
ATOM 6261 C C . ASP B 1 175 ? 14.64624 -11.04760 16.49714 1.000 103.87624 175 ASP B C 1
ATOM 6262 O O . ASP B 1 175 ? 15.34473 -10.32144 17.21492 1.000 125.62620 175 ASP B O 1
ATOM 6266 N N . VAL B 1 176 ? 13.32616 -10.87819 16.37852 1.000 95.53777 176 VAL B N 1
ATOM 6267 C CA . VAL B 1 176 ? 12.64632 -9.81613 17.11133 1.000 111.38449 176 VAL B CA 1
ATOM 6268 C C . VAL B 1 176 ? 12.63376 -10.11915 18.60364 1.000 121.34563 176 VAL B C 1
ATOM 6269 O O . VAL B 1 176 ? 12.83583 -9.22477 19.43384 1.000 147.97156 176 VAL B O 1
ATOM 6282 N N . GLY B 1 177 ? 12.37392 -11.37507 18.97038 1.000 104.18802 177 GLY B N 1
ATOM 6283 C CA . GLY B 1 177 ? 12.34210 -11.72629 20.37961 1.000 101.41843 177 GLY B CA 1
ATOM 6284 C C . GLY B 1 177 ? 13.62899 -11.37010 21.09671 1.000 119.81345 177 GLY B C 1
ATOM 6285 O O . GLY B 1 177 ? 13.60602 -10.87350 22.22616 1.000 136.00861 177 GLY B O 1
ATOM 6289 N N . GLU B 1 178 ? 14.77058 -11.61303 20.44838 1.000 116.55649 178 GLU B N 1
ATOM 6290 C CA . GLU B 1 178 ? 16.04966 -11.28530 21.06612 1.000 103.61747 178 GLU B CA 1
ATOM 6291 C C . GLU B 1 178 ? 16.20291 -9.78407 21.26545 1.000 108.44555 178 GLU B C 1
ATOM 6292 O O . GLU B 1 178 ? 16.80948 -9.34774 22.25043 1.000 125.40153 178 GLU B O 1
ATOM 6296 N N . GLU B 1 179 ? 15.66159 -8.97935 20.34763 1.000 102.79600 179 GLU B N 1
ATOM 6297 C CA . GLU B 1 179 ? 15.76078 -7.53085 20.49065 1.000 120.80076 179 GLU B CA 1
ATOM 6298 C C . GLU B 1 179 ? 14.86038 -7.02429 21.60912 1.000 133.32667 179 GLU B C 1
ATOM 6299 O O . GLU B 1 179 ? 15.23207 -6.10204 22.34321 1.000 180.70910 179 GLU B O 1
ATOM 6311 N N . GLU B 1 180 ? 13.67722 -7.60905 21.75657 1.000 137.21566 180 GLU B N 1
ATOM 6312 C CA . GLU B 1 180 ? 12.78677 -7.26906 22.85664 1.000 141.85592 180 GLU B CA 1
ATOM 6313 C C . GLU B 1 180 ? 13.21978 -7.89997 24.17744 1.000 160.38491 180 GLU B C 1
ATOM 6314 O O . GLU B 1 180 ? 12.49266 -7.78384 25.16906 1.000 179.90384 180 GLU B O 1
ATOM 6318 N N . GLY B 1 181 ? 14.38032 -8.55400 24.21352 1.000 134.73645 181 GLY B N 1
ATOM 6319 C CA . GLY B 1 181 ? 14.83072 -9.24204 25.40359 1.000 141.43002 181 GLY B CA 1
ATOM 6320 C C . GLY B 1 181 ? 14.08885 -10.51847 25.72196 1.000 152.01976 181 GLY B C 1
ATOM 6321 O O . GLY B 1 181 ? 14.38183 -11.14929 26.74546 1.000 126.08569 181 GLY B O 1
ATOM 6325 N N . THR B 1 182 ? 13.13678 -10.91957 24.88004 1.000 164.09580 182 THR B N 1
ATOM 6326 C CA . THR B 1 182 ? 12.36563 -12.12688 25.14941 1.000 133.53571 182 THR B CA 1
ATOM 6327 C C . THR B 1 182 ? 13.23765 -13.37091 25.05345 1.000 126.20656 182 THR B C 1
ATOM 6328 O O . THR B 1 182 ? 13.13002 -14.27302 25.89203 1.000 118.16761 182 THR B O 1
ATOM 6339 N N . ILE B 1 183 ? 14.09863 -13.44153 24.04468 1.000 120.13651 183 ILE B N 1
ATOM 6340 C CA . ILE B 1 183 ? 14.90371 -14.62791 23.79667 1.000 98.90520 183 ILE B CA 1
ATOM 6341 C C . ILE B 1 183 ? 16.37445 -14.26315 23.92234 1.000 92.35413 183 ILE B C 1
ATOM 6342 O O . ILE B 1 183 ? 16.77906 -13.12516 23.66606 1.000 107.62377 183 ILE B O 1
ATOM 6358 N N . GLU B 1 184 ? 17.17379 -15.23878 24.33787 1.000 82.78637 184 GLU B N 1
ATOM 6359 C CA . GLU B 1 184 ? 18.62485 -15.12656 24.32101 1.000 76.71481 184 GLU B CA 1
ATOM 6360 C C . GLU B 1 184 ? 19.15334 -15.85886 23.09468 1.000 94.88286 184 GLU B C 1
ATOM 6361 O O . GLU B 1 184 ? 18.69675 -16.96037 22.77317 1.000 108.86376 184 GLU B O 1
ATOM 6365 N N . GLU B 1 185 ? 20.11050 -15.23717 22.40399 1.000 88.53347 185 GLU B N 1
ATOM 6366 C CA . GLU B 1 185 ? 20.62037 -15.81571 21.16654 1.000 104.69469 185 GLU B CA 1
ATOM 6367 C C . GLU B 1 185 ? 21.24526 -17.18795 21.38036 1.000 128.96158 185 GLU B C 1
ATOM 6368 O O . GLU B 1 185 ? 21.33250 -17.97011 20.42769 1.000 119.80697 185 GLU B O 1
ATOM 6380 N N . GLU B 1 186 ? 21.67721 -17.50250 22.60256 1.000 125.86257 186 GLU B N 1
ATOM 6381 C CA . GLU B 1 186 ? 22.23225 -18.82620 22.86371 1.000 92.93860 186 GLU B CA 1
ATOM 6382 C C . GLU B 1 186 ? 21.15776 -19.90125 22.75808 1.000 110.04796 186 GLU B C 1
ATOM 6383 O O . GLU B 1 186 ? 21.41717 -21.00170 22.25594 1.000 128.66794 186 GLU B O 1
ATOM 6387 N N . GLU B 1 187 ? 19.94028 -19.59700 23.21988 1.000 122.18521 187 GLU B N 1
ATOM 6388 C CA . GLU B 1 187 ? 18.82734 -20.53962 23.19251 1.000 85.27429 187 GLU B CA 1
ATOM 6389 C C . GLU B 1 187 ? 18.05875 -20.50281 21.88074 1.000 88.82654 187 GLU B C 1
ATOM 6390 O O . GLU B 1 187 ? 16.86445 -20.83514 21.85629 1.000 102.14960 187 GLU B O 1
ATOM 6394 N N . ARG B 1 188 ? 18.70604 -20.10537 20.78198 1.000 90.85870 188 ARG B N 1
ATOM 6395 C CA . ARG B 1 188 ? 18.01028 -20.00268 19.50369 1.000 84.95166 188 ARG B CA 1
ATOM 6396 C C . ARG B 1 188 ? 17.95368 -21.34396 18.78304 1.000 84.80214 188 ARG B C 1
ATOM 6397 O O . ARG B 1 188 ? 16.90142 -21.72029 18.25302 1.000 96.91637 188 ARG B O 1
ATOM 6401 N N . ASP B 1 189 ? 19.06842 -22.07487 18.75334 1.000 72.21985 189 ASP B N 1
ATOM 6402 C CA . ASP B 1 189 ? 19.09940 -23.34726 18.04082 1.000 75.58789 189 ASP B CA 1
ATOM 6403 C C . ASP B 1 189 ? 18.08345 -24.32642 18.61721 1.000 92.56301 189 ASP B C 1
ATOM 6404 O O . ASP B 1 189 ? 17.29689 -24.92987 17.87826 1.000 63.37580 189 ASP B O 1
ATOM 6413 N N . MET B 1 190 ? 18.08903 -24.50294 19.94051 1.000 120.77611 190 MET B N 1
ATOM 6414 C CA . MET B 1 190 ? 17.15433 -25.43765 20.55898 1.000 88.41812 190 MET B CA 1
ATOM 6415 C C . MET B 1 190 ? 15.71419 -25.05104 20.24869 1.000 88.98038 190 MET B C 1
ATOM 6416 O O . MET B 1 190 ? 14.88189 -25.91584 19.95230 1.000 92.26527 190 MET B O 1
ATOM 6430 N N . LEU B 1 191 ? 15.40286 -23.75300 20.30135 1.000 88.66275 191 LEU B N 1
ATOM 6431 C CA . LEU B 1 191 ? 14.06854 -23.29596 19.92634 1.000 77.31380 191 LEU B CA 1
ATOM 6432 C C . LEU B 1 191 ? 13.70517 -23.77757 18.52827 1.000 73.58382 191 LEU B C 1
ATOM 6433 O O . LEU B 1 191 ? 12.57207 -24.20651 18.28392 1.000 67.44277 191 LEU B O 1
ATOM 6449 N N . TYR B 1 192 ? 14.66345 -23.72485 17.59778 1.000 60.84541 192 TYR B N 1
ATOM 6450 C CA . TYR B 1 192 ? 14.38067 -24.12305 16.22267 1.000 63.01925 192 TYR B CA 1
ATOM 6451 C C . TYR B 1 192 ? 13.82683 -25.53965 16.15770 1.000 74.49553 192 TYR B C 1
ATOM 6452 O O . TYR B 1 192 ? 12.84742 -25.79801 15.44636 1.000 86.67228 192 TYR B O 1
ATOM 6456 N N . SER B 1 193 ? 14.42780 -26.46746 16.90220 1.000 66.82932 193 SER B N 1
ATOM 6457 C CA . SER B 1 193 ? 13.97341 -27.85062 16.84611 1.000 57.09305 193 SER B CA 1
ATOM 6458 C C . SER B 1 193 ? 12.59952 -28.01170 17.48522 1.000 70.15157 193 SER B C 1
ATOM 6459 O O . SER B 1 193 ? 11.77209 -28.79075 16.99744 1.000 96.07930 193 SER B O 1
ATOM 6467 N N . VAL B 1 194 ? 12.34031 -27.29682 18.58481 1.000 69.16619 194 VAL B N 1
ATOM 6468 C CA . VAL B 1 194 ? 11.03714 -27.39891 19.23411 1.000 77.73758 194 VAL B CA 1
ATOM 6469 C C . VAL B 1 194 ? 9.93574 -26.97647 18.27695 1.000 68.38527 194 VAL B C 1
ATOM 6470 O O . VAL B 1 194 ? 8.82220 -27.51697 18.32074 1.000 55.95191 194 VAL B O 1
ATOM 6483 N N . LEU B 1 195 ? 10.21877 -26.01083 17.40230 1.000 60.20409 195 LEU B N 1
ATOM 6484 C CA . LEU B 1 195 ? 9.23457 -25.60580 16.40768 1.000 67.57728 195 LEU B CA 1
ATOM 6485 C C . LEU B 1 195 ? 9.11632 -26.64910 15.30246 1.000 62.67973 195 LEU B C 1
ATOM 6486 O O . LEU B 1 195 ? 8.00796 -26.95554 14.84790 1.000 68.99160 195 LEU B O 1
ATOM 6502 N N . ARG B 1 196 ? 10.24722 -27.21058 14.86168 1.000 72.66703 196 ARG B N 1
ATOM 6503 C CA . ARG B 1 196 ? 10.21637 -28.26731 13.85706 1.000 65.45411 196 ARG B CA 1
ATOM 6504 C C . ARG B 1 196 ? 9.69126 -29.58203 14.41820 1.000 67.96507 196 ARG B C 1
ATOM 6505 O O . ARG B 1 196 ? 9.33810 -30.47739 13.64260 1.000 74.08438 196 ARG B O 1
ATOM 6509 N N . PHE B 1 197 ? 9.64149 -29.72381 15.74269 1.000 61.48605 197 PHE B N 1
ATOM 6510 C CA . PHE B 1 197 ? 9.06696 -30.92286 16.33794 1.000 56.69410 197 PHE B CA 1
ATOM 6511 C C . PHE B 1 197 ? 7.54516 -30.89768 16.27146 1.000 76.87016 197 PHE B C 1
ATOM 6512 O O . PHE B 1 197 ? 6.92130 -31.90709 15.92705 1.000 96.14504 197 PHE B O 1
ATOM 6529 N N . GLY B 1 198 ? 6.93388 -29.75591 16.58681 1.000 56.29179 198 GLY B N 1
ATOM 6530 C CA . GLY B 1 198 ? 5.48817 -29.66231 16.49573 1.000 56.18130 198 GLY B CA 1
ATOM 6531 C C . GLY B 1 198 ? 4.99286 -29.69618 15.06383 1.000 84.58390 198 GLY B C 1
ATOM 6532 O O . GLY B 1 198 ? 3.98324 -30.33908 14.76131 1.000 110.53452 198 GLY B O 1
ATOM 6536 N N . ASP B 1 199 ? 5.70153 -29.01480 14.16083 1.000 77.58467 199 ASP B N 1
ATOM 6537 C CA . ASP B 1 199 ? 5.27359 -28.96743 12.76843 1.000 84.62676 199 ASP B CA 1
ATOM 6538 C C . ASP B 1 199 ? 5.46706 -30.30505 12.06588 1.000 103.95250 199 ASP B C 1
ATOM 6539 O O . ASP B 1 199 ? 4.74686 -30.60940 11.10800 1.000 108.18928 199 ASP B O 1
ATOM 6548 N N . THR B 1 200 ? 6.42845 -31.10741 12.51163 1.000 89.50353 200 THR B N 1
ATOM 6549 C CA . THR B 1 200 ? 6.70161 -32.37458 11.84964 1.000 60.39145 200 THR B CA 1
ATOM 6550 C C . THR B 1 200 ? 5.53045 -33.33516 12.01782 1.000 82.52582 200 THR B C 1
ATOM 6551 O O . THR B 1 200 ? 4.95822 -33.46238 13.10430 1.000 57.55104 200 THR B O 1
ATOM 6562 N N . THR B 1 201 ? 5.18188 -34.01521 10.92965 1.000 79.86275 201 THR B N 1
ATOM 6563 C CA . THR B 1 201 ? 4.08415 -34.96803 10.90158 1.000 58.46205 201 THR B CA 1
ATOM 6564 C C . THR B 1 201 ? 4.62217 -36.39554 10.93434 1.000 58.75814 201 THR B C 1
ATOM 6565 O O . THR B 1 201 ? 5.81902 -36.64282 10.77034 1.000 82.24061 201 THR B O 1
ATOM 6576 N N . ALA B 1 202 ? 3.70858 -37.34774 11.13903 1.000 63.13127 202 ALA B N 1
ATOM 6577 C CA . ALA B 1 202 ? 4.10565 -38.75137 11.15498 1.000 59.25241 202 ALA B CA 1
ATOM 6578 C C . ALA B 1 202 ? 4.54350 -39.22978 9.77654 1.000 59.79848 202 ALA B C 1
ATOM 6579 O O . ALA B 1 202 ? 5.40290 -40.11300 9.67392 1.000 62.65381 202 ALA B O 1
ATOM 6586 N N . ARG B 1 203 ? 3.96862 -38.66444 8.71161 1.000 72.96888 203 ARG B N 1
ATOM 6587 C CA . ARG B 1 203 ? 4.32781 -39.08861 7.36258 1.000 67.81160 203 ARG B CA 1
ATOM 6588 C C . ARG B 1 203 ? 5.79916 -38.83554 7.06218 1.000 85.53852 203 ARG B C 1
ATOM 6589 O O . ARG B 1 203 ? 6.41123 -39.58158 6.28863 1.000 80.35470 203 ARG B O 1
ATOM 6610 N N . GLU B 1 204 ? 6.38131 -37.79271 7.65495 1.000 86.15777 204 GLU B N 1
ATOM 6611 C CA . GLU B 1 204 ? 7.77074 -37.45411 7.36922 1.000 76.55428 204 GLU B CA 1
ATOM 6612 C C . GLU B 1 204 ? 8.73796 -38.39648 8.07950 1.000 65.54313 204 GLU B C 1
ATOM 6613 O O . GLU B 1 204 ? 9.72400 -38.84319 7.48069 1.000 84.58814 204 GLU B O 1
ATOM 6625 N N . VAL B 1 205 ? 8.46330 -38.72463 9.34381 1.000 59.86351 205 VAL B N 1
ATOM 6626 C CA . VAL B 1 205 ? 9.41472 -39.48604 10.14269 1.000 73.73948 205 VAL B CA 1
ATOM 6627 C C . VAL B 1 205 ? 9.23207 -40.99513 10.03259 1.000 60.17254 205 VAL B C 1
ATOM 6628 O O . VAL B 1 205 ? 10.16588 -41.74684 10.35036 1.000 73.38599 205 VAL B O 1
ATOM 6641 N N . MET B 1 206 ? 8.06544 -41.45968 9.59196 1.000 67.25429 206 MET B N 1
ATOM 6642 C CA . MET B 1 206 ? 7.76478 -42.88347 9.60464 1.000 69.36123 206 MET B CA 1
ATOM 6643 C C . MET B 1 206 ? 8.68277 -43.66152 8.67232 1.000 69.74850 206 MET B C 1
ATOM 6644 O O . MET B 1 206 ? 9.61550 -43.10191 8.08780 1.000 76.93370 206 MET B O 1
ATOM 6658 N N . THR B 1 207 ? 8.41490 -44.95715 8.53087 1.000 61.72734 207 THR B N 1
ATOM 6659 C CA . THR B 1 207 ? 9.11288 -45.83290 7.60819 1.000 91.44354 207 THR B CA 1
ATOM 6660 C C . THR B 1 207 ? 8.13921 -46.28575 6.53236 1.000 62.86726 207 THR B C 1
ATOM 6661 O O . THR B 1 207 ? 7.02633 -46.72095 6.86135 1.000 62.92408 207 THR B O 1
ATOM 6672 N N . PRO B 1 208 ? 8.50320 -46.20347 5.25092 1.000 89.57918 208 PRO B N 1
ATOM 6673 C CA . PRO B 1 208 ? 7.52943 -46.52164 4.19709 1.000 95.05821 208 PRO B CA 1
ATOM 6674 C C . PRO B 1 208 ? 7.11044 -47.98418 4.22594 1.000 98.06233 208 PRO B C 1
ATOM 6675 O O . PRO B 1 208 ? 7.84803 -48.85662 4.68807 1.000 120.15888 208 PRO B O 1
ATOM 6686 N N . ARG B 1 209 ? 5.91337 -48.24260 3.69329 1.000 69.54007 209 ARG B N 1
ATOM 6687 C CA . ARG B 1 209 ? 5.36865 -49.59410 3.70651 1.000 86.71981 209 ARG B CA 1
ATOM 6688 C C . ARG B 1 209 ? 6.29581 -50.57511 3.00424 1.000 81.66680 209 ARG B C 1
ATOM 6689 O O . ARG B 1 209 ? 6.53436 -51.67935 3.50565 1.000 76.38722 209 ARG B O 1
ATOM 6710 N N . VAL B 1 210 ? 6.82571 -50.19210 1.84063 1.000 66.28877 210 VAL B N 1
ATOM 6711 C CA . VAL B 1 210 ? 7.60065 -51.12733 1.03127 1.000 77.38801 210 VAL B CA 1
ATOM 6712 C C . VAL B 1 210 ? 8.77158 -51.69876 1.81914 1.000 100.59724 210 VAL B C 1
ATOM 6713 O O . VAL B 1 210 ? 9.16075 -52.85539 1.61287 1.000 130.95278 210 VAL B O 1
ATOM 6726 N N . ASP B 1 211 ? 9.34105 -50.91921 2.73710 1.000 81.40625 211 ASP B N 1
ATOM 6727 C CA . ASP B 1 211 ? 10.51315 -51.33742 3.49379 1.000 73.67050 211 ASP B CA 1
ATOM 6728 C C . ASP B 1 211 ? 10.17587 -51.89119 4.87194 1.000 79.91829 211 ASP B C 1
ATOM 6729 O O . ASP B 1 211 ? 11.09288 -52.21721 5.63243 1.000 89.28925 211 ASP B O 1
ATOM 6738 N N . VAL B 1 212 ? 8.89756 -52.00950 5.21193 1.000 65.32360 212 VAL B N 1
ATOM 6739 C CA . VAL B 1 212 ? 8.50366 -52.51576 6.52081 1.000 65.04160 212 VAL B CA 1
ATOM 6740 C C . VAL B 1 212 ? 8.54979 -54.03717 6.51021 1.000 65.65334 212 VAL B C 1
ATOM 6741 O O . VAL B 1 212 ? 8.20157 -54.68127 5.51247 1.000 66.33218 212 VAL B O 1
ATOM 6754 N N . VAL B 1 213 ? 8.98949 -54.61533 7.62531 1.000 89.68329 213 VAL B N 1
ATOM 6755 C CA . VAL B 1 213 ? 8.95992 -56.06065 7.80882 1.000 100.35382 213 VAL B CA 1
ATOM 6756 C C . VAL B 1 213 ? 7.57351 -56.46706 8.28291 1.000 102.11351 213 VAL B C 1
ATOM 6757 O O . VAL B 1 213 ? 6.86034 -55.68923 8.92411 1.000 117.90652 213 VAL B O 1
ATOM 6770 N N . MET B 1 214 ? 7.18317 -57.69952 7.97664 1.000 66.93259 214 MET B N 1
ATOM 6771 C CA . MET B 1 214 ? 5.84038 -58.14258 8.29862 1.000 67.24858 214 MET B CA 1
ATOM 6772 C C . MET B 1 214 ? 5.81348 -59.65206 8.44486 1.000 67.97106 214 MET B C 1
ATOM 6773 O O . MET B 1 214 ? 6.66200 -60.36887 7.90931 1.000 92.50343 214 MET B O 1
ATOM 6787 N N . ILE B 1 215 ? 4.81863 -60.12426 9.18835 1.000 68.17977 215 ILE B N 1
ATOM 6788 C CA . ILE B 1 215 ? 4.52640 -61.54528 9.31463 1.000 68.97551 215 ILE B CA 1
ATOM 6789 C C . ILE B 1 215 ? 3.01374 -61.69989 9.36704 1.000 79.87678 215 ILE B C 1
ATOM 6790 O O . ILE B 1 215 ? 2.32232 -60.90463 10.00995 1.000 68.91073 215 ILE B O 1
ATOM 6806 N N . GLU B 1 216 ? 2.49776 -62.71764 8.68585 1.000 70.28640 216 GLU B N 1
ATOM 6807 C CA . GLU B 1 216 ? 1.05673 -62.89081 8.59661 1.000 70.78251 216 GLU B CA 1
ATOM 6808 C C . GLU B 1 216 ? 0.48510 -63.35695 9.93347 1.000 82.61002 216 GLU B C 1
ATOM 6809 O O . GLU B 1 216 ? 1.18824 -63.90625 10.78640 1.000 103.93428 216 GLU B O 1
ATOM 6821 N N . ASP B 1 217 ? -0.81752 -63.11968 10.11356 1.000 103.64154 217 ASP B N 1
ATOM 6822 C CA . ASP B 1 217 ? -1.50097 -63.58767 11.31378 1.000 109.16340 217 ASP B CA 1
ATOM 6823 C C . ASP B 1 217 ? -1.67109 -65.10107 11.32771 1.000 111.65878 217 ASP B C 1
ATOM 6824 O O . ASP B 1 217 ? -2.08629 -65.65279 12.35297 1.000 113.61628 217 ASP B O 1
ATOM 6833 N N . THR B 1 218 ? -1.35343 -65.77716 10.22552 1.000 102.56695 218 THR B N 1
ATOM 6834 C CA . THR B 1 218 ? -1.40135 -67.23422 10.12038 1.000 89.24160 218 THR B CA 1
ATOM 6835 C C . THR B 1 218 ? -0.00272 -67.71055 9.73694 1.000 85.97021 218 THR B C 1
ATOM 6836 O O . THR B 1 218 ? 0.26798 -68.02291 8.57547 1.000 74.29965 218 THR B O 1
ATOM 6847 N N . ALA B 1 219 ? 0.89157 -67.75158 10.72034 1.000 91.66835 219 ALA B N 1
ATOM 6848 C CA . ALA B 1 219 ? 2.24539 -68.23977 10.50751 1.000 93.82171 219 ALA B CA 1
ATOM 6849 C C . ALA B 1 219 ? 2.73760 -68.87708 11.79608 1.000 101.02369 219 ALA B C 1
ATOM 6850 O O . ALA B 1 219 ? 2.31376 -68.50218 12.89229 1.000 100.45193 219 ALA B O 1
ATOM 6857 N N . THR B 1 220 ? 3.63585 -69.84507 11.65469 1.000 111.01479 220 THR B N 1
ATOM 6858 C CA . THR B 1 220 ? 4.12605 -70.57002 12.81652 1.000 122.06212 220 THR B CA 1
ATOM 6859 C C . THR B 1 220 ? 5.04730 -69.68137 13.64202 1.000 89.14177 220 THR B C 1
ATOM 6860 O O . THR B 1 220 ? 5.82142 -68.88413 13.10286 1.000 77.67727 220 THR B O 1
ATOM 6871 N N . LEU B 1 221 ? 4.94491 -69.81773 14.96639 1.000 81.92746 221 LEU B N 1
ATOM 6872 C CA . LEU B 1 221 ? 5.77752 -69.02370 15.86140 1.000 71.91607 221 LEU B CA 1
ATOM 6873 C C . LEU B 1 221 ? 7.25623 -69.19642 15.54789 1.000 74.82310 221 LEU B C 1
ATOM 6874 O O . LEU B 1 221 ? 8.05457 -68.28713 15.80290 1.000 91.00599 221 LEU B O 1
ATOM 6890 N N . GLU B 1 222 ? 7.64268 -70.35247 15.00630 1.000 83.11226 222 GLU B N 1
ATOM 6891 C CA . GLU B 1 222 ? 9.03480 -70.54700 14.62146 1.000 89.14062 222 GLU B CA 1
ATOM 6892 C C . GLU B 1 222 ? 9.43593 -69.56864 13.52268 1.000 71.73297 222 GLU B C 1
ATOM 6893 O O . GLU B 1 222 ? 10.55869 -69.04999 13.52181 1.000 71.17617 222 GLU B O 1
ATOM 6905 N N . SER B 1 223 ? 8.52224 -69.28720 12.58920 1.000 83.70496 223 SER B N 1
ATOM 6906 C CA . SER B 1 223 ? 8.85097 -68.39975 11.47700 1.000 84.17713 223 SER B CA 1
ATOM 6907 C C . SER B 1 223 ? 9.02937 -66.96042 11.94475 1.000 77.24370 223 SER B C 1
ATOM 6908 O O . SER B 1 223 ? 9.89879 -66.24091 11.43796 1.000 70.04407 223 SER B O 1
ATOM 6916 N N . ALA B 1 224 ? 8.21000 -66.51820 12.90121 1.000 81.96609 224 ALA B N 1
ATOM 6917 C CA . ALA B 1 224 ? 8.39096 -65.18273 13.45829 1.000 69.29772 224 ALA B CA 1
ATOM 6918 C C . ALA B 1 224 ? 9.77737 -65.03699 14.07078 1.000 75.96531 224 ALA B C 1
ATOM 6919 O O . ALA B 1 224 ? 10.45626 -64.02395 13.86449 1.000 94.59401 224 ALA B O 1
ATOM 6926 N N . LEU B 1 225 ? 10.21532 -66.04556 14.82769 1.000 69.23062 225 LEU B N 1
ATOM 6927 C CA . LEU B 1 225 ? 11.53564 -65.98909 15.44384 1.000 68.88455 225 LEU B CA 1
ATOM 6928 C C . LEU B 1 225 ? 12.62468 -65.82587 14.39435 1.000 68.78520 225 LEU B C 1
ATOM 6929 O O . LEU B 1 225 ? 13.60517 -65.10565 14.61503 1.000 68.22208 225 LEU B O 1
ATOM 6945 N N . ALA B 1 226 ? 12.47090 -66.48184 13.24326 1.000 69.37788 226 ALA B N 1
ATOM 6946 C CA . ALA B 1 226 ? 13.40012 -66.25276 12.14272 1.000 72.10416 226 ALA B CA 1
ATOM 6947 C C . ALA B 1 226 ? 13.38439 -64.78661 11.72699 1.000 79.43235 226 ALA B C 1
ATOM 6948 O O . ALA B 1 226 ? 14.43458 -64.14267 11.62382 1.000 93.23073 226 ALA B O 1
ATOM 6955 N N . ILE B 1 227 ? 12.19112 -64.23862 11.49343 1.000 73.22968 227 ILE B N 1
ATOM 6956 C CA . ILE B 1 227 ? 12.07839 -62.82678 11.14029 1.000 67.92023 227 ILE B CA 1
ATOM 6957 C C . ILE B 1 227 ? 12.70437 -61.95577 12.22092 1.000 67.15520 227 ILE B C 1
ATOM 6958 O O . ILE B 1 227 ? 13.37826 -60.96093 11.92555 1.000 85.56148 227 ILE B O 1
ATOM 6974 N N . PHE B 1 228 ? 12.49950 -62.31643 13.48922 1.000 67.09616 228 PHE B N 1
ATOM 6975 C CA . PHE B 1 228 ? 13.05001 -61.52135 14.57898 1.000 67.96600 228 PHE B CA 1
ATOM 6976 C C . PHE B 1 228 ? 14.57426 -61.53576 14.60033 1.000 95.31419 228 PHE B C 1
ATOM 6977 O O . PHE B 1 228 ? 15.17924 -60.62858 15.18241 1.000 69.29741 228 PHE B O 1
ATOM 6994 N N . ASN B 1 229 ? 15.20594 -62.53908 13.98904 1.000 98.39748 229 ASN B N 1
ATOM 6995 C CA . ASN B 1 229 ? 16.66057 -62.64647 13.95547 1.000 88.30355 229 ASN B CA 1
ATOM 6996 C C . ASN B 1 229 ? 17.26118 -62.20323 12.62914 1.000 84.63188 229 ASN B C 1
ATOM 6997 O O . ASN B 1 229 ? 18.32278 -61.57237 12.61868 1.000 104.69890 229 ASN B O 1
ATOM 7008 N N . GLU B 1 230 ? 16.61687 -62.53420 11.50756 1.000 76.52071 230 GLU B N 1
ATOM 7009 C CA . GLU B 1 230 ? 17.07784 -62.03208 10.21775 1.000 76.30838 230 GLU B CA 1
ATOM 7010 C C . GLU B 1 230 ? 17.07318 -60.50892 10.20217 1.000 86.05108 230 GLU B C 1
ATOM 7011 O O . GLU B 1 230 ? 18.05133 -59.87224 9.79523 1.000 100.63739 230 GLU B O 1
ATOM 7023 N N . THR B 1 231 ? 15.97200 -59.90531 10.63378 1.000 95.28445 231 THR B N 1
ATOM 7024 C CA . THR B 1 231 ? 15.87194 -58.45556 10.69202 1.000 90.40380 231 THR B CA 1
ATOM 7025 C C . THR B 1 231 ? 16.43599 -57.90207 11.99203 1.000 71.53136 231 THR B C 1
ATOM 7026 O O . THR B 1 231 ? 17.09275 -56.85545 11.98689 1.000 75.40435 231 THR B O 1
ATOM 7037 N N . GLY B 1 232 ? 16.20151 -58.59793 13.10164 1.000 94.38865 232 GLY B N 1
ATOM 7038 C CA . GLY B 1 232 ? 16.67700 -58.16998 14.39372 1.000 107.37746 232 GLY B CA 1
ATOM 7039 C C . GLY B 1 232 ? 15.69064 -57.36350 15.20523 1.000 102.31503 232 GLY B C 1
ATOM 7040 O O . GLY B 1 232 ? 15.96298 -57.08379 16.38004 1.000 140.25968 232 GLY B O 1
ATOM 7044 N N . PHE B 1 233 ? 14.55673 -56.98274 14.62705 1.000 91.59351 233 PHE B N 1
ATOM 7045 C CA . PHE B 1 233 ? 13.59758 -56.16704 15.35167 1.000 96.02768 233 PHE B CA 1
ATOM 7046 C C . PHE B 1 233 ? 12.89236 -57.00115 16.41868 1.000 76.08806 233 PHE B C 1
ATOM 7047 O O . PHE B 1 233 ? 12.97286 -58.23274 16.44524 1.000 70.43488 233 PHE B O 1
ATOM 7064 N N . SER B 1 234 ? 12.19955 -56.30594 17.31625 1.000 77.82362 234 SER B N 1
ATOM 7065 C CA . SER B 1 234 ? 11.45321 -56.93573 18.39860 1.000 88.08075 234 SER B CA 1
ATOM 7066 C C . SER B 1 234 ? 9.94890 -56.89251 18.18614 1.000 80.02397 234 SER B C 1
ATOM 7067 O O . SER B 1 234 ? 9.25181 -57.84377 18.54207 1.000 64.54594 234 SER B O 1
ATOM 7075 N N . LEU B 1 235 ? 9.42983 -55.81012 17.61545 1.000 84.99452 235 LEU B N 1
ATOM 7076 C CA . LEU B 1 235 ? 8.01667 -55.68334 17.28075 1.000 63.79769 235 LEU B CA 1
ATOM 7077 C C . LEU B 1 235 ? 7.89914 -55.70797 15.76226 1.000 65.47215 235 LEU B C 1
ATOM 7078 O O . LEU B 1 235 ? 8.32672 -54.76887 15.08584 1.000 73.02947 235 LEU B O 1
ATOM 7094 N N . ILE B 1 236 ? 7.33290 -56.77665 15.22582 1.000 64.69656 236 ILE B N 1
ATOM 7095 C CA . ILE B 1 236 ? 7.09067 -56.91771 13.79107 1.000 65.05652 236 ILE B CA 1
ATOM 7096 C C . ILE B 1 236 ? 5.58646 -56.88770 13.56474 1.000 65.31051 236 ILE B C 1
ATOM 7097 O O . ILE B 1 236 ? 4.84739 -57.55453 14.30010 1.000 65.62773 236 ILE B O 1
ATOM 7113 N N . PRO B 1 237 ? 5.09640 -56.12229 12.59259 1.000 73.84691 237 PRO B N 1
ATOM 7114 C CA . PRO B 1 237 ? 3.65032 -56.06559 12.35858 1.000 65.48489 237 PRO B CA 1
ATOM 7115 C C . PRO B 1 237 ? 3.07254 -57.43094 12.02439 1.000 66.36137 237 PRO B C 1
ATOM 7116 O O . PRO B 1 237 ? 3.77789 -58.36775 11.64393 1.000 66.80296 237 PRO B O 1
ATOM 7127 N N . VAL B 1 238 ? 1.75538 -57.52428 12.15931 1.000 66.64691 238 VAL B N 1
ATOM 7128 C CA . VAL B 1 238 ? 1.00600 -58.73043 11.83717 1.000 67.54163 238 VAL B CA 1
ATOM 7129 C C . VAL B 1 238 ? -0.07560 -58.33204 10.84345 1.000 67.81812 238 VAL B C 1
ATOM 7130 O O . VAL B 1 238 ? -1.07460 -57.70610 11.22148 1.000 80.04465 238 VAL B O 1
ATOM 7143 N N . TYR B 1 239 ? 0.11840 -58.68440 9.57613 1.000 72.58939 239 TYR B N 1
ATOM 7144 C CA . TYR B 1 239 ? -0.89168 -58.42993 8.55944 1.000 68.71177 239 TYR B CA 1
ATOM 7145 C C . TYR B 1 239 ? -1.84716 -59.61997 8.47365 1.000 69.66668 239 TYR B C 1
ATOM 7146 O O . TYR B 1 239 ? -1.62508 -60.67441 9.07332 1.000 105.61034 239 TYR B O 1
ATOM 7164 N N . HIS B 1 240 ? -2.93716 -59.43587 7.72479 1.000 85.81426 240 HIS B N 1
ATOM 7165 C CA . HIS B 1 240 ? -4.04216 -60.40096 7.68418 1.000 94.98849 240 HIS B CA 1
ATOM 7166 C C . HIS B 1 240 ? -4.43126 -60.66898 6.22945 1.000 107.39907 240 HIS B C 1
ATOM 7167 O O . HIS B 1 240 ? -5.35941 -60.06489 5.69167 1.000 105.03986 240 HIS B O 1
ATOM 7181 N N . GLU B 1 241 ? -3.69711 -61.59050 5.60560 1.000 99.96813 241 GLU B N 1
ATOM 7182 C CA . GLU B 1 241 ? -3.92563 -62.00258 4.22303 1.000 95.56917 241 GLU B CA 1
ATOM 7183 C C . GLU B 1 241 ? -3.71951 -60.87992 3.20955 1.000 86.25926 241 GLU B C 1
ATOM 7184 O O . GLU B 1 241 ? -3.86898 -61.09637 2.01190 1.000 103.61998 241 GLU B O 1
ATOM 7188 N N . ARG B 1 242 ? -3.37042 -59.68478 3.67783 1.000 90.10731 242 ARG B N 1
ATOM 7189 C CA . ARG B 1 242 ? -3.19144 -58.54616 2.78429 1.000 89.15367 242 ARG B CA 1
ATOM 7190 C C . ARG B 1 242 ? -2.24678 -57.56093 3.45783 1.000 118.36237 242 ARG B C 1
ATOM 7191 O O . ARG B 1 242 ? -2.37677 -57.28921 4.65332 1.000 127.06482 242 ARG B O 1
ATOM 7212 N N . ILE B 1 243 ? -1.28850 -57.03763 2.68615 1.000 121.40595 243 ILE B N 1
ATOM 7213 C CA . ILE B 1 243 ? -0.32020 -56.10519 3.25969 1.000 107.75117 243 ILE B CA 1
ATOM 7214 C C . ILE B 1 243 ? -1.02475 -54.87968 3.82888 1.000 72.31537 243 ILE B C 1
ATOM 7215 O O . ILE B 1 243 ? -0.51664 -54.23198 4.75237 1.000 79.44125 243 ILE B O 1
ATOM 7231 N N . ASP B 1 244 ? -2.20661 -54.55250 3.30692 1.000 68.90510 244 ASP B N 1
ATOM 7232 C CA . ASP B 1 244 ? -2.92631 -53.36654 3.75214 1.000 68.28962 244 ASP B CA 1
ATOM 7233 C C . ASP B 1 244 ? -3.60773 -53.57099 5.09800 1.000 68.00400 244 ASP B C 1
ATOM 7234 O O . ASP B 1 244 ? -3.79790 -52.60216 5.84287 1.000 67.27646 244 ASP B O 1
ATOM 7243 N N . ASN B 1 245 ? -3.96895 -54.80842 5.42830 1.000 93.15061 245 ASN B N 1
ATOM 7244 C CA . ASN B 1 245 ? -4.79237 -55.10551 6.59836 1.000 96.38566 245 ASN B CA 1
ATOM 7245 C C . ASN B 1 245 ? -3.88666 -55.59284 7.72311 1.000 68.18916 245 ASN B C 1
ATOM 7246 O O . ASN B 1 245 ? -3.58706 -56.78111 7.83878 1.000 68.72428 245 ASN B O 1
ATOM 7257 N N . ILE B 1 246 ? -3.44849 -54.65577 8.55462 1.000 67.30748 246 ILE B N 1
ATOM 7258 C CA . ILE B 1 246 ? -2.70987 -54.97213 9.76951 1.000 66.92807 246 ILE B CA 1
ATOM 7259 C C . ILE B 1 246 ? -3.71085 -55.14111 10.90340 1.000 74.69897 246 ILE B C 1
ATOM 7260 O O . ILE B 1 246 ? -4.59857 -54.29797 11.09423 1.000 85.95490 246 ILE B O 1
ATOM 7276 N N . VAL B 1 247 ? -3.57163 -56.23415 11.64627 1.000 67.34493 247 VAL B N 1
ATOM 7277 C CA . VAL B 1 247 ? -4.49912 -56.55906 12.72550 1.000 82.59646 247 VAL B CA 1
ATOM 7278 C C . VAL B 1 247 ? -3.81686 -56.65358 14.07829 1.000 67.13556 247 VAL B C 1
ATOM 7279 O O . VAL B 1 247 ? -4.51658 -56.82710 15.09595 1.000 81.76328 247 VAL B O 1
ATOM 7292 N N . GLY B 1 248 ? -2.50067 -56.53042 14.14313 1.000 66.70060 248 GLY B N 1
ATOM 7293 C CA . GLY B 1 248 ? -1.82265 -56.60700 15.42101 1.000 66.35421 248 GLY B CA 1
ATOM 7294 C C . GLY B 1 248 ? -0.32684 -56.46791 15.26213 1.000 65.94058 248 GLY B C 1
ATOM 7295 O O . GLY B 1 248 ? 0.22089 -56.54412 14.15791 1.000 66.04656 248 GLY B O 1
ATOM 7299 N N . LEU B 1 249 ? 0.32392 -56.25025 16.39987 1.000 65.50784 249 LEU B N 1
ATOM 7300 C CA . LEU B 1 249 ? 1.77247 -56.20222 16.50310 1.000 65.16027 249 LEU B CA 1
ATOM 7301 C C . LEU B 1 249 ? 2.22893 -57.34397 17.39704 1.000 65.56375 249 LEU B C 1
ATOM 7302 O O . LEU B 1 249 ? 1.56335 -57.67856 18.38286 1.000 65.79033 249 LEU B O 1
ATOM 7318 N N . LEU B 1 250 ? 3.36860 -57.93085 17.05672 1.000 65.68660 250 LEU B N 1
ATOM 7319 C CA . LEU B 1 250 ? 3.87157 -59.11536 17.73584 1.000 77.28818 250 LEU B CA 1
ATOM 7320 C C . LEU B 1 250 ? 5.21318 -58.78652 18.36817 1.000 69.58610 250 LEU B C 1
ATOM 7321 O O . LEU B 1 250 ? 6.16670 -58.43414 17.66583 1.000 67.18011 250 LEU B O 1
ATOM 7337 N N . ASN B 1 251 ? 5.27651 -58.88573 19.69087 1.000 65.60444 251 ASN B N 1
ATOM 7338 C CA . ASN B 1 251 ? 6.53646 -58.74611 20.40194 1.000 65.27394 251 ASN B CA 1
ATOM 7339 C C . ASN B 1 251 ? 7.27951 -60.07595 20.37655 1.000 70.19654 251 ASN B C 1
ATOM 7340 O O . ASN B 1 251 ? 6.66873 -61.14712 20.45420 1.000 88.23088 251 ASN B O 1
ATOM 7351 N N . VAL B 1 252 ? 8.60729 -60.00182 20.25690 1.000 80.94321 252 VAL B N 1
ATOM 7352 C CA . VAL B 1 252 ? 9.40811 -61.21884 20.19097 1.000 78.77110 252 VAL B CA 1
ATOM 7353 C C . VAL B 1 252 ? 9.41865 -61.93349 21.53531 1.000 66.49260 252 VAL B C 1
ATOM 7354 O O . VAL B 1 252 ? 9.51952 -63.16547 21.59181 1.000 67.16187 252 VAL B O 1
ATOM 7367 N N . LYS B 1 253 ? 9.33706 -61.18306 22.63593 1.000 83.28043 253 LYS B N 1
ATOM 7368 C CA . LYS B 1 253 ? 9.26235 -61.81232 23.94843 1.000 66.92708 253 LYS B CA 1
ATOM 7369 C C . LYS B 1 253 ? 8.04782 -62.72359 24.05561 1.000 82.44848 253 LYS B C 1
ATOM 7370 O O . LYS B 1 253 ? 8.11045 -63.76531 24.72015 1.000 77.85836 253 LYS B O 1
ATOM 7374 N N . ASP B 1 254 ? 6.94047 -62.35539 23.40357 1.000 90.91049 254 ASP B N 1
ATOM 7375 C CA . ASP B 1 254 ? 5.75083 -63.19780 23.43096 1.000 67.93011 254 ASP B CA 1
ATOM 7376 C C . ASP B 1 254 ? 5.94324 -64.47642 22.62404 1.000 70.76827 254 ASP B C 1
ATOM 7377 O O . ASP B 1 254 ? 5.38713 -65.52203 22.98022 1.000 83.13361 254 ASP B O 1
ATOM 7386 N N . VAL B 1 255 ? 6.71097 -64.41539 21.53556 1.000 74.54527 255 VAL B N 1
ATOM 7387 C CA . VAL B 1 255 ? 6.93629 -65.60207 20.71600 1.000 69.11386 255 VAL B CA 1
ATOM 7388 C C . VAL B 1 255 ? 7.96395 -66.51752 21.36881 1.000 79.99207 255 VAL B C 1
ATOM 7389 O O . VAL B 1 255 ? 7.73531 -67.72296 21.52570 1.000 77.91873 255 VAL B O 1
ATOM 7402 N N . PHE B 1 256 ? 9.11075 -65.95665 21.76175 1.000 90.09387 256 PHE B N 1
ATOM 7403 C CA . PHE B 1 256 ? 10.16234 -66.76718 22.36607 1.000 70.66143 256 PHE B CA 1
ATOM 7404 C C . PHE B 1 256 ? 9.65773 -67.48425 23.61242 1.000 72.57359 256 PHE B C 1
ATOM 7405 O O . PHE B 1 256 ? 10.07129 -68.61378 23.89864 1.000 81.56565 256 PHE B O 1
ATOM 7409 N N . SER B 1 257 ? 8.76956 -66.84131 24.37376 1.000 97.45732 257 SER B N 1
ATOM 7410 C CA . SER B 1 257 ? 8.19407 -67.47738 25.55257 1.000 98.81554 257 SER B CA 1
ATOM 7411 C C . SER B 1 257 ? 7.10948 -68.48796 25.19941 1.000 88.85731 257 SER B C 1
ATOM 7412 O O . SER B 1 257 ? 6.75798 -69.32307 26.04089 1.000 97.44798 257 SER B O 1
ATOM 7420 N N . ALA B 1 258 ? 6.57261 -68.42904 23.97850 1.000 71.08530 258 ALA B N 1
ATOM 7421 C CA . ALA B 1 258 ? 5.52229 -69.35723 23.57760 1.000 80.00657 258 ALA B CA 1
ATOM 7422 C C . ALA B 1 258 ? 6.09602 -70.68553 23.10304 1.000 114.65684 258 ALA B C 1
ATOM 7423 O O . ALA B 1 258 ? 5.58394 -71.74949 23.47280 1.000 138.56514 258 ALA B O 1
ATOM 7430 N N . VAL B 1 259 ? 7.15209 -70.64515 22.28846 1.000 107.56619 259 VAL B N 1
ATOM 7431 C CA . VAL B 1 259 ? 7.75914 -71.88135 21.81026 1.000 97.74695 259 VAL B CA 1
ATOM 7432 C C . VAL B 1 259 ? 8.42765 -72.62294 22.96063 1.000 108.30605 259 VAL B C 1
ATOM 7433 O O . VAL B 1 259 ? 8.40925 -73.85840 23.01524 1.000 138.56004 259 VAL B O 1
ATOM 7446 N N . PHE B 1 260 ? 9.03421 -71.88631 23.89373 1.000 101.57971 260 PHE B N 1
ATOM 7447 C CA . PHE B 1 260 ? 9.63637 -72.51831 25.06365 1.000 73.19909 260 PHE B CA 1
ATOM 7448 C C . PHE B 1 260 ? 8.58851 -73.28556 25.86409 1.000 131.47754 260 PHE B C 1
ATOM 7449 O O . PH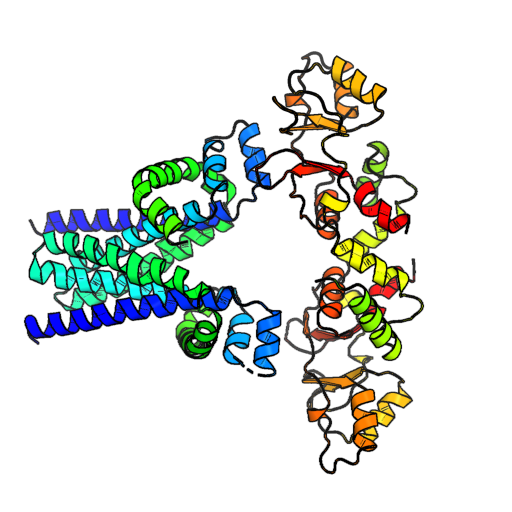E B 1 260 ? 8.66068 -74.51362 25.99184 1.000 154.04732 260 PHE B O 1
ATOM 7453 N N . ARG B 1 261 ? 7.59247 -72.58090 26.39416 1.000 124.31197 261 ARG B N 1
ATOM 7454 C CA . ARG B 1 261 ? 6.46631 -73.25124 27.03300 1.000 127.99300 261 ARG B CA 1
ATOM 7455 C C . ARG B 1 261 ? 5.58292 -73.90549 25.97280 1.000 132.50460 261 ARG B C 1
ATOM 7456 O O . ARG B 1 261 ? 4.59105 -73.31558 25.52412 1.000 124.68910 261 ARG B O 1
ATOM 7460 N N . GLN B 1 262 ? 5.92009 -75.13653 25.58131 1.000 129.86121 262 GLN B N 1
ATOM 7461 C CA . GLN B 1 262 ? 5.26892 -75.79095 24.45214 1.000 136.47617 262 GLN B CA 1
ATOM 7462 C C . GLN B 1 262 ? 3.75067 -75.69658 24.54370 1.000 156.55248 262 GLN B C 1
ATOM 7463 O O . GLN B 1 262 ? 3.12796 -76.40753 25.33753 1.000 163.78222 262 GLN B O 1
ATOM 7477 N N . GLN B 1 263 ? 3.15345 -74.82033 23.74233 1.000 151.76984 263 GLN B N 1
ATOM 7478 C CA . GLN B 1 263 ? 1.70337 -74.68674 23.64364 1.000 125.90539 263 GLN B CA 1
ATOM 7479 C C . GLN B 1 263 ? 1.27521 -75.27914 22.30635 1.000 175.57744 263 GLN B C 1
ATOM 7480 O O . GLN B 1 263 ? 1.48687 -74.66477 21.25422 1.000 177.98414 263 GLN B O 1
ATOM 7484 N N . THR B 1 264 ? 0.67673 -76.47381 22.35466 1.000 181.84761 264 THR B N 1
ATOM 7485 C CA . THR B 1 264 ? 0.32330 -77.18780 21.13047 1.000 173.12163 264 THR B CA 1
ATOM 7486 C C . THR B 1 264 ? -0.40103 -76.28408 20.14062 1.000 172.24267 264 THR B C 1
ATOM 7487 O O . THR B 1 264 ? -0.12342 -76.31861 18.93470 1.000 127.49171 264 THR B O 1
ATOM 7491 N N . SER B 1 265 ? -1.33287 -75.47418 20.63106 1.000 195.94601 265 SER B N 1
ATOM 7492 C CA . SER B 1 265 ? -2.06290 -74.50488 19.82098 1.000 191.17711 265 SER B CA 1
ATOM 7493 C C . SER B 1 265 ? -1.63773 -73.11387 20.28827 1.000 175.59223 265 SER B C 1
ATOM 7494 O O . SER B 1 265 ? -2.19362 -72.56557 21.24177 1.000 173.80614 265 SER B O 1
ATOM 7498 N N . ALA B 1 266 ? -0.63777 -72.54752 19.60874 1.000 151.78753 266 ALA B N 1
ATOM 7499 C CA . ALA B 1 266 ? -0.10545 -71.22197 19.93870 1.000 135.15832 266 ALA B CA 1
ATOM 7500 C C . ALA B 1 266 ? 0.13393 -70.47913 18.62535 1.000 121.03589 266 ALA B C 1
ATOM 7501 O O . ALA B 1 266 ? 1.22937 -70.53394 18.05953 1.000 140.27892 266 ALA B O 1
ATOM 7508 N N . THR B 1 267 ? -0.89585 -69.78654 18.14911 1.000 92.69283 267 THR B N 1
ATOM 7509 C CA . THR B 1 267 ? -0.80535 -69.04771 16.90183 1.000 98.44375 267 THR B CA 1
ATOM 7510 C C . THR B 1 267 ? -0.41943 -67.59418 17.16712 1.000 95.69822 267 THR B C 1
ATOM 7511 O O . THR B 1 267 ? -0.43268 -67.11065 18.30149 1.000 87.63514 267 THR B O 1
ATOM 7522 N N . ILE B 1 268 ? -0.07206 -66.89227 16.08799 1.000 77.09374 268 ILE B N 1
ATOM 7523 C CA . ILE B 1 268 ? 0.28522 -65.48518 16.21204 1.000 71.49427 268 ILE B CA 1
ATOM 7524 C C . ILE B 1 268 ? -0.92606 -64.65584 16.60781 1.000 81.29158 268 ILE B C 1
ATOM 7525 O O . ILE B 1 268 ? -0.78668 -63.61559 17.26356 1.000 103.09486 268 ILE B O 1
ATOM 7541 N N . ARG B 1 269 ? -2.12828 -65.09126 16.22195 1.000 71.57580 269 ARG B N 1
ATOM 7542 C CA . ARG B 1 269 ? -3.32525 -64.32252 16.54346 1.000 85.87584 269 ARG B CA 1
ATOM 7543 C C . ARG B 1 269 ? -3.46902 -64.11443 18.04454 1.000 74.14680 269 ARG B C 1
ATOM 7544 O O . ARG B 1 269 ? -4.02307 -63.09833 18.48030 1.000 92.12509 269 ARG B O 1
ATOM 7565 N N . ASP B 1 270 ? -2.97283 -65.05607 18.84684 1.000 71.61059 270 ASP B N 1
ATOM 7566 C CA . ASP B 1 270 ? -3.07621 -64.93109 20.29457 1.000 89.87814 270 ASP B CA 1
ATOM 7567 C C . ASP B 1 270 ? -2.03905 -63.96404 20.85275 1.000 84.04808 270 ASP B C 1
ATOM 7568 O O . ASP B 1 270 ? -2.36027 -63.13066 21.70691 1.000 91.25788 270 ASP B O 1
ATOM 7577 N N . LEU B 1 271 ? -0.79665 -64.05707 20.37901 1.000 76.46088 271 LEU B N 1
ATOM 7578 C CA . LEU B 1 271 ? 0.28708 -63.27068 20.95466 1.000 96.37194 271 LEU B CA 1
ATOM 7579 C C . LEU B 1 271 ? 0.26748 -61.82066 20.49189 1.000 102.37913 271 LEU B C 1
ATOM 7580 O O . LEU B 1 271 ? 0.74306 -60.93908 21.21661 1.000 79.36086 271 LEU B O 1
ATOM 7596 N N . MET B 1 272 ? -0.26002 -61.55633 19.30132 1.000 116.49978 272 MET B N 1
ATOM 7597 C CA . MET B 1 272 ? -0.32660 -60.19171 18.80273 1.000 76.44783 272 MET B CA 1
ATOM 7598 C C . MET B 1 272 ? -1.26254 -59.36482 19.67429 1.000 88.27749 272 MET B C 1
ATOM 7599 O O . MET B 1 272 ? -2.30217 -59.84742 20.13181 1.000 94.20158 272 MET B O 1
ATOM 7613 N N . TYR B 1 273 ? -0.89264 -58.11096 19.90060 1.000 84.87374 273 TYR B N 1
ATOM 7614 C CA . TYR B 1 273 ? -1.72134 -57.16728 20.63654 1.000 87.15829 273 TYR B CA 1
ATOM 7615 C C . TYR B 1 273 ? -2.24837 -56.11525 19.66923 1.000 68.68323 273 TYR B C 1
ATOM 7616 O O . TYR B 1 273 ? -1.55224 -55.71902 18.72884 1.000 68.75147 273 TYR B O 1
ATOM 7634 N N . GLU B 1 274 ? -3.48725 -55.68998 19.88402 1.000 65.80096 274 GLU B N 1
ATOM 7635 C CA . GLU B 1 274 ? -4.12302 -54.74949 18.96873 1.000 88.40334 274 GLU B CA 1
ATOM 7636 C C . GLU B 1 274 ? -3.26971 -53.49194 18.84281 1.000 93.73505 274 GLU B C 1
ATOM 7637 O O . GLU B 1 274 ? -2.80156 -52.96704 19.86635 1.000 93.23515 274 GLU B O 1
ATOM 7641 N N . PRO B 1 275 ? -3.04874 -52.97690 17.63690 1.000 88.64058 275 PRO B N 1
ATOM 7642 C CA . PRO B 1 275 ? -2.18148 -51.80694 17.47738 1.000 68.66617 275 PRO B CA 1
ATOM 7643 C C . PRO B 1 275 ? -2.94632 -50.51033 17.70053 1.000 117.86071 275 PRO B C 1
ATOM 7644 O O . PRO B 1 275 ? -4.16638 -50.48240 17.85950 1.000 130.38541 275 PRO B O 1
ATOM 7655 N N . TYR B 1 276 ? -2.18686 -49.41525 17.69966 1.000 118.38890 276 TYR B N 1
ATOM 7656 C CA . TYR B 1 276 ? -2.71729 -48.05740 17.81271 1.000 107.62845 276 TYR B CA 1
ATOM 7657 C C . TYR B 1 276 ? -2.48829 -47.36993 16.46910 1.000 84.42144 276 TYR B C 1
ATOM 7658 O O . TYR B 1 276 ? -1.37745 -46.92079 16.17147 1.000 61.38074 276 TYR B O 1
ATOM 7676 N N . PHE B 1 277 ? -3.54093 -47.30261 15.65786 1.000 78.53107 277 PHE B N 1
ATOM 7677 C CA . PHE B 1 277 ? -3.46317 -46.69102 14.34002 1.000 70.91081 277 PHE B CA 1
ATOM 7678 C C . PHE B 1 277 ? -3.57203 -45.17253 14.44714 1.000 76.86497 277 PHE B C 1
ATOM 7679 O O . PHE B 1 277 ? -4.21172 -44.63816 15.35758 1.000 97.21799 277 PHE B O 1
ATOM 7696 N N . ILE B 1 278 ? -2.94277 -44.47835 13.50373 1.000 66.27263 278 ILE B N 1
ATOM 7697 C CA . ILE B 1 278 ? -2.99067 -43.01587 13.45518 1.000 65.79417 278 ILE B CA 1
ATOM 7698 C C . ILE B 1 278 ? -3.06995 -42.56555 12.00599 1.000 81.98211 278 ILE B C 1
ATOM 7699 O O . ILE B 1 278 ? -2.72867 -43.31748 11.08244 1.000 101.21479 278 ILE B O 1
ATOM 7715 N N . PRO B 1 279 ? -3.52163 -41.33472 11.77517 1.000 88.20539 279 PRO B N 1
ATOM 7716 C CA . PRO B 1 279 ? -3.46464 -40.76884 10.42403 1.000 62.67548 279 PRO B CA 1
ATOM 7717 C C . PRO B 1 279 ? -2.09619 -40.17350 10.12399 1.000 69.10960 279 PRO B C 1
ATOM 7718 O O . PRO B 1 279 ? -1.29696 -39.88261 11.01613 1.000 77.21603 279 PRO B O 1
ATOM 7729 N N . GLU B 1 280 ? -1.83890 -39.99474 8.82750 1.000 81.50738 280 GLU B N 1
ATOM 7730 C CA . GLU B 1 280 ? -0.58422 -39.39126 8.39657 1.000 82.36709 280 GLU B CA 1
ATOM 7731 C C . GLU B 1 280 ? -0.44540 -37.94852 8.86599 1.000 80.02470 280 GLU B C 1
ATOM 7732 O O . GLU B 1 280 ? 0.67809 -37.43839 8.94379 1.000 71.09270 280 GLU B O 1
ATOM 7744 N N . SER B 1 281 ? -1.55467 -37.28211 9.18120 1.000 111.00533 281 SER B N 1
ATOM 7745 C CA . SER B 1 281 ? -1.52442 -35.88307 9.58782 1.000 118.01265 281 SER B CA 1
ATOM 7746 C C . SER B 1 281 ? -1.24233 -35.69689 11.07385 1.000 112.68838 281 SER B C 1
ATOM 7747 O O . SER B 1 281 ? -1.18017 -34.55243 11.53588 1.000 140.16328 281 SER B O 1
ATOM 7755 N N . LYS B 1 282 ? -1.06966 -36.77804 11.82848 1.000 67.44908 282 LYS B N 1
ATOM 7756 C CA . LYS B 1 282 ? -0.79568 -36.66079 13.25463 1.000 69.60669 282 LYS B CA 1
ATOM 7757 C C . LYS B 1 282 ? 0.57298 -36.02601 13.47258 1.000 58.03369 282 LYS B C 1
ATOM 7758 O O . LYS B 1 282 ? 1.56568 -36.43920 12.86544 1.000 62.17582 282 LYS B O 1
ATOM 7777 N N . LYS B 1 283 ? 0.62193 -35.01044 14.33039 1.000 96.30597 283 LYS B N 1
ATOM 7778 C CA . LYS B 1 283 ? 1.88240 -34.36640 14.67171 1.000 83.73387 283 LYS B CA 1
ATOM 7779 C C . LYS B 1 283 ? 2.65656 -35.24836 15.64268 1.000 67.88460 283 LYS B C 1
ATOM 7780 O O . LYS B 1 283 ? 2.07703 -35.86421 16.54249 1.000 66.29017 283 LYS B O 1
ATOM 7799 N N . ILE B 1 284 ? 3.97706 -35.30800 15.45862 1.000 57.33805 284 ILE B N 1
ATOM 7800 C CA . ILE B 1 284 ? 4.77525 -36.23343 16.24848 1.000 58.25388 284 ILE B CA 1
ATOM 7801 C C . ILE B 1 284 ? 4.85598 -35.82119 17.71222 1.000 62.76146 284 ILE B C 1
ATOM 7802 O O . ILE B 1 284 ? 5.14296 -36.66453 18.56966 1.000 74.56081 284 ILE B O 1
ATOM 7818 N N . ASP B 1 285 ? 4.61387 -34.54669 18.03171 1.000 56.71005 285 ASP B N 1
ATOM 7819 C CA . ASP B 1 285 ? 4.66597 -34.13208 19.43066 1.000 58.92229 285 ASP B CA 1
ATOM 7820 C C . ASP B 1 285 ? 3.55338 -34.79156 20.23992 1.000 60.54107 285 ASP B C 1
ATOM 7821 O O . ASP B 1 285 ? 3.78370 -35.23945 21.36968 1.000 56.46835 285 ASP B O 1
ATOM 7830 N N . GLU B 1 286 ? 2.34169 -34.86742 19.67862 1.000 75.01519 286 GLU B N 1
ATOM 7831 C CA . GLU B 1 286 ? 1.26232 -35.57203 20.36302 1.000 56.68551 286 GLU B CA 1
ATOM 7832 C C . GLU B 1 286 ? 1.54061 -37.06811 20.43341 1.000 57.06951 286 GLU B C 1
ATOM 7833 O O . GLU B 1 286 ? 1.34676 -37.69398 21.48329 1.000 57.44536 286 GLU B O 1
ATOM 7845 N N . LEU B 1 287 ? 1.99631 -37.65250 19.32463 1.000 62.50742 287 LEU B N 1
ATOM 7846 C CA . LEU B 1 287 ? 2.20119 -39.09454 19.26554 1.000 68.15751 287 LEU B CA 1
ATOM 7847 C C . LEU B 1 287 ? 3.09621 -39.57258 20.40072 1.000 73.54414 287 LEU B C 1
ATOM 7848 O O . LEU B 1 287 ? 2.77737 -40.54701 21.09118 1.000 77.13638 287 LEU B O 1
ATOM 7864 N N . LEU B 1 288 ? 4.22268 -38.89024 20.61458 1.000 59.59978 288 LEU B N 1
ATOM 7865 C CA . LEU B 1 288 ? 5.17145 -39.34756 21.62400 1.000 57.49758 288 LEU B CA 1
ATOM 7866 C C . LEU B 1 288 ? 4.54721 -39.33463 23.01259 1.000 57.44248 288 LEU B C 1
ATOM 7867 O O . LEU B 1 288 ? 4.73500 -40.27409 23.79476 1.000 81.31109 288 LEU B O 1
ATOM 7883 N N . LYS B 1 289 ? 3.80039 -38.27923 23.33868 1.000 57.15244 289 LYS B N 1
ATOM 7884 C CA . LYS B 1 289 ? 3.16754 -38.20702 24.65068 1.000 74.36982 289 LYS B CA 1
ATOM 7885 C C . LYS B 1 289 ? 2.17444 -39.34703 24.83556 1.000 66.21065 289 LYS B C 1
ATOM 7886 O O . LYS B 1 289 ? 2.16210 -40.01566 25.87562 1.000 86.16096 289 LYS B O 1
ATOM 7890 N N . GLU B 1 290 ? 1.33961 -39.59233 23.82381 1.000 65.98552 290 GLU B N 1
ATOM 7891 C CA . GLU B 1 290 ? 0.32464 -40.63332 23.94050 1.000 76.72806 290 GLU B CA 1
ATOM 7892 C C . GLU B 1 290 ? 0.95576 -42.01454 24.07303 1.000 96.31901 290 GLU B C 1
ATOM 7893 O O . GLU B 1 290 ? 0.51379 -42.82949 24.89174 1.000 111.61309 290 GLU B O 1
ATOM 7905 N N . LEU B 1 291 ? 1.99905 -42.29283 23.28687 1.000 85.61346 291 LEU B N 1
ATOM 7906 C CA . LEU B 1 291 ? 2.56816 -43.63736 23.26639 1.000 80.03779 291 LEU B CA 1
ATOM 7907 C C . LEU B 1 291 ? 3.09856 -44.04530 24.63678 1.000 92.05153 291 LEU B C 1
ATOM 7908 O O . LEU B 1 291 ? 2.93111 -45.19699 25.05506 1.000 102.83331 291 LEU B O 1
ATOM 7924 N N . GLN B 1 292 ? 3.74881 -43.12281 25.34973 1.000 91.17101 292 GLN B N 1
ATOM 7925 C CA . GLN B 1 292 ? 4.24968 -43.45270 26.67891 1.000 100.15323 292 GLN B CA 1
ATOM 7926 C C . GLN B 1 292 ? 3.13089 -43.53867 27.70791 1.000 98.88017 292 GLN B C 1
ATOM 7927 O O . GLN B 1 292 ? 3.34062 -44.10044 28.78846 1.000 127.54096 292 GLN B O 1
ATOM 7941 N N . VAL B 1 293 ? 1.95479 -42.98801 27.40162 1.000 84.87167 293 VAL B N 1
ATOM 7942 C CA . VAL B 1 293 ? 0.81304 -43.13591 28.29677 1.000 103.10740 293 VAL B CA 1
ATOM 7943 C C . VAL B 1 293 ? 0.23357 -44.54073 28.18889 1.000 101.55112 293 VAL B C 1
ATOM 7944 O O . VAL B 1 293 ? -0.08985 -45.17203 29.20222 1.000 92.20739 293 VAL B O 1
ATOM 7957 N N . LYS B 1 294 ? 0.10029 -45.05608 26.96680 1.000 105.42015 294 LYS B N 1
ATOM 7958 C CA . LYS B 1 294 ? -0.46899 -46.37814 26.74562 1.000 89.78119 294 LYS B CA 1
ATOM 7959 C C . LYS B 1 294 ? 0.55367 -47.50082 26.88419 1.000 76.82286 294 LYS B C 1
ATOM 7960 O O . LYS B 1 294 ? 0.26992 -48.62742 26.45971 1.000 83.76111 294 LYS B O 1
ATOM 7979 N N . LYS B 1 295 ? 1.72846 -47.23141 27.44741 1.000 103.61939 295 LYS B N 1
ATOM 7980 C CA . LYS B 1 295 ? 2.78046 -48.21952 27.64917 1.000 111.64158 295 LYS B CA 1
ATOM 7981 C C . LYS B 1 295 ? 3.23983 -48.86060 26.34761 1.000 115.60171 295 LYS B C 1
ATOM 7982 O O . LYS B 1 295 ? 3.93642 -49.88663 26.37969 1.000 129.21396 295 LYS B O 1
ATOM 7986 N N . GLN B 1 296 ? 2.87689 -48.28898 25.20788 1.000 97.87624 296 GLN B N 1
ATOM 7987 C CA . GLN B 1 296 ? 3.31904 -48.75611 23.90497 1.000 89.79261 296 GLN B CA 1
ATOM 7988 C C . GLN B 1 296 ? 4.47634 -47.88414 23.42639 1.000 95.51462 296 GLN B C 1
ATOM 7989 O O . GLN B 1 296 ? 4.79702 -46.84992 24.01771 1.000 83.73053 296 GLN B O 1
ATOM 8003 N N . HIS B 1 297 ? 5.12112 -48.32198 22.34728 1.000 95.88740 297 HIS B N 1
ATOM 8004 C CA . HIS B 1 297 ? 6.25363 -47.57522 21.81065 1.000 95.87170 297 HIS B CA 1
ATOM 8005 C C . HIS B 1 297 ? 6.34483 -47.59374 20.29355 1.000 61.34757 297 HIS B C 1
ATOM 8006 O O . HIS B 1 297 ? 7.18207 -46.87308 19.74281 1.000 59.97445 297 HIS B O 1
ATOM 8020 N N . MET B 1 298 ? 5.52287 -48.37340 19.60179 1.000 65.95021 298 MET B N 1
ATOM 8021 C CA . MET B 1 298 ? 5.40287 -48.32197 18.15397 1.000 60.81245 298 MET B CA 1
ATOM 8022 C C . MET B 1 298 ? 3.96334 -47.97525 17.80178 1.000 69.04465 298 MET B C 1
ATOM 8023 O O . MET B 1 298 ? 3.03059 -48.30392 18.54140 1.000 112.53902 298 MET B O 1
ATOM 8037 N N . ALA B 1 299 ? 3.78636 -47.31094 16.66534 1.000 60.77627 299 ALA B N 1
ATOM 8038 C CA . ALA B 1 299 ? 2.46699 -46.91252 16.20089 1.000 60.83710 299 ALA B CA 1
ATOM 8039 C C . ALA B 1 299 ? 2.30731 -47.27938 14.73575 1.000 61.26383 299 ALA B C 1
ATOM 8040 O O . ALA B 1 299 ? 3.24882 -47.14725 13.94848 1.000 83.79760 299 ALA B O 1
ATOM 8047 N N . VAL B 1 300 ? 1.10968 -47.74298 14.37718 1.000 61.67559 300 VAL B N 1
ATOM 8048 C CA . VAL B 1 300 ? 0.78081 -48.07296 12.99589 1.000 62.15782 300 VAL B CA 1
ATOM 8049 C C . VAL B 1 300 ? 0.15063 -46.85243 12.34080 1.000 61.90746 300 VAL B C 1
ATOM 8050 O O . VAL B 1 300 ? -0.56890 -46.07965 12.98342 1.000 74.99480 300 VAL B O 1
ATOM 8063 N N . VAL B 1 301 ? 0.40612 -46.68233 11.04421 1.000 72.91381 301 VAL B N 1
ATOM 8064 C CA . VAL B 1 301 ? -0.04774 -45.51645 10.29660 1.000 78.88155 301 VAL B CA 1
ATOM 8065 C C . VAL B 1 301 ? -0.89968 -45.97685 9.12167 1.000 82.97318 301 VAL B C 1
ATOM 8066 O O . VAL B 1 301 ? -0.55512 -46.94264 8.43127 1.000 83.59830 301 VAL B O 1
ATOM 8079 N N . LEU B 1 302 ? -2.00876 -45.27418 8.89385 1.000 84.06179 302 LEU B N 1
ATOM 8080 C CA . LEU B 1 302 ? -2.92347 -45.56555 7.80077 1.000 81.78480 302 LEU B CA 1
ATOM 8081 C C . LEU B 1 302 ? -3.11714 -44.31044 6.95991 1.000 90.08772 302 LEU B C 1
ATOM 8082 O O . LEU B 1 302 ? -2.91573 -43.18647 7.42823 1.000 105.81868 302 LEU B O 1
ATOM 8098 N N . ASP B 1 303 ? -3.52236 -44.51270 5.70898 1.000 86.13355 303 ASP B N 1
ATOM 8099 C CA . ASP B 1 303 ? -3.72151 -43.40738 4.78566 1.000 83.90612 303 ASP B CA 1
ATOM 8100 C C . ASP B 1 303 ? -5.18851 -42.97234 4.80994 1.000 110.38149 303 ASP B C 1
ATOM 8101 O O . ASP B 1 303 ? -5.98287 -43.42719 5.63753 1.000 110.78295 303 ASP B O 1
ATOM 8110 N N . GLU B 1 304 ? -5.56460 -42.08109 3.88894 1.000 112.71879 304 GLU B N 1
ATOM 8111 C CA . GLU B 1 304 ? -6.92081 -41.54432 3.89184 1.000 108.36668 304 GLU B CA 1
ATOM 8112 C C . GLU B 1 304 ? -7.95664 -42.60901 3.55316 1.000 123.20100 304 GLU B C 1
ATOM 8113 O O . GLU B 1 304 ? -9.11005 -42.50402 3.98573 1.000 158.02743 304 GLU B O 1
ATOM 8125 N N . TYR B 1 305 ? -7.57535 -43.63518 2.79836 1.000 111.72107 305 TYR B N 1
ATOM 8126 C CA . TYR B 1 305 ? -8.50711 -44.68067 2.39641 1.000 91.67548 305 TYR B CA 1
ATOM 8127 C C . TYR B 1 305 ? -8.64029 -45.79201 3.43127 1.000 66.23286 305 TYR B C 1
ATOM 8128 O O . TYR B 1 305 ? -9.46415 -46.69344 3.24631 1.000 66.92569 305 TYR B O 1
ATOM 8146 N N . GLY B 1 306 ? -7.85670 -45.75605 4.50455 1.000 65.56701 306 GLY B N 1
ATOM 8147 C CA . GLY B 1 306 ? -7.87656 -46.81083 5.49415 1.000 84.99791 306 GLY B CA 1
ATOM 8148 C C . GLY B 1 306 ? -6.90570 -47.94035 5.24730 1.000 109.81224 306 GLY B C 1
ATOM 8149 O O . GLY B 1 306 ? -7.02408 -48.98983 5.89421 1.000 110.55282 306 GLY B O 1
ATOM 8153 N N . SER B 1 307 ? -5.95142 -47.76183 4.33931 1.000 104.96987 307 SER B N 1
ATOM 8154 C CA . SER B 1 307 ? -4.96075 -48.78489 4.04956 1.000 93.63494 307 SER B CA 1
ATOM 8155 C C . SER B 1 307 ? -3.77238 -48.63701 5.00260 1.000 91.43879 307 SER B C 1
ATOM 8156 O O . SER B 1 307 ? -3.77909 -47.81025 5.91848 1.000 105.32634 307 SER B O 1
ATOM 8164 N N . PHE B 1 308 ? -2.72603 -49.42715 4.78205 1.000 99.37816 308 PHE B N 1
ATOM 8165 C CA . PHE B 1 308 ? -1.52431 -49.42222 5.60509 1.000 91.79539 308 PHE B CA 1
ATOM 8166 C C . PHE B 1 308 ? -0.42982 -48.60899 4.92490 1.000 79.74657 308 PHE B C 1
ATOM 8167 O O . PHE B 1 308 ? -0.20507 -48.73700 3.71694 1.000 76.30282 308 PHE B O 1
ATOM 8184 N N . ALA B 1 309 ? 0.25165 -47.77250 5.71194 1.000 64.39852 309 ALA B N 1
ATOM 8185 C CA . ALA B 1 309 ? 1.23642 -46.83410 5.18511 1.000 64.11826 309 ALA B CA 1
ATOM 8186 C C . ALA B 1 309 ? 2.62904 -47.02690 5.76655 1.000 73.01685 309 ALA B C 1
ATOM 8187 O O . ALA B 1 309 ? 3.60986 -47.04795 5.01156 1.000 64.01137 309 ALA B O 1
ATOM 8194 N N . GLY B 1 310 ? 2.75520 -47.14552 7.08288 1.000 82.56062 310 GLY B N 1
ATOM 8195 C CA . GLY B 1 310 ? 4.06442 -47.32226 7.68387 1.000 63.03803 310 GLY B CA 1
ATOM 8196 C C . GLY B 1 310 ? 3.94716 -47.53614 9.17664 1.000 62.62275 310 GLY B C 1
ATOM 8197 O O . GLY B 1 310 ? 2.86372 -47.80449 9.69972 1.000 62.67285 310 GLY B O 1
ATOM 8201 N N . ILE B 1 311 ? 5.08300 -47.41188 9.86301 1.000 62.26114 311 ILE B N 1
ATOM 8202 C CA . ILE B 1 311 ? 5.13904 -47.57097 11.31331 1.000 61.89338 311 ILE B CA 1
ATOM 8203 C C . ILE B 1 311 ? 6.13693 -46.57383 11.88377 1.000 65.86161 311 ILE B C 1
ATOM 8204 O O . ILE B 1 311 ? 7.26143 -46.45456 11.38505 1.000 61.34716 311 ILE B O 1
ATOM 8220 N N . VAL B 1 312 ? 5.72962 -45.87034 12.93680 1.000 60.83006 312 VAL B N 1
ATOM 8221 C CA . VAL B 1 312 ? 6.53942 -44.83589 13.56613 1.000 60.29524 312 VAL B CA 1
ATOM 8222 C C . VAL B 1 312 ? 6.96256 -45.33139 14.93902 1.000 74.85861 312 VAL B C 1
ATOM 8223 O O . VAL B 1 312 ? 6.11642 -45.56996 15.80966 1.000 94.09972 312 VAL B O 1
ATOM 8236 N N . THR B 1 313 ? 8.26430 -45.48138 15.13380 1.000 70.35394 313 THR B N 1
ATOM 8237 C CA . THR B 1 313 ? 8.80213 -45.79380 16.44548 1.000 66.46225 313 THR B CA 1
ATOM 8238 C C . THR B 1 313 ? 9.21658 -44.50412 17.14465 1.000 69.18448 313 THR B C 1
ATOM 8239 O O . THR B 1 313 ? 9.46156 -43.47349 16.51128 1.000 81.29903 313 THR B O 1
ATOM 8250 N N . VAL B 1 314 ? 9.28801 -44.56959 18.47378 1.000 59.27173 314 VAL B N 1
ATOM 8251 C CA . VAL B 1 314 ? 9.76388 -43.41687 19.23007 1.000 58.83891 314 VAL B CA 1
ATOM 8252 C C . VAL B 1 314 ? 11.13854 -42.99399 18.73627 1.000 67.33830 314 VAL B C 1
ATOM 8253 O O . VAL B 1 314 ? 11.45822 -41.79877 18.70605 1.000 58.50487 314 VAL B O 1
ATOM 8266 N N . GLU B 1 315 ? 11.96574 -43.95793 18.32544 1.000 72.44135 315 GLU B N 1
ATOM 8267 C CA . GLU B 1 315 ? 13.27563 -43.62620 17.77535 1.000 81.60761 315 GLU B CA 1
ATOM 8268 C C . GLU B 1 315 ? 13.14640 -42.82259 16.48779 1.000 85.18509 315 GLU B C 1
ATOM 8269 O O . GLU B 1 315 ? 13.88107 -41.84896 16.28025 1.000 71.02140 315 GLU B O 1
ATOM 8281 N N . ASP B 1 316 ? 12.21978 -43.21699 15.60892 1.000 100.94894 316 ASP B N 1
ATOM 8282 C CA . ASP B 1 316 ? 12.03105 -42.49058 14.35803 1.000 75.02282 316 ASP B CA 1
ATOM 8283 C C . ASP B 1 316 ? 11.71165 -41.02602 14.61734 1.000 66.99279 316 ASP B C 1
ATOM 8284 O O . ASP B 1 316 ? 12.21488 -40.13658 13.92106 1.000 80.33808 316 ASP B O 1
ATOM 8293 N N . MET B 1 317 ? 10.86742 -40.75785 15.61253 1.000 58.72651 317 MET B N 1
ATOM 8294 C CA . MET B 1 317 ? 10.46488 -39.38517 15.88814 1.000 65.09017 317 MET B CA 1
ATOM 8295 C C . MET B 1 317 ? 11.64595 -38.54415 16.35044 1.000 61.81727 317 MET B C 1
ATOM 8296 O O . MET B 1 317 ? 11.82376 -37.40976 15.89225 1.000 58.03450 317 MET B O 1
ATOM 8310 N N . LEU B 1 318 ? 12.47010 -39.08763 17.24093 1.000 63.10283 318 LEU B N 1
ATOM 8311 C CA . LEU B 1 318 ? 13.58350 -38.34520 17.81670 1.000 70.97272 318 LEU B CA 1
ATOM 8312 C C . LEU B 1 318 ? 14.83245 -38.36681 16.94567 1.000 78.16515 318 LEU B C 1
ATOM 8313 O O . LEU B 1 318 ? 15.86263 -37.82570 17.36306 1.000 65.79100 318 LEU B O 1
ATOM 8329 N N . GLU B 1 319 ? 14.77138 -38.96379 15.75370 1.000 90.09240 319 GLU B N 1
ATOM 8330 C CA . GLU B 1 319 ? 15.95207 -39.01716 14.89725 1.000 86.69686 319 GLU B CA 1
ATOM 8331 C C . GLU B 1 319 ? 16.36154 -37.62423 14.43286 1.000 96.18147 319 GLU B C 1
ATOM 8332 O O . GLU B 1 319 ? 17.55683 -37.32532 14.32576 1.000 109.65494 319 GLU B O 1
ATOM 8336 N N . GLU B 1 320 ? 15.38548 -36.75857 14.15099 1.000 99.92617 320 GLU B N 1
ATOM 8337 C CA . GLU B 1 320 ? 15.70854 -35.39418 13.74888 1.000 93.05246 320 GLU B CA 1
ATOM 8338 C C . GLU B 1 320 ? 16.40681 -34.64124 14.87195 1.000 95.33226 320 GLU B C 1
ATOM 8339 O O . GLU B 1 320 ? 17.31015 -33.83470 14.62281 1.000 77.71076 320 GLU B O 1
ATOM 8351 N N . LEU B 1 321 ? 15.99121 -34.88179 16.11654 1.000 104.62576 321 LEU B N 1
ATOM 8352 C CA . LEU B 1 321 ? 16.65655 -34.25730 17.25268 1.000 86.46844 321 LEU B CA 1
ATOM 8353 C C . LEU B 1 321 ? 18.05746 -34.82012 17.45478 1.000 92.91906 321 LEU B C 1
ATOM 8354 O O . LEU B 1 321 ? 18.94390 -34.11085 17.94464 1.000 86.21685 321 LEU B O 1
ATOM 8370 N N . VAL B 1 322 ? 18.27633 -36.08528 17.08359 1.000 101.41538 322 VAL B N 1
ATOM 8371 C CA . VAL B 1 322 ? 19.59854 -36.68434 17.22656 1.000 78.03448 322 VAL B CA 1
ATOM 8372 C C . VAL B 1 322 ? 20.55287 -36.14915 16.16916 1.000 96.23053 322 VAL B C 1
ATOM 8373 O O . VAL B 1 322 ? 21.75643 -36.00451 16.42963 1.000 64.59330 322 VAL B O 1
ATOM 8377 N N . HIS B 1 323 ? 20.04551 -35.84605 14.97397 1.000 123.36546 323 HIS B N 1
ATOM 8378 C CA . HIS B 1 323 ? 20.83248 -35.27582 13.88513 1.000 113.95776 323 HIS B CA 1
ATOM 8379 C C . HIS B 1 323 ? 20.43546 -33.80855 13.74475 1.000 115.75613 323 HIS B C 1
ATOM 8380 O O . HIS B 1 323 ? 19.42620 -33.48691 13.11124 1.000 107.15327 323 HIS B O 1
ATOM 8384 N N . HIS B 1 324 ? 21.23345 -32.92350 14.33566 1.000 98.54549 324 HIS B N 1
ATOM 8385 C CA . HIS B 1 324 ? 20.95731 -31.49055 14.31799 1.000 103.26862 324 HIS B CA 1
ATOM 8386 C C . HIS B 1 324 ? 21.93177 -30.74518 13.40902 1.000 107.94355 324 HIS B C 1
ATOM 8387 O O . HIS B 1 324 ? 21.74583 -29.56173 13.11656 1.000 59.89987 324 HIS B O 1
#